Protein AF-0000000084604692 (afdb_homodimer)

Organism: Ustilaginoidea virens (NCBI:txid1159556)

Secondary structure (DSSP, 8-state):
------PPBGGGGPBPPPPPPPB-S---EEEEE-TTS-TTS-EEEEEE--BTTBEEHHHHHHHHHHHTTS-TT-EEESSTT-PPPS--TTBEE-SSEEEEE-TT-TT--B--SGGG----SS--GGGSTTTS--BPPS-SSHHHHH-S-TTT---SSEEEEESS-GGGHHHHHHTTGGGGSS-GGG--STTSGGGEEEEEHHHHHHHHTTSEEEEEETTEEEEEE-S--SBSHHHHHTTTBBPPPPBS--HHHHHHHHHHHHHHH--GGGG---EEEEEE-TTS-EEEEEE-HHHHHHHHHHHHHHHHHTTS-----------------------------------------------------------------------/------PPBGGGGPBPPPPPPPB-S---EEEEE-TTS-TTS-EEEEEE--BTTBEEHHHHHHHHHHHTTS-TT-EEESSTT-PPPS--TTBEE-SSEEEEE-TT-TT--B--SGGG----SS--GGGSTTTS--BPPS-SSHHHHH-S-TTT---SSEEEEESS-GGGHHHHHHTTGGGGSS-GGG--STTSGGGEEEEEHHHHHHHHTTSEEEEEETTEEEEEE-S--SBSHHHHHTTTBBPPPPBS--HHHHHHHHHHHHHHH--GGGG---EEEEEE-TTS-EEEEEE-HHHHHHHHHHHHHHHHHTTS-----------------------------------------------------------------------

pLDDT: mean 78.56, std 29.65, range [15.48, 98.88]

Radius of gyration: 39.41 Å; Cα contacts (8 Å, |Δi|>4): 1236; chains: 2; bounding box: 132×92×155 Å

Structure (mmCIF, N/CA/C/O backbone):
data_AF-0000000084604692-model_v1
#
loop_
_entity.id
_entity.type
_entity.pdbx_description
1 polymer 'HNH nuclease domain-containing protein'
#
loop_
_atom_site.group_PDB
_atom_site.id
_atom_site.type_symbol
_atom_site.label_atom_id
_atom_site.label_alt_id
_atom_site.label_comp_id
_atom_site.label_asym_id
_atom_site.label_entity_id
_atom_site.label_seq_id
_atom_site.pdbx_PDB_ins_code
_atom_site.Cartn_x
_atom_site.Cartn_y
_atom_site.Cartn_z
_atom_site.occupancy
_atom_site.B_iso_or_equiv
_atom_site.auth_seq_id
_atom_site.auth_comp_id
_atom_site.auth_asym_id
_atom_site.auth_atom_id
_atom_site.pdbx_PDB_model_num
ATOM 1 N N . MET A 1 1 ? -19.656 48.688 -6.273 1 24.91 1 MET A N 1
ATOM 2 C CA . MET A 1 1 ? -20.359 47.438 -6.098 1 24.91 1 MET A CA 1
ATOM 3 C C . MET A 1 1 ? -19.422 46.344 -5.633 1 24.91 1 MET A C 1
ATOM 5 O O . MET A 1 1 ? -18.5 45.938 -6.363 1 24.91 1 MET A O 1
ATOM 9 N N . ALA A 1 2 ? -18.969 46.312 -4.43 1 34.91 2 ALA A N 1
ATOM 10 C CA . ALA A 1 2 ? -17.984 45.469 -3.779 1 34.91 2 ALA A CA 1
ATOM 11 C C . ALA A 1 2 ? -18.312 44 -3.975 1 34.91 2 ALA A C 1
ATOM 13 O O . ALA A 1 2 ? -19.422 43.562 -3.631 1 34.91 2 ALA A O 1
ATOM 14 N N . ASP A 1 3 ? -18.016 43.406 -5.117 1 38.53 3 ASP A N 1
ATOM 15 C CA . ASP A 1 3 ? -18.312 42 -5.453 1 38.53 3 ASP A CA 1
ATOM 16 C C . ASP A 1 3 ? -18.188 41.125 -4.227 1 38.53 3 ASP A C 1
ATOM 18 O O . ASP A 1 3 ? -17.125 41.062 -3.594 1 38.53 3 ASP A O 1
ATOM 22 N N . SER A 1 4 ? -19.156 41 -3.375 1 43.47 4 SER A N 1
ATOM 23 C CA . SER A 1 4 ? -19.422 40.188 -2.197 1 43.47 4 SER A CA 1
ATOM 24 C C . SER A 1 4 ? -18.828 38.781 -2.357 1 43.47 4 SER A C 1
ATOM 26 O O . SER A 1 4 ? -19.391 37.938 -3.078 1 43.47 4 SER A O 1
ATOM 28 N N . SER A 1 5 ? -17.562 38.562 -2.553 1 52.22 5 SER A N 1
ATOM 29 C CA . SER A 1 5 ? -16.797 37.344 -2.729 1 52.22 5 SER A CA 1
ATOM 30 C C . SER A 1 5 ? -17.297 36.25 -1.803 1 52.22 5 SER A C 1
ATOM 32 O O . SER A 1 5 ? -17.25 36.375 -0.579 1 52.22 5 SER A O 1
ATOM 34 N N . VAL A 1 6 ? -18.484 35.719 -2.1 1 63.62 6 VAL A N 1
ATOM 35 C CA . VAL A 1 6 ? -19.234 34.656 -1.448 1 63.62 6 VAL A CA 1
ATOM 36 C C . VAL A 1 6 ? -18.266 33.594 -0.926 1 63.62 6 VAL A C 1
ATOM 38 O O . VAL A 1 6 ? -17.484 33.031 -1.691 1 63.62 6 VAL A O 1
ATOM 41 N N . SER A 1 7 ? -18.156 33.531 0.413 1 82.12 7 SER A N 1
ATOM 42 C CA . SER A 1 7 ? -17.391 32.531 1.123 1 82.12 7 SER A CA 1
ATOM 43 C C . SER A 1 7 ? -17.891 31.125 0.777 1 82.12 7 SER A C 1
ATOM 45 O O . SER A 1 7 ? -19.094 30.906 0.617 1 82.12 7 SER A O 1
ATOM 47 N N . MET A 1 8 ? -17.094 30.312 0.201 1 90.5 8 MET A N 1
ATOM 48 C CA . MET A 1 8 ? -17.422 28.938 -0.115 1 90.5 8 MET A CA 1
ATOM 49 C C . MET A 1 8 ? -17.062 28.016 1.053 1 90.5 8 MET A C 1
ATOM 51 O O . MET A 1 8 ? -15.922 27.984 1.509 1 90.5 8 MET A O 1
ATOM 55 N N . PRO A 1 9 ? -18.078 27.344 1.556 1 95.38 9 PRO A N 1
ATOM 56 C CA . PRO A 1 9 ? -17.812 26.453 2.688 1 95.38 9 PRO A CA 1
ATOM 57 C C . PRO A 1 9 ? -17.062 25.188 2.283 1 95.38 9 PRO A C 1
ATOM 59 O O . PRO A 1 9 ? -17.219 24.703 1.161 1 95.38 9 PRO A O 1
ATOM 62 N N . ILE A 1 10 ? -16.297 24.609 3.168 1 97.38 10 ILE A N 1
ATOM 63 C CA . ILE A 1 10 ? -15.445 23.453 2.902 1 97.38 10 ILE A CA 1
ATOM 64 C C . ILE A 1 10 ? -16.312 22.219 2.68 1 97.38 10 ILE A C 1
ATOM 66 O O . ILE A 1 10 ? -15.859 21.25 2.064 1 97.38 10 ILE A O 1
ATOM 70 N N . GLN A 1 11 ? -17.547 22.234 3.252 1 96.19 11 GLN A N 1
ATOM 71 C CA . GLN A 1 11 ? -18.438 21.094 3.201 1 96.19 11 GLN A CA 1
ATOM 72 C C . GLN A 1 11 ? -18.625 20.609 1.766 1 96.19 11 GLN A C 1
ATOM 74 O O . GLN A 1 11 ? -18.844 19.406 1.529 1 96.19 11 GLN A O 1
ATOM 79 N N . GLN A 1 12 ? -18.438 21.5 0.86 1 94.94 12 GLN A N 1
ATOM 80 C CA . GLN A 1 12 ? -18.656 21.156 -0.542 1 94.94 12 GLN A CA 1
ATOM 81 C C . GLN A 1 12 ? -17.484 20.344 -1.092 1 94.94 12 GLN A C 1
ATOM 83 O O . GLN A 1 12 ? -17.625 19.688 -2.133 1 94.94 12 GLN A O 1
ATOM 88 N N . CYS A 1 13 ? -16.328 20.344 -0.414 1 97.62 13 CYS A N 1
ATOM 89 C CA . CYS A 1 13 ? -15.125 19.672 -0.892 1 97.62 13 CYS A CA 1
ATOM 90 C C . CYS A 1 13 ? -14.883 18.375 -0.125 1 97.62 13 CYS A C 1
ATOM 92 O O . CYS A 1 13 ? -13.945 17.625 -0.428 1 97.62 13 CYS A O 1
ATOM 94 N N . LEU A 1 14 ? -15.758 18.125 0.868 1 98.31 14 LEU A N 1
ATOM 95 C CA . LEU A 1 14 ? -15.531 16.969 1.738 1 98.31 14 LEU A CA 1
ATOM 96 C C . LEU A 1 14 ? -16.125 15.703 1.13 1 98.31 14 LEU A C 1
ATOM 98 O O . LEU A 1 14 ? -17.234 15.727 0.59 1 98.31 14 LEU A O 1
ATOM 102 N N . LYS A 1 15 ? -15.367 14.641 1.165 1 98.19 15 LYS A N 1
ATOM 103 C CA . LYS A 1 15 ? -15.789 13.344 0.639 1 98.19 15 LYS A CA 1
ATOM 104 C C . LYS A 1 15 ? -16.188 12.391 1.767 1 98.19 15 LYS A C 1
ATOM 106 O O . LYS A 1 15 ? -15.547 12.367 2.82 1 98.19 15 LYS A O 1
ATOM 111 N N . PRO A 1 16 ? -17.234 11.633 1.561 1 97.56 16 PRO A N 1
ATOM 112 C CA . PRO A 1 16 ? -17.656 10.688 2.598 1 97.56 16 PRO A CA 1
ATOM 113 C C . PRO A 1 16 ? -16.641 9.562 2.812 1 97.56 16 PRO A C 1
ATOM 115 O O . PRO A 1 16 ? -15.797 9.312 1.95 1 97.56 16 PRO A O 1
ATOM 118 N N . ARG A 1 17 ? -16.734 8.969 3.988 1 97.19 17 ARG A N 1
ATOM 119 C CA . ARG A 1 17 ? -15.859 7.836 4.281 1 97.19 17 ARG A CA 1
ATOM 120 C C . ARG A 1 17 ? -16.125 6.68 3.328 1 97.19 17 ARG A C 1
ATOM 122 O O . ARG A 1 17 ? -17.266 6.488 2.875 1 97.19 17 ARG A O 1
ATOM 129 N N . ARG A 1 18 ? -15.133 5.902 3.066 1 97 18 ARG A N 1
ATOM 130 C CA . ARG A 1 18 ? -15.258 4.742 2.191 1 97 18 ARG A CA 1
ATOM 131 C C . ARG A 1 18 ? -16.094 3.65 2.848 1 97 18 ARG A C 1
ATOM 133 O O . ARG A 1 18 ? -15.984 3.414 4.051 1 97 18 ARG A O 1
ATOM 140 N N . GLN A 1 19 ? -16.891 3.084 2.035 1 95 19 GLN A N 1
ATOM 141 C CA . GLN A 1 19 ? -17.672 1.958 2.527 1 95 19 GLN A CA 1
ATOM 142 C C . GLN A 1 19 ? -16.797 0.753 2.818 1 95 19 GLN A C 1
ATOM 144 O O . GLN A 1 19 ? -15.875 0.447 2.049 1 95 19 GLN A O 1
ATOM 149 N N . LEU A 1 20 ? -17.047 0.135 3.926 1 94.62 20 LEU A N 1
ATOM 150 C CA . LEU A 1 20 ? -16.281 -1.041 4.305 1 94.62 20 LEU A CA 1
ATOM 151 C C . LEU A 1 20 ? -16.672 -2.246 3.455 1 94.62 20 LEU A C 1
ATOM 153 O O . LEU A 1 20 ? -17.812 -2.355 3.014 1 94.62 20 LEU A O 1
ATOM 157 N N . PHE A 1 21 ? -15.734 -3.137 3.248 1 93.62 21 PHE A N 1
ATOM 158 C CA . PHE A 1 21 ? -16 -4.387 2.549 1 93.62 21 PHE A CA 1
ATOM 159 C C . PHE A 1 21 ? -16.734 -5.371 3.455 1 93.62 21 PHE A C 1
ATOM 161 O O . PHE A 1 21 ? -16.484 -5.41 4.664 1 93.62 21 PHE A O 1
ATOM 168 N N . ALA A 1 22 ? -17.594 -6.156 2.885 1 92.38 22 ALA A N 1
ATOM 169 C CA . ALA A 1 22 ? -18.359 -7.137 3.641 1 92.38 22 ALA A CA 1
ATOM 170 C C . ALA A 1 22 ? -17.484 -8.305 4.078 1 92.38 22 ALA A C 1
ATOM 172 O O . ALA A 1 22 ? -16.469 -8.586 3.455 1 92.38 22 ALA A O 1
ATOM 173 N N . ALA A 1 23 ? -17.844 -8.891 5.188 1 91.25 23 ALA A N 1
ATOM 174 C CA . ALA A 1 23 ? -17.203 -10.148 5.586 1 91.25 23 ALA A CA 1
ATOM 175 C C . ALA A 1 23 ? -17.5 -11.258 4.586 1 91.25 23 ALA A C 1
ATOM 177 O O . ALA A 1 23 ? -18.609 -11.344 4.059 1 91.25 23 ALA A O 1
ATOM 178 N N . THR A 1 24 ? -16.438 -12.031 4.34 1 88 24 THR A N 1
ATOM 179 C CA . THR A 1 24 ? -16.656 -13.188 3.473 1 88 24 THR A CA 1
ATOM 180 C C . THR A 1 24 ? -17.484 -14.25 4.184 1 88 24 THR A C 1
ATOM 182 O O . THR A 1 24 ? -17.078 -14.781 5.215 1 88 24 THR A O 1
ATOM 185 N N . ARG A 1 25 ? -18.688 -14.539 3.818 1 80.56 25 ARG A N 1
ATOM 186 C CA . ARG A 1 25 ? -19.594 -15.469 4.484 1 80.56 25 ARG A CA 1
ATOM 187 C C . ARG A 1 25 ? -19.125 -16.906 4.309 1 80.56 25 ARG A C 1
ATOM 189 O O . ARG A 1 25 ? -19.062 -17.672 5.277 1 80.56 25 ARG A O 1
ATOM 196 N N . GLN A 1 26 ? -18.891 -17.297 3.094 1 81 26 GLN A N 1
ATOM 197 C CA . GLN A 1 26 ? -18.438 -18.656 2.828 1 81 26 GLN A CA 1
ATOM 198 C C . GLN A 1 26 ? -17.219 -18.656 1.897 1 81 26 GLN A C 1
ATOM 200 O O . GLN A 1 26 ? -17.297 -18.141 0.78 1 81 26 GLN A O 1
ATOM 205 N N . GLN A 1 27 ? -16.203 -19.141 2.514 1 83.25 27 GLN A N 1
ATOM 206 C CA . GLN A 1 27 ? -15.023 -19.359 1.685 1 83.25 27 GLN A CA 1
ATOM 207 C C . GLN A 1 27 ? -15.117 -20.672 0.919 1 83.25 27 GLN A C 1
ATOM 209 O O . GLN A 1 27 ? -15.258 -21.734 1.521 1 83.25 27 GLN A O 1
ATOM 214 N N . LYS A 1 28 ? -15.195 -20.547 -0.392 1 92.25 28 LYS A N 1
ATOM 215 C CA . LYS A 1 28 ? -15.289 -21.734 -1.246 1 92.25 28 LYS A CA 1
ATOM 216 C C . LYS A 1 28 ? -13.977 -21.984 -1.98 1 92.25 28 LYS A C 1
ATOM 218 O O . LYS A 1 28 ? -13.344 -21.047 -2.469 1 92.25 28 LYS A O 1
ATOM 223 N N . ASN A 1 29 ? -13.578 -23.234 -1.971 1 96.38 29 ASN A N 1
ATOM 224 C CA . ASN A 1 29 ? -12.391 -23.688 -2.688 1 96.38 29 ASN A CA 1
ATOM 225 C C . ASN A 1 29 ? -12.719 -24.781 -3.693 1 96.38 29 ASN A C 1
ATOM 227 O O . ASN A 1 29 ? -13.734 -25.469 -3.561 1 96.38 29 ASN A O 1
ATOM 231 N N . VAL A 1 30 ? -11.961 -24.844 -4.688 1 97.94 30 VAL A N 1
ATOM 232 C CA . VAL A 1 30 ? -11.93 -26 -5.582 1 97.94 30 VAL A CA 1
ATOM 233 C C . VAL A 1 30 ? -10.703 -26.859 -5.281 1 97.94 30 VAL A C 1
ATOM 235 O O . VAL A 1 30 ? -9.602 -26.328 -5.102 1 97.94 30 VAL A O 1
ATOM 238 N N . PHE A 1 31 ? -10.93 -28.156 -5.199 1 98.06 31 PHE A N 1
ATOM 239 C CA . PHE A 1 31 ? -9.875 -29.078 -4.801 1 98.06 31 PHE A CA 1
ATOM 240 C C . PHE A 1 31 ? -9.414 -29.922 -5.98 1 98.06 31 PHE A C 1
ATOM 242 O O . PHE A 1 31 ? -10.242 -30.453 -6.73 1 98.06 31 PHE A O 1
ATOM 249 N N . PHE A 1 32 ? -8.156 -30.078 -6.145 1 98.31 32 PHE A N 1
ATOM 250 C CA . PHE A 1 32 ? -7.555 -30.844 -7.227 1 98.31 32 PHE A CA 1
ATOM 251 C C . PHE A 1 32 ? -6.738 -32 -6.676 1 98.31 32 PHE A C 1
ATOM 253 O O . PHE A 1 32 ? -5.871 -31.812 -5.82 1 98.31 32 PHE A O 1
ATOM 260 N N . TYR A 1 33 ? -6.965 -33.156 -7.227 1 98.25 33 TYR A N 1
ATOM 261 C CA . TYR A 1 33 ? -6.406 -34.344 -6.629 1 98.25 33 TYR A CA 1
ATOM 262 C C . TYR A 1 33 ? -5.496 -35.062 -7.613 1 98.25 33 TYR A C 1
ATOM 264 O O . TYR A 1 33 ? -5.695 -35 -8.828 1 98.25 33 TYR A O 1
ATOM 272 N N . HIS A 1 34 ? -4.461 -35.75 -7.125 1 98.12 34 HIS A N 1
ATOM 273 C CA . HIS A 1 34 ? -3.605 -36.688 -7.867 1 98.12 34 HIS A CA 1
ATOM 274 C C . HIS A 1 34 ? -4.262 -38.062 -7.996 1 98.12 34 HIS A C 1
ATOM 276 O O . HIS A 1 34 ? -4.641 -38.656 -6.996 1 98.12 34 HIS A O 1
ATOM 282 N N . PRO A 1 35 ? -4.395 -38.594 -9.156 1 97.69 35 PRO A N 1
ATOM 283 C CA . PRO A 1 35 ? -5.129 -39.844 -9.328 1 97.69 35 PRO A CA 1
ATOM 284 C C . PRO A 1 35 ? -4.328 -41.062 -8.859 1 97.69 35 PRO A C 1
ATOM 286 O O . PRO A 1 35 ? -4.902 -42.156 -8.641 1 97.69 35 PRO A O 1
ATOM 289 N N . GLY A 1 36 ? -3.082 -41 -8.664 1 96.81 36 GLY A N 1
ATOM 290 C CA . GLY A 1 36 ? -2.209 -42.125 -8.438 1 96.81 36 GLY A CA 1
ATOM 291 C C . GLY A 1 36 ? -2.053 -42.469 -6.973 1 96.81 36 GLY A C 1
ATOM 292 O O . GLY A 1 36 ? -1.365 -43.438 -6.629 1 96.81 36 GLY A O 1
ATOM 293 N N . TYR A 1 37 ? -2.656 -41.719 -6.137 1 96.25 37 TYR A N 1
ATOM 294 C CA . TYR A 1 37 ? -2.512 -41.969 -4.703 1 96.25 37 TYR A CA 1
ATOM 295 C C . TYR A 1 37 ? -3.873 -42.188 -4.047 1 96.25 37 TYR A C 1
ATOM 297 O O . TYR A 1 37 ? -4.906 -41.844 -4.633 1 96.25 37 TYR A O 1
ATOM 305 N N . GLN A 1 38 ? -3.836 -42.719 -2.887 1 94.06 38 GLN A N 1
ATOM 306 C CA . GLN A 1 38 ? -5.059 -43.031 -2.164 1 94.06 38 GLN A CA 1
ATOM 307 C C . GLN A 1 38 ? -5.809 -41.781 -1.737 1 94.06 38 GLN A C 1
ATOM 309 O O . GLN A 1 38 ? -5.188 -40.75 -1.415 1 94.06 38 GLN A O 1
ATOM 314 N N . ASP A 1 39 ? -7.125 -42 -1.725 1 93.38 39 ASP A N 1
ATOM 315 C CA . ASP A 1 39 ? -7.969 -40.906 -1.279 1 93.38 39 ASP A CA 1
ATOM 316 C C . ASP A 1 39 ? -7.602 -40.469 0.138 1 93.38 39 ASP A C 1
ATOM 318 O O . ASP A 1 39 ? -7.32 -41.281 0.996 1 93.38 39 ASP A O 1
ATOM 322 N N . GLY A 1 40 ? -7.668 -39.156 0.373 1 93.75 40 GLY A N 1
ATOM 323 C CA . GLY A 1 40 ? -7.273 -38.625 1.664 1 93.75 40 GLY A CA 1
ATOM 324 C C . GLY A 1 40 ? -5.809 -38.219 1.727 1 93.75 40 GLY A C 1
ATOM 325 O O . GLY A 1 40 ? -5.395 -37.5 2.631 1 93.75 40 GLY A O 1
ATOM 326 N N . HIS A 1 41 ? -5.027 -38.719 0.764 1 95.44 41 HIS A N 1
ATOM 327 C CA . HIS A 1 41 ? -3.607 -38.406 0.716 1 95.44 41 HIS A CA 1
ATOM 328 C C . HIS A 1 41 ? -3.197 -37.938 -0.677 1 95.44 41 HIS A C 1
ATOM 330 O O . HIS A 1 41 ? -2.039 -38.094 -1.072 1 95.44 41 HIS A O 1
ATOM 336 N N . ASN A 1 42 ? -4.145 -37.531 -1.449 1 96.94 42 ASN A N 1
ATOM 337 C CA . ASN A 1 42 ? -3.838 -37.281 -2.85 1 96.94 42 ASN A CA 1
ATOM 338 C C . ASN A 1 42 ? -4.238 -35.844 -3.248 1 96.94 42 ASN A C 1
ATOM 340 O O . ASN A 1 42 ? -4.406 -35.562 -4.434 1 96.94 42 ASN A O 1
ATOM 344 N N . LEU A 1 43 ? -4.422 -34.969 -2.24 1 97.38 43 LEU A N 1
ATOM 345 C CA . LEU A 1 43 ? -4.715 -33.562 -2.545 1 97.38 43 LEU A CA 1
ATOM 346 C C . LEU A 1 43 ? -3.48 -32.844 -3.1 1 97.38 43 LEU A C 1
ATOM 348 O O . LEU A 1 43 ? -2.459 -32.75 -2.416 1 97.38 43 LEU A O 1
ATOM 352 N N . LEU A 1 44 ? -3.566 -32.406 -4.301 1 96.56 44 LEU A N 1
ATOM 353 C CA . LEU A 1 44 ? -2.471 -31.688 -4.945 1 96.56 44 LEU A CA 1
ATOM 354 C C . LEU A 1 44 ? -2.467 -30.219 -4.543 1 96.56 44 LEU A C 1
ATOM 356 O O . LEU A 1 44 ? -1.441 -29.688 -4.102 1 96.56 44 LEU A O 1
ATOM 360 N N . LEU A 1 45 ? -3.658 -29.625 -4.758 1 96.69 45 LEU A N 1
ATOM 361 C CA . LEU A 1 45 ? -3.781 -28.172 -4.656 1 96.69 45 LEU A CA 1
ATOM 362 C C . LEU A 1 45 ? -5.227 -27.766 -4.398 1 96.69 45 LEU A C 1
ATOM 364 O O . LEU A 1 45 ? -6.156 -28.469 -4.789 1 96.69 45 LEU A O 1
ATOM 368 N N . ASN A 1 46 ? -5.457 -26.781 -3.631 1 97 46 ASN A N 1
ATOM 369 C CA . ASN A 1 46 ? -6.762 -26.125 -3.555 1 97 46 ASN A CA 1
ATOM 370 C C . ASN A 1 46 ? -6.676 -24.656 -3.91 1 97 46 ASN A C 1
ATOM 372 O O . ASN A 1 46 ? -5.699 -23.984 -3.562 1 97 46 ASN A O 1
ATOM 376 N N . LEU A 1 47 ? -7.59 -24.125 -4.613 1 97.81 47 LEU A N 1
ATOM 377 C CA . LEU A 1 47 ? -7.648 -22.75 -5.059 1 97.81 47 LEU A CA 1
ATOM 378 C C . LEU A 1 47 ? -9.023 -22.141 -4.781 1 97.81 47 LEU A C 1
ATOM 380 O O . LEU A 1 47 ? -10.039 -22.844 -4.863 1 97.81 47 LEU A O 1
ATOM 384 N N . PRO A 1 48 ? -9.062 -20.828 -4.461 1 97.56 48 PRO A N 1
ATOM 385 C CA . PRO A 1 48 ? -10.352 -20.172 -4.195 1 97.56 48 PRO A CA 1
ATOM 386 C C . PRO A 1 48 ? -11.281 -20.188 -5.402 1 97.56 48 PRO A C 1
ATOM 388 O O . PRO A 1 48 ? -10.828 -20 -6.535 1 97.56 48 PRO A O 1
ATOM 391 N N . ALA A 1 49 ? -12.523 -20.438 -5.133 1 97.56 49 ALA A N 1
ATOM 392 C CA . ALA A 1 49 ? -13.555 -20.391 -6.164 1 97.56 49 ALA A CA 1
ATOM 393 C C . ALA A 1 49 ? -14.156 -19 -6.285 1 97.56 49 ALA A C 1
ATOM 395 O O . ALA A 1 49 ? -15.297 -18.766 -5.883 1 97.56 49 ALA A O 1
ATOM 396 N N . LEU A 1 50 ? -13.469 -18.141 -6.961 1 96.94 50 LEU A N 1
ATOM 397 C CA . LEU A 1 50 ? -13.859 -16.734 -6.961 1 96.94 50 LEU A CA 1
ATOM 398 C C . LEU A 1 50 ? -14.508 -16.344 -8.289 1 96.94 50 LEU A C 1
ATOM 40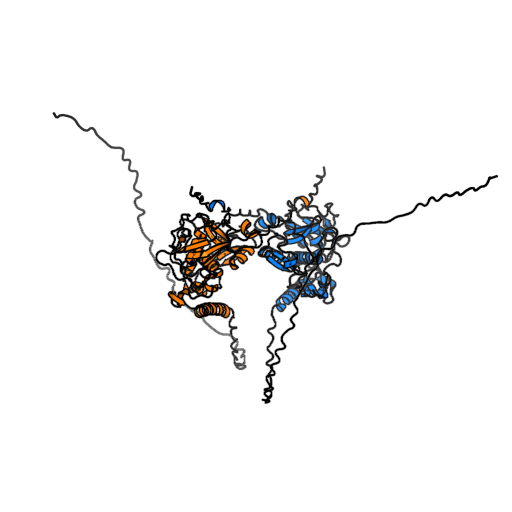0 O O . LEU A 1 50 ? -15.023 -15.234 -8.438 1 96.94 50 LEU A O 1
ATOM 404 N N . ASP A 1 51 ? -14.406 -17.281 -9.25 1 97.31 51 ASP A N 1
ATOM 405 C CA . ASP A 1 51 ? -15.023 -17.031 -10.555 1 97.31 51 ASP A CA 1
ATOM 406 C C . ASP A 1 51 ? -16.453 -17.547 -10.594 1 97.31 51 ASP A C 1
ATOM 408 O O . ASP A 1 51 ? -16.703 -18.688 -10.977 1 97.31 51 ASP A O 1
ATOM 412 N N . ALA A 1 52 ? -17.422 -16.688 -10.211 1 94.19 52 ALA A N 1
ATOM 413 C CA . ALA A 1 52 ? -18.828 -17.062 -10.203 1 94.19 52 ALA A CA 1
ATOM 414 C C . ALA A 1 52 ? -19.031 -18.391 -9.477 1 94.19 52 ALA A C 1
ATOM 416 O O . ALA A 1 52 ? -19.719 -19.281 -9.984 1 94.19 52 ALA A O 1
ATOM 417 N N . GLY A 1 53 ? -18.312 -18.562 -8.461 1 93.69 53 GLY A N 1
ATOM 418 C CA . GLY A 1 53 ? -18.469 -19.766 -7.641 1 93.69 53 GLY A CA 1
ATOM 419 C C . GLY A 1 53 ? -17.562 -20.906 -8.086 1 93.69 53 GLY A C 1
ATOM 420 O O . GLY A 1 53 ? -17.641 -22 -7.531 1 93.69 53 GLY A O 1
ATOM 421 N N . GLY A 1 54 ? -16.781 -20.672 -9.055 1 97.19 54 GLY A N 1
ATOM 422 C CA . GLY A 1 54 ? -15.828 -21.641 -9.57 1 97.19 54 GLY A CA 1
ATOM 423 C C . GLY A 1 54 ? -14.453 -21.047 -9.812 1 97.19 54 GLY A C 1
ATOM 424 O O . GLY A 1 54 ? -14.031 -20.141 -9.094 1 97.19 54 GLY A O 1
ATOM 425 N N . ILE A 1 55 ? -13.781 -21.688 -10.766 1 98.25 55 ILE A N 1
ATOM 426 C CA . ILE A 1 55 ? -12.43 -21.203 -11.047 1 98.25 55 ILE A CA 1
ATOM 427 C C . ILE A 1 55 ? -12.148 -21.328 -12.547 1 98.25 55 ILE A C 1
ATOM 429 O O . ILE A 1 55 ? -12.664 -22.234 -13.211 1 98.25 55 ILE A O 1
ATOM 433 N N . HIS A 1 56 ? -11.398 -20.453 -13.062 1 98.69 56 HIS A N 1
ATOM 434 C CA . HIS A 1 56 ? -10.961 -20.484 -14.453 1 98.69 56 HIS A CA 1
ATOM 435 C C . HIS A 1 56 ? -10.219 -21.781 -14.766 1 98.69 56 HIS A C 1
ATOM 437 O O . HIS A 1 56 ? -9.219 -22.094 -14.125 1 98.69 56 HIS A O 1
ATOM 443 N N . HIS A 1 57 ? -10.633 -22.469 -15.742 1 98.56 57 HIS A N 1
ATOM 444 C CA . HIS A 1 57 ? -10.141 -23.797 -16.094 1 98.56 57 HIS A CA 1
ATOM 445 C C . HIS A 1 57 ? -8.648 -23.781 -16.391 1 98.56 57 HIS A C 1
ATOM 447 O O . HIS A 1 57 ? -7.875 -24.516 -15.781 1 98.56 57 HIS A O 1
ATOM 453 N N . GLU A 1 58 ? -8.234 -22.969 -17.266 1 98.5 58 GLU A N 1
ATOM 454 C CA . GLU A 1 58 ? -6.859 -22.969 -17.75 1 98.5 58 GLU A CA 1
ATOM 455 C C . GLU A 1 58 ? -5.891 -22.594 -16.625 1 98.5 58 GLU A C 1
ATOM 457 O O . GLU A 1 58 ? -4.801 -23.156 -16.531 1 98.5 58 GLU A O 1
ATOM 462 N N . THR A 1 59 ? -6.27 -21.594 -15.773 1 98.75 59 THR A N 1
ATOM 463 C CA . THR A 1 59 ? -5.438 -21.219 -14.633 1 98.75 59 THR A CA 1
ATOM 464 C C . THR A 1 59 ? -5.215 -22.422 -13.703 1 98.75 59 THR A C 1
ATOM 466 O O . THR A 1 59 ? -4.082 -22.703 -13.312 1 98.75 59 THR A O 1
ATOM 469 N N . ALA A 1 60 ? -6.254 -23.125 -13.398 1 98.75 60 ALA A N 1
ATOM 470 C CA . ALA A 1 60 ? -6.164 -24.281 -12.516 1 98.75 60 ALA A CA 1
ATOM 471 C C . ALA A 1 60 ? -5.348 -25.391 -13.156 1 98.75 60 ALA A C 1
ATOM 473 O O . ALA A 1 60 ? -4.52 -26.031 -12.5 1 98.75 60 ALA A O 1
ATOM 474 N N . ARG A 1 61 ? -5.621 -25.625 -14.406 1 98.75 61 ARG A N 1
ATOM 475 C CA . ARG A 1 61 ? -4.918 -26.688 -15.109 1 98.75 61 ARG A CA 1
ATOM 476 C C . ARG A 1 61 ? -3.414 -26.438 -15.125 1 98.75 61 ARG A C 1
ATOM 478 O O . ARG A 1 61 ? -2.625 -27.344 -14.859 1 98.75 61 ARG A O 1
ATOM 485 N N . ILE A 1 62 ? -3.053 -25.234 -15.422 1 98.75 62 ILE A N 1
ATOM 486 C CA . ILE A 1 62 ? -1.638 -24.875 -15.484 1 98.75 62 ILE A CA 1
ATOM 487 C C . ILE A 1 62 ? -1.024 -24.969 -14.086 1 98.75 62 ILE A C 1
ATOM 489 O O . ILE A 1 62 ? 0.118 -25.406 -13.93 1 98.75 62 ILE A O 1
ATOM 493 N N . ALA A 1 63 ? -1.734 -24.5 -13.062 1 98.75 63 ALA A N 1
ATOM 494 C CA . ALA A 1 63 ? -1.251 -24.625 -11.688 1 98.75 63 ALA A CA 1
ATOM 495 C C . ALA A 1 63 ? -0.911 -26.078 -11.352 1 98.75 63 ALA A C 1
ATOM 497 O O . ALA A 1 63 ? 0.158 -26.359 -10.812 1 98.75 63 ALA A O 1
ATOM 498 N N . CYS A 1 64 ? -1.774 -26.984 -11.703 1 98.62 64 CYS A N 1
ATOM 499 C CA . CYS A 1 64 ? -1.531 -28.406 -11.445 1 98.62 64 CYS A CA 1
ATOM 500 C C . CYS A 1 64 ? -0.385 -28.922 -12.305 1 98.62 64 CYS A C 1
ATOM 502 O O . CYS A 1 64 ? 0.421 -29.734 -11.852 1 98.62 64 CYS A O 1
ATOM 504 N N . ALA A 1 65 ? -0.351 -28.484 -13.547 1 98.75 65 ALA A N 1
ATOM 505 C CA . ALA A 1 65 ? 0.73 -28.891 -14.438 1 98.75 65 ALA A CA 1
ATOM 506 C C . ALA A 1 65 ? 2.088 -28.484 -13.875 1 98.75 65 ALA A C 1
ATOM 508 O O . ALA A 1 65 ? 3.072 -29.203 -14.016 1 98.75 65 ALA A O 1
ATOM 509 N N . ILE A 1 66 ? 2.164 -27.297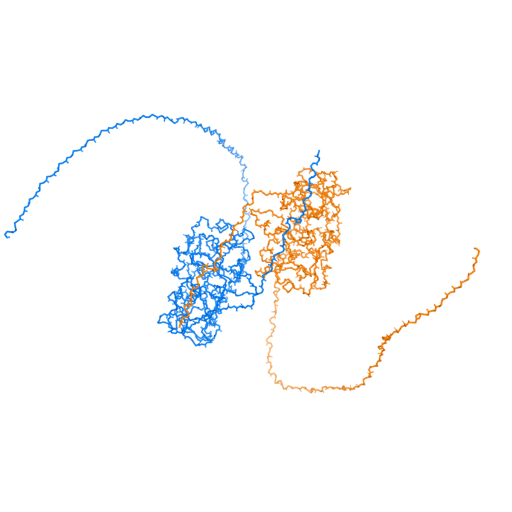 -13.297 1 98.5 66 ILE A N 1
ATOM 510 C CA . ILE A 1 66 ? 3.385 -26.797 -12.672 1 98.5 66 ILE A CA 1
ATOM 511 C C . ILE A 1 66 ? 3.854 -27.781 -11.602 1 98.5 66 ILE A C 1
ATOM 513 O O . ILE A 1 66 ? 5.031 -28.141 -11.555 1 98.5 66 ILE A O 1
ATOM 517 N N . LEU A 1 67 ? 2.949 -28.266 -10.797 1 98.12 67 LEU A N 1
ATOM 518 C CA . LEU A 1 67 ? 3.289 -29.234 -9.766 1 98.12 67 LEU A CA 1
ATOM 519 C C . LEU A 1 67 ? 3.748 -30.547 -10.383 1 98.12 67 LEU A C 1
ATOM 521 O O . LEU A 1 67 ? 4.578 -31.25 -9.805 1 98.12 67 LEU A O 1
ATOM 525 N N . ALA A 1 68 ? 3.219 -30.844 -11.539 1 98.12 68 ALA A N 1
ATOM 526 C CA . ALA A 1 68 ? 3.543 -32.062 -12.258 1 98.12 68 ALA A CA 1
ATOM 527 C C . ALA A 1 68 ? 4.695 -31.859 -13.234 1 98.12 68 ALA A C 1
ATOM 529 O O . ALA A 1 68 ? 4.699 -32.406 -14.336 1 98.12 68 ALA A O 1
ATOM 530 N N . ALA A 1 69 ? 5.633 -31 -12.914 1 97.25 69 ALA A N 1
ATOM 531 C CA . ALA A 1 69 ? 6.828 -30.75 -13.719 1 97.25 69 ALA A CA 1
ATOM 532 C C . ALA A 1 69 ? 6.457 -30.234 -15.102 1 97.25 69 ALA A C 1
ATOM 534 O O . ALA A 1 69 ? 7.004 -30.688 -16.109 1 97.25 69 ALA A O 1
ATOM 535 N N . CYS A 1 70 ? 5.492 -29.438 -15.164 1 97.81 70 CYS A N 1
ATOM 536 C CA . CYS A 1 70 ? 5.059 -28.719 -16.359 1 97.81 70 CYS A CA 1
ATOM 537 C C . CYS A 1 70 ? 4.52 -29.672 -17.406 1 97.81 70 CYS A C 1
ATOM 539 O O . CYS A 1 70 ? 4.797 -29.516 -18.609 1 97.81 70 CYS A O 1
ATOM 541 N N . ARG A 1 71 ? 3.842 -30.672 -17 1 97.62 71 ARG A N 1
ATOM 542 C CA . ARG A 1 71 ? 3.109 -31.547 -17.922 1 97.62 71 ARG A CA 1
ATOM 543 C C . ARG A 1 71 ? 1.847 -30.859 -18.438 1 97.62 71 ARG A C 1
ATOM 545 O O . ARG A 1 71 ? 0.739 -31.172 -18 1 97.62 71 ARG A O 1
ATOM 552 N N . PHE A 1 72 ? 2.004 -30.094 -19.484 1 97.81 72 PHE A N 1
ATOM 553 C CA . PHE A 1 72 ? 0.934 -29.25 -20.016 1 97.81 72 PHE A CA 1
ATOM 554 C C . PHE A 1 72 ? -0.086 -30.094 -20.781 1 97.81 72 PHE A C 1
ATOM 556 O O . PHE A 1 72 ? -1.148 -29.594 -21.156 1 97.81 72 PHE A O 1
ATOM 563 N N . ASP A 1 73 ? 0.206 -31.344 -20.938 1 96.88 73 ASP A N 1
ATOM 564 C CA . ASP A 1 73 ? -0.734 -32.25 -21.578 1 96.88 73 ASP A CA 1
ATOM 565 C C . ASP A 1 73 ? -1.738 -32.812 -20.578 1 96.88 73 ASP A C 1
ATOM 567 O O . ASP A 1 73 ? -2.672 -33.531 -20.938 1 96.88 73 ASP A O 1
ATOM 571 N N . GLY A 1 74 ? -1.56 -32.438 -19.344 1 98.06 74 GLY A N 1
ATOM 572 C CA . GLY A 1 74 ? -2.504 -32.875 -18.312 1 98.06 74 GLY A CA 1
ATOM 573 C C . GLY A 1 74 ? -3.891 -32.312 -18.5 1 98.06 74 GLY A C 1
ATOM 574 O O . GLY A 1 74 ? -4.047 -31.25 -19.125 1 98.06 74 GLY A O 1
ATOM 575 N N . TYR A 1 75 ? -4.91 -33 -17.953 1 98.38 75 TYR A N 1
ATOM 576 C CA . TYR A 1 75 ? -6.301 -32.594 -18.078 1 98.38 75 TYR A CA 1
ATOM 577 C C . TYR A 1 75 ? -7.086 -32.906 -16.812 1 98.38 75 TYR A C 1
ATOM 579 O O . TYR A 1 75 ? -6.629 -33.688 -15.977 1 98.38 75 TYR A O 1
ATOM 587 N N . PHE A 1 76 ? -8.195 -32.281 -16.672 1 98.5 76 PHE A N 1
ATOM 588 C CA . PHE A 1 76 ? -9.047 -32.531 -15.516 1 98.5 76 PHE A CA 1
ATOM 589 C C . PHE A 1 76 ? -10.094 -33.594 -15.836 1 98.5 76 PHE A C 1
ATOM 591 O O . PHE A 1 76 ? -10.633 -33.625 -16.938 1 98.5 76 PHE A O 1
ATOM 598 N N . SER A 1 77 ? -10.32 -34.406 -14.852 1 98.31 77 SER A N 1
ATOM 599 C CA . SER A 1 77 ? -11.359 -35.438 -14.898 1 98.31 77 SER A CA 1
ATOM 600 C C . SER A 1 77 ? -12.156 -35.469 -13.602 1 98.31 77 SER A C 1
ATOM 602 O O . SER A 1 77 ? -11.695 -34.969 -12.57 1 98.31 77 SER A O 1
ATOM 604 N N . MET A 1 78 ? -13.352 -36.031 -13.703 1 97.25 78 MET A N 1
ATOM 605 C CA . MET A 1 78 ? -14.195 -36.125 -12.516 1 97.25 78 MET A CA 1
ATOM 606 C C . MET A 1 78 ? -13.852 -37.375 -11.719 1 97.25 78 MET A C 1
ATOM 608 O O . MET A 1 78 ? -14.258 -37.531 -10.562 1 97.25 78 MET A O 1
ATOM 612 N N . SER A 1 79 ? -13.078 -38.25 -12.336 1 95.75 79 SER A N 1
ATOM 613 C CA . SER A 1 79 ? -12.664 -39.5 -11.672 1 95.75 79 SER A CA 1
ATOM 614 C C . SER A 1 79 ? -11.188 -39.781 -11.93 1 95.75 79 SER A C 1
ATOM 616 O O . SER A 1 79 ? -10.57 -39.188 -12.805 1 95.75 79 SER A O 1
ATOM 618 N N . LYS A 1 80 ? -10.578 -40.719 -11.234 1 94.5 80 LYS A N 1
ATOM 619 C CA . LYS A 1 80 ? -9.148 -41.031 -11.289 1 94.5 80 LYS A CA 1
ATOM 620 C C . LYS A 1 80 ? -8.75 -41.531 -12.68 1 94.5 80 LYS A C 1
ATOM 622 O O . LYS A 1 80 ? -7.648 -41.25 -13.148 1 94.5 80 LYS A O 1
ATOM 627 N N . ASN A 1 81 ? -9.664 -42.281 -13.242 1 88.69 81 ASN A N 1
ATOM 628 C CA . ASN A 1 81 ? -9.383 -42.844 -14.555 1 88.69 81 ASN A CA 1
ATOM 629 C C . ASN A 1 81 ? -10.406 -42.406 -15.594 1 88.69 81 ASN A C 1
ATOM 631 O O . ASN A 1 81 ? -10.742 -43.156 -16.516 1 88.69 81 ASN A O 1
ATOM 635 N N . GLY A 1 82 ? -10.859 -41.219 -15.344 1 90.75 82 GLY A N 1
ATOM 636 C CA . GLY A 1 82 ? -11.922 -40.75 -16.234 1 90.75 82 GLY A CA 1
ATOM 637 C C . GLY A 1 82 ? -11.398 -39.969 -17.422 1 90.75 82 GLY A C 1
ATOM 638 O O . GLY A 1 82 ? -10.195 -39.75 -17.547 1 90.75 82 GLY A O 1
ATOM 639 N N . SER A 1 83 ? -12.328 -39.625 -18.25 1 94.38 83 SER A N 1
ATOM 640 C CA . SER A 1 83 ? -12.016 -38.844 -19.453 1 94.38 83 SER A CA 1
ATOM 641 C C . SER A 1 83 ? -11.898 -37.344 -19.141 1 94.38 83 SER A C 1
ATOM 643 O O . SER A 1 83 ? -12.375 -36.906 -18.094 1 94.38 83 SER A O 1
ATOM 645 N N . LYS A 1 84 ? -11.25 -36.688 -20.062 1 96.88 84 LYS A N 1
ATOM 646 C CA . LYS A 1 84 ? -11.125 -35.219 -19.984 1 96.88 84 LYS A CA 1
ATOM 647 C C . LYS A 1 84 ? -12.492 -34.562 -19.938 1 96.88 84 LYS A C 1
ATOM 649 O O . LYS A 1 84 ? -13.398 -34.938 -20.672 1 96.88 84 LYS A O 1
ATOM 654 N N . ILE A 1 85 ? -12.633 -33.625 -19.031 1 96.75 85 ILE A N 1
ATOM 655 C CA . ILE A 1 85 ? -13.891 -32.875 -18.953 1 96.75 85 ILE A CA 1
ATOM 656 C C . ILE A 1 85 ? -14.07 -32.031 -20.219 1 96.75 85 ILE A C 1
ATOM 658 O O . ILE A 1 85 ? -13.094 -31.656 -20.859 1 96.75 85 ILE A O 1
ATOM 662 N N . PRO A 1 86 ? -15.281 -31.672 -20.547 1 94.75 86 PRO A N 1
ATOM 663 C CA . PRO A 1 86 ? -15.547 -31 -21.828 1 94.75 86 PRO A CA 1
ATOM 664 C C . PRO A 1 86 ? -15.258 -29.5 -21.766 1 94.75 86 PRO A C 1
ATOM 666 O O . PRO A 1 86 ? -15.227 -28.828 -22.797 1 94.75 86 PRO A O 1
ATOM 669 N N . ASP A 1 87 ? -15.086 -28.938 -20.656 1 94.44 87 ASP A N 1
ATOM 670 C CA . ASP A 1 87 ? -14.875 -27.5 -20.5 1 94.44 87 ASP A CA 1
ATOM 671 C C . ASP A 1 87 ? -13.672 -27.031 -21.297 1 94.44 87 ASP A C 1
ATOM 673 O O . ASP A 1 87 ? -12.633 -27.703 -21.328 1 94.44 87 ASP A O 1
ATOM 677 N N . ARG A 1 88 ? -13.844 -25.859 -21.891 1 95.81 88 ARG A N 1
ATOM 678 C CA . ARG A 1 88 ? -12.758 -25.234 -22.625 1 95.81 88 ARG A CA 1
ATOM 679 C C . ARG A 1 88 ? -11.828 -24.469 -21.688 1 95.81 88 ARG A C 1
ATOM 681 O O . ARG A 1 88 ? -12.172 -24.219 -20.531 1 95.81 88 ARG A O 1
ATOM 688 N N . PRO A 1 89 ? -10.664 -24.078 -22.219 1 96.31 89 PRO A N 1
ATOM 689 C CA . PRO A 1 89 ? -9.664 -23.422 -21.375 1 96.31 89 PRO A CA 1
ATOM 690 C C . PRO A 1 89 ? -10.203 -22.172 -20.688 1 96.31 89 PRO A C 1
ATOM 692 O O . PRO A 1 89 ? -9.891 -21.906 -19.531 1 96.31 89 PRO A O 1
ATOM 695 N N . ASP A 1 90 ? -11.047 -21.422 -21.344 1 97.12 90 ASP A N 1
ATOM 696 C CA . ASP A 1 90 ? -11.516 -20.172 -20.766 1 97.12 90 ASP A CA 1
ATOM 697 C C . ASP A 1 90 ? -12.914 -20.328 -20.156 1 97.12 90 ASP A C 1
ATOM 699 O O . ASP A 1 90 ? -13.641 -19.344 -20 1 97.12 90 ASP A O 1
ATOM 703 N N . ASP A 1 91 ? -13.227 -21.562 -19.812 1 97.88 91 ASP A N 1
ATOM 704 C CA . ASP A 1 91 ? -14.469 -21.812 -19.078 1 97.88 91 ASP A CA 1
ATOM 705 C C . ASP A 1 91 ? -14.211 -21.828 -17.578 1 97.88 91 ASP A C 1
ATOM 707 O O . ASP A 1 91 ? -13.062 -21.828 -17.125 1 97.88 91 ASP A O 1
ATOM 711 N N . ILE A 1 92 ? -15.328 -21.75 -16.828 1 98.06 92 ILE A N 1
ATOM 712 C CA . ILE A 1 92 ? -15.273 -21.781 -15.367 1 98.06 92 ILE A CA 1
ATOM 713 C C . ILE A 1 92 ? -15.617 -23.172 -14.859 1 98.06 92 ILE A C 1
ATOM 715 O O . ILE A 1 92 ? -16.672 -23.719 -15.203 1 98.06 92 ILE A O 1
ATOM 719 N N . LEU A 1 93 ? -14.703 -23.766 -14.125 1 97.62 93 LEU A N 1
ATOM 720 C CA . LEU A 1 93 ? -14.961 -25.031 -13.461 1 97.62 93 LEU A CA 1
ATOM 721 C C . LEU A 1 93 ? -15.859 -24.828 -12.242 1 97.62 93 LEU A C 1
ATOM 723 O O . LEU A 1 93 ? -15.5 -24.109 -11.312 1 97.62 93 LEU A O 1
ATOM 727 N N . ARG A 1 94 ? -16.891 -25.594 -12.109 1 95.5 94 ARG A N 1
ATOM 728 C CA . ARG A 1 94 ? -17.875 -25.266 -11.086 1 95.5 94 ARG A CA 1
ATOM 729 C C . ARG A 1 94 ? -17.984 -26.375 -10.047 1 95.5 94 ARG A C 1
ATOM 731 O O . ARG A 1 94 ? -18.609 -26.188 -9 1 95.5 94 ARG A O 1
ATOM 738 N N . ASP A 1 95 ? -17.406 -27.5 -10.344 1 96.12 95 ASP A N 1
ATOM 739 C CA . ASP A 1 95 ? -17.391 -28.547 -9.312 1 96.12 95 ASP A CA 1
ATOM 740 C C . ASP A 1 95 ? -16.344 -28.234 -8.242 1 96.12 95 ASP A C 1
ATOM 742 O O . ASP A 1 95 ? -15.477 -27.391 -8.438 1 96.12 95 ASP A O 1
ATOM 746 N N . THR A 1 96 ? -16.438 -28.953 -7.156 1 96.62 96 THR A N 1
ATOM 747 C CA . THR A 1 96 ? -15.547 -28.688 -6.031 1 96.62 96 THR A CA 1
ATOM 748 C C . THR A 1 96 ? -14.312 -29.578 -6.094 1 96.62 96 THR A C 1
ATOM 750 O O . THR A 1 96 ? -13.305 -29.312 -5.43 1 96.62 96 THR A O 1
ATOM 753 N N . LYS A 1 97 ? -14.469 -30.672 -6.855 1 97.56 97 LYS A N 1
ATOM 754 C CA . LYS A 1 97 ? -13.391 -31.656 -6.883 1 97.56 97 LYS A CA 1
ATOM 755 C C . LYS A 1 97 ? -13.047 -32.062 -8.312 1 97.56 97 LYS A C 1
ATOM 757 O O . LYS A 1 97 ? -13.938 -32.375 -9.102 1 97.56 97 LYS A O 1
ATOM 762 N N . TYR A 1 98 ? -11.828 -32.094 -8.633 1 98.38 98 TYR A N 1
ATOM 763 C CA . TYR A 1 98 ? -11.32 -32.594 -9.914 1 98.38 98 TYR A CA 1
ATOM 764 C C . TYR A 1 98 ? -10.055 -33.406 -9.711 1 98.38 98 TYR A C 1
ATOM 766 O O . TYR A 1 98 ? -9.32 -33.219 -8.742 1 98.38 98 TYR A O 1
ATOM 774 N N . TYR A 1 99 ? -9.844 -34.344 -10.609 1 98.62 99 TYR A N 1
ATOM 775 C CA . TYR A 1 99 ? -8.57 -35.062 -10.695 1 98.62 99 TYR A CA 1
ATOM 776 C C . TYR A 1 99 ? -7.719 -34.5 -11.836 1 98.62 99 TYR A C 1
ATOM 778 O O . TYR A 1 99 ? -8.227 -34.312 -12.945 1 98.62 99 TYR A O 1
ATOM 786 N N . PHE A 1 100 ? -6.512 -34.219 -11.555 1 98.44 100 PHE A N 1
ATOM 787 C CA . PHE A 1 100 ? -5.57 -33.875 -12.617 1 98.44 100 PHE A CA 1
ATOM 788 C C . PHE A 1 100 ? -4.91 -35.125 -13.18 1 98.44 100 PHE A C 1
ATOM 790 O O . PHE A 1 100 ? -4.102 -35.75 -12.5 1 98.44 100 PHE A O 1
ATOM 797 N N . CYS A 1 101 ? -5.188 -35.344 -14.43 1 98.62 101 CYS A N 1
ATOM 798 C CA . CYS A 1 101 ? -4.781 -36.625 -15.023 1 98.62 101 CYS A CA 1
ATOM 799 C C . CYS A 1 101 ? -3.797 -36.406 -16.172 1 98.62 101 CYS A C 1
ATOM 801 O O . CYS A 1 101 ? -3.838 -35.375 -16.828 1 98.62 101 CYS A O 1
ATOM 803 N N . ILE A 1 102 ? -2.863 -37.281 -16.312 1 97.75 102 ILE A N 1
ATOM 804 C CA . ILE A 1 102 ? -1.955 -37.375 -17.453 1 97.75 102 ILE A CA 1
ATOM 805 C C . ILE A 1 102 ? -2.125 -38.719 -18.156 1 97.75 102 ILE A C 1
ATOM 807 O O . ILE A 1 102 ? -2.043 -39.781 -17.516 1 97.75 102 ILE A O 1
ATOM 811 N N . GLU A 1 103 ? -2.346 -38.656 -19.422 1 95.56 103 GLU A N 1
ATOM 812 C CA . GLU A 1 103 ? -2.611 -39.875 -20.188 1 95.56 103 GLU A CA 1
ATOM 813 C C . GLU A 1 103 ? -1.477 -40.875 -20.031 1 95.56 103 GLU A C 1
ATOM 815 O O . GLU A 1 103 ? -0.304 -40.531 -20.172 1 95.56 103 GLU A O 1
ATOM 820 N N . ASP A 1 104 ? -1.768 -42.125 -19.656 1 92.81 104 ASP A N 1
ATOM 821 C CA . ASP A 1 104 ? -0.872 -43.281 -19.562 1 92.81 104 ASP A CA 1
ATOM 822 C C . ASP A 1 104 ? 0.151 -43.094 -18.438 1 92.81 104 ASP A C 1
ATOM 824 O O . ASP A 1 104 ? 1.216 -43.688 -18.453 1 92.81 104 ASP A O 1
ATOM 828 N N . ASP A 1 105 ? -0.029 -42.156 -17.609 1 95 105 ASP A N 1
ATOM 829 C CA . ASP A 1 105 ? 0.833 -41.906 -16.453 1 95 105 ASP A CA 1
ATOM 830 C C . ASP A 1 105 ? 0.008 -41.594 -15.203 1 95 105 ASP A C 1
ATOM 832 O O . ASP A 1 105 ? -0.052 -40.438 -14.781 1 95 105 ASP A O 1
ATOM 836 N N . ILE A 1 106 ? -0.534 -42.562 -14.625 1 94.5 106 ILE A N 1
ATOM 837 C CA . ILE A 1 106 ? -1.471 -42.406 -13.523 1 94.5 106 ILE A CA 1
ATOM 838 C C . ILE A 1 106 ? -0.729 -41.875 -12.289 1 94.5 106 ILE A C 1
ATOM 840 O O . ILE A 1 106 ? -1.264 -41.062 -11.531 1 94.5 106 ILE A O 1
ATOM 844 N N . LYS A 1 107 ? 0.476 -42.375 -12.07 1 96.69 107 LYS A N 1
ATOM 845 C CA . LYS A 1 107 ? 1.254 -41.969 -10.906 1 96.69 107 LYS A CA 1
ATOM 846 C C . LYS A 1 107 ? 2.445 -41.094 -11.312 1 96.69 107 LYS A C 1
ATOM 848 O O . LYS A 1 107 ? 3.588 -41.406 -10.961 1 96.69 107 LYS A O 1
ATOM 853 N N . TYR A 1 108 ? 2.102 -40.062 -12.039 1 97.69 108 TYR A N 1
ATOM 854 C CA . TYR A 1 108 ? 3.133 -39.156 -12.484 1 97.69 108 TYR A CA 1
ATOM 855 C C . TYR A 1 108 ? 3.84 -38.5 -11.297 1 97.69 108 TYR A C 1
ATOM 857 O O . TYR A 1 108 ? 3.256 -38.375 -10.219 1 97.69 108 TYR A O 1
ATOM 865 N N . PRO A 1 109 ? 5.137 -38.125 -11.453 1 98 109 PRO A N 1
ATOM 866 C CA . PRO A 1 109 ? 5.887 -37.5 -10.359 1 98 109 PRO A CA 1
ATOM 867 C C . PRO A 1 109 ? 5.527 -36.031 -10.156 1 98 109 PRO A C 1
ATOM 869 O O . PRO A 1 109 ? 4.996 -35.375 -11.062 1 98 109 PRO A O 1
ATOM 872 N N . ILE A 1 110 ? 5.793 -35.562 -8.945 1 97.38 110 ILE A N 1
ATOM 873 C CA . ILE A 1 110 ? 5.5 -34.156 -8.609 1 97.38 110 ILE A CA 1
ATOM 874 C C . ILE A 1 110 ? 6.793 -33.438 -8.227 1 97.38 110 ILE A C 1
ATOM 876 O O . ILE A 1 110 ? 7.723 -34.062 -7.703 1 97.38 110 ILE A O 1
ATOM 880 N N . VAL A 1 111 ? 6.895 -32.156 -8.586 1 97.25 111 VAL A N 1
ATOM 881 C CA . VAL A 1 111 ? 8 -31.312 -8.148 1 97.25 111 VAL A CA 1
ATOM 882 C C . VAL A 1 111 ? 7.777 -30.891 -6.699 1 97.25 111 VAL A C 1
ATOM 884 O O . VAL A 1 111 ? 6.734 -30.312 -6.371 1 97.25 111 VAL A O 1
ATOM 887 N N . PRO A 1 112 ? 8.695 -31.062 -5.824 1 95.56 112 PRO A N 1
ATOM 888 C CA . PRO A 1 112 ? 8.43 -30.906 -4.395 1 95.56 112 PRO A CA 1
ATOM 889 C C . PRO A 1 112 ? 8.461 -29.438 -3.959 1 95.56 112 PRO A C 1
ATOM 891 O O . PRO A 1 112 ? 7.844 -29.078 -2.951 1 95.56 112 PRO A O 1
ATOM 894 N N . SER A 1 113 ? 9.305 -28.641 -4.617 1 94.88 113 SER A N 1
ATOM 895 C CA . SER A 1 113 ? 9.5 -27.25 -4.211 1 94.88 113 SER A CA 1
ATOM 896 C C . SER A 1 113 ? 9.977 -26.391 -5.379 1 94.88 113 SER A C 1
ATOM 898 O O . SER A 1 113 ? 10.359 -26.922 -6.426 1 94.88 113 SER A O 1
ATOM 900 N N . PHE A 1 114 ? 9.906 -25.109 -5.141 1 96 114 PHE A N 1
ATOM 901 C CA . PHE A 1 114 ? 10.344 -24.188 -6.184 1 96 114 PHE A CA 1
ATOM 902 C C . PHE A 1 114 ? 11.82 -24.391 -6.504 1 96 114 PHE A C 1
ATOM 904 O O . PHE A 1 114 ? 12.234 -24.266 -7.656 1 96 114 PHE A O 1
ATOM 911 N N . ASP A 1 115 ? 12.586 -24.719 -5.539 1 92.81 115 ASP A N 1
ATOM 912 C CA . ASP A 1 115 ? 14.016 -24.938 -5.734 1 92.81 115 ASP A CA 1
ATOM 913 C C . ASP A 1 115 ? 14.266 -26.078 -6.73 1 92.81 115 ASP A C 1
ATOM 915 O O . ASP A 1 115 ? 15.289 -26.094 -7.418 1 92.81 115 ASP A O 1
ATOM 919 N N . ASN A 1 116 ? 13.359 -26.938 -6.801 1 94.19 116 ASN A N 1
ATOM 920 C CA . ASN A 1 116 ? 13.492 -28.078 -7.699 1 94.19 116 ASN A CA 1
ATOM 921 C C . ASN A 1 116 ? 12.727 -27.859 -9 1 94.19 116 ASN A C 1
ATOM 923 O O . ASN A 1 116 ? 12.703 -28.734 -9.867 1 94.19 116 ASN A O 1
ATOM 927 N N . PHE A 1 117 ? 12.141 -26.75 -9.086 1 96.12 117 PHE A N 1
ATOM 928 C CA . PHE A 1 117 ? 11.352 -26.422 -10.266 1 96.12 117 PHE A CA 1
ATOM 929 C C . PHE A 1 117 ? 12.242 -25.922 -11.391 1 96.12 117 PHE A C 1
ATOM 931 O O . PHE A 1 117 ? 13.086 -25.047 -11.18 1 96.12 117 PHE A O 1
ATOM 938 N N . ARG A 1 118 ? 12.047 -26.422 -12.578 1 95.62 118 ARG A N 1
ATOM 939 C CA . ARG A 1 118 ? 12.766 -25.969 -13.766 1 95.62 118 ARG A CA 1
ATOM 940 C C . ARG A 1 118 ? 11.867 -25.109 -14.656 1 95.62 118 ARG A C 1
ATOM 942 O O . ARG A 1 118 ? 10.742 -25.5 -14.977 1 95.62 118 ARG A O 1
ATOM 949 N N . CYS A 1 119 ? 12.375 -23.953 -15 1 95.81 119 CYS A N 1
ATOM 950 C CA . CYS A 1 119 ? 11.641 -23.141 -15.969 1 95.81 119 CYS A CA 1
ATOM 951 C C . CYS A 1 119 ? 11.469 -23.891 -17.281 1 95.81 119 CYS A C 1
ATOM 953 O O . CYS A 1 119 ? 12.438 -24.391 -17.859 1 95.81 119 CYS A O 1
ATOM 955 N N . PRO A 1 120 ? 10.25 -24 -17.75 1 95.88 120 PRO A N 1
ATOM 956 C CA . PRO A 1 120 ? 10.039 -24.75 -19 1 95.88 120 PRO A CA 1
ATOM 957 C C . PRO A 1 120 ? 10.586 -24.031 -20.219 1 95.88 120 PRO A C 1
ATOM 959 O O . PRO A 1 120 ? 10.57 -22.797 -20.281 1 95.88 120 PRO A O 1
ATOM 962 N N . ASP A 1 121 ? 10.914 -24.75 -21.172 1 90.25 121 ASP A N 1
ATOM 963 C CA . ASP A 1 121 ? 11.406 -24.203 -22.422 1 90.25 121 ASP A CA 1
ATOM 964 C C . ASP A 1 121 ? 10.273 -23.547 -23.219 1 90.25 121 ASP A C 1
ATOM 966 O O . ASP A 1 121 ? 10.461 -22.469 -23.797 1 90.25 121 ASP A O 1
ATOM 970 N N . GLU A 1 122 ? 9.203 -24.297 -23.172 1 94.06 122 GLU A N 1
ATOM 971 C CA . GLU A 1 122 ? 8.023 -23.781 -23.859 1 94.06 122 GLU A CA 1
ATOM 972 C C . GLU A 1 122 ? 6.871 -23.562 -22.891 1 94.06 122 GLU A C 1
ATOM 974 O O . GLU A 1 122 ? 6.566 -24.422 -22.062 1 94.06 122 GLU A O 1
ATOM 979 N N . LEU A 1 123 ? 6.312 -22.406 -23.047 1 97.06 123 LEU A N 1
ATOM 980 C CA . LEU A 1 123 ? 5.176 -22.078 -22.203 1 97.06 123 LEU A CA 1
ATOM 981 C C . LEU A 1 123 ? 3.879 -22.625 -22.781 1 97.06 123 LEU A C 1
ATOM 983 O O . LEU A 1 123 ? 3.82 -22.953 -23.969 1 97.06 123 LEU A O 1
ATOM 987 N N . PRO A 1 124 ? 2.902 -22.875 -21.906 1 96.62 124 PRO A N 1
ATOM 988 C CA . PRO A 1 124 ? 1.621 -23.328 -22.453 1 96.62 124 PRO A CA 1
ATOM 989 C C . PRO A 1 124 ? 1.005 -22.328 -23.422 1 96.62 124 PRO A C 1
ATOM 991 O O . PRO A 1 124 ? 1.327 -21.141 -23.375 1 96.62 124 PRO A O 1
ATOM 994 N N . GLN A 1 125 ? 0.099 -22.781 -24.234 1 94.38 125 GLN A N 1
ATOM 995 C CA . GLN A 1 125 ? -0.46 -22 -25.328 1 94.38 125 GLN A CA 1
ATOM 996 C C . GLN A 1 125 ? -1.059 -20.688 -24.828 1 94.38 125 GLN A C 1
ATOM 998 O O . GLN A 1 125 ? -0.878 -19.641 -25.453 1 94.38 125 GLN A O 1
ATOM 1003 N N . SER A 1 126 ? -1.767 -20.703 -23.766 1 95.44 126 SER A N 1
ATOM 1004 C CA . SER A 1 126 ? -2.461 -19.531 -23.234 1 95.44 126 SER A CA 1
ATOM 1005 C C . SER A 1 126 ? -1.474 -18.453 -22.797 1 95.44 126 SER A C 1
ATOM 1007 O O . SER A 1 126 ? -1.864 -17.312 -22.562 1 95.44 126 SER A O 1
ATOM 1009 N N . TRP A 1 127 ? -0.135 -18.75 -22.656 1 96.88 127 TRP A N 1
ATOM 1010 C CA . TRP A 1 127 ? 0.891 -17.828 -22.188 1 96.88 127 TRP A CA 1
ATOM 1011 C C . TRP A 1 127 ? 1.716 -17.297 -23.359 1 96.88 127 TRP A C 1
ATOM 1013 O O . TRP A 1 127 ? 2.578 -16.438 -23.172 1 96.88 127 TRP A O 1
ATOM 1023 N N . LEU A 1 128 ? 1.393 -17.766 -24.516 1 93.19 128 LEU A N 1
ATOM 1024 C CA . LEU A 1 128 ? 2.219 -17.422 -25.672 1 93.19 128 LEU A CA 1
ATOM 1025 C C . LEU A 1 128 ? 1.87 -16.031 -26.172 1 93.19 128 LEU A C 1
ATOM 1027 O O . LEU A 1 128 ? 0.766 -15.531 -25.938 1 93.19 128 LEU A O 1
ATOM 1031 N N . ASP A 1 129 ? 2.764 -15.438 -26.891 1 84.75 129 ASP A N 1
ATOM 1032 C CA . ASP A 1 129 ? 2.744 -14.031 -27.297 1 84.75 129 ASP A CA 1
ATOM 1033 C C . ASP A 1 129 ? 1.6 -13.758 -28.266 1 84.75 129 ASP A C 1
ATOM 1035 O O . ASP A 1 129 ? 1.031 -12.664 -28.266 1 84.75 129 ASP A O 1
ATOM 1039 N N . ASP A 1 130 ? 1.348 -14.617 -28.953 1 83 130 ASP A N 1
ATOM 1040 C CA . ASP A 1 130 ? 0.292 -14.406 -29.938 1 83 130 ASP A CA 1
ATOM 1041 C C . ASP A 1 130 ? -1.07 -14.266 -29.266 1 83 130 ASP A C 1
ATOM 1043 O O . ASP A 1 130 ? -1.949 -13.562 -29.766 1 83 130 ASP A O 1
ATOM 1047 N N . LEU A 1 131 ? -1.195 -14.836 -28.188 1 80.38 131 LEU A N 1
ATOM 1048 C CA . LEU A 1 131 ? -2.473 -14.812 -27.484 1 80.38 131 LEU A CA 1
ATOM 1049 C C . LEU A 1 131 ? -2.467 -13.75 -26.391 1 80.38 131 LEU A C 1
ATOM 1051 O O . LEU A 1 131 ? -3.463 -13.055 -26.188 1 80.38 131 LEU A O 1
ATOM 1055 N N . ALA A 1 132 ? -1.337 -13.641 -25.719 1 85.5 132 ALA A N 1
ATOM 1056 C CA . ALA A 1 132 ? -1.21 -12.664 -24.641 1 85.5 132 ALA A CA 1
ATOM 1057 C C . ALA A 1 132 ? 0.045 -11.812 -24.812 1 85.5 132 ALA A C 1
ATOM 1059 O O . ALA A 1 132 ? 1.083 -12.094 -24.219 1 85.5 132 ALA A O 1
ATOM 1060 N N . PRO A 1 133 ? -0.089 -10.727 -25.469 1 89.44 133 PRO A N 1
ATOM 1061 C CA . PRO A 1 133 ? 1.112 -9.984 -25.844 1 89.44 133 PRO A CA 1
ATOM 1062 C C . PRO A 1 133 ? 1.674 -9.141 -24.703 1 89.44 133 PRO A C 1
ATOM 1064 O O . PRO A 1 133 ? 0.915 -8.648 -23.875 1 89.44 133 PRO A O 1
ATOM 1067 N N . ILE A 1 134 ? 2.953 -9.094 -24.641 1 92.38 134 ILE A N 1
ATOM 1068 C CA . ILE A 1 134 ? 3.723 -8.117 -23.875 1 92.38 134 ILE A CA 1
ATOM 1069 C C . ILE A 1 134 ? 4.512 -7.223 -24.828 1 92.38 134 ILE A C 1
ATOM 1071 O O . ILE A 1 134 ? 5.316 -7.715 -25.625 1 92.38 134 ILE A O 1
ATOM 1075 N N . GLU A 1 135 ? 4.285 -5.977 -24.75 1 88.5 135 GLU A N 1
ATOM 1076 C CA . GLU A 1 135 ? 4.891 -5.031 -25.672 1 88.5 135 GLU A CA 1
ATOM 1077 C C . GLU A 1 135 ? 6.391 -4.891 -25.422 1 88.5 135 GLU A C 1
ATOM 1079 O O . GLU A 1 135 ? 6.863 -5.152 -24.312 1 88.5 135 GLU A O 1
ATOM 1084 N N . LEU A 1 136 ? 7.004 -4.504 -26.469 1 83.81 136 LEU A N 1
ATOM 1085 C CA . LEU A 1 136 ? 8.422 -4.199 -26.312 1 83.81 136 LEU A CA 1
ATOM 1086 C C . LEU A 1 136 ? 8.617 -2.943 -25.484 1 83.81 136 LEU A C 1
ATOM 1088 O O . LEU A 1 136 ? 7.809 -2.018 -25.547 1 83.81 136 LEU A O 1
ATOM 1092 N N . GLY A 1 137 ? 9.68 -3.043 -24.672 1 80.5 137 GLY A N 1
ATOM 1093 C CA . GLY A 1 137 ? 9.953 -1.876 -23.844 1 80.5 137 GLY A CA 1
ATOM 1094 C C . GLY A 1 137 ? 11.07 -1.008 -24.406 1 80.5 137 GLY A C 1
ATOM 1095 O O . GLY A 1 137 ? 12.039 -1.52 -24.969 1 80.5 137 GLY A O 1
ATOM 1096 N N . ILE A 1 138 ? 10.891 0.271 -24.266 1 79 138 ILE A N 1
ATOM 1097 C CA . ILE A 1 138 ? 11.906 1.242 -24.672 1 79 138 ILE A CA 1
ATOM 1098 C C . ILE A 1 138 ? 12.906 1.444 -23.547 1 79 138 ILE A C 1
ATOM 1100 O O . ILE A 1 138 ? 14.117 1.49 -23.781 1 79 138 ILE A O 1
ATOM 1104 N N . TYR A 1 139 ? 12.359 1.458 -22.375 1 84.81 139 TYR A N 1
ATOM 1105 C CA . TYR A 1 139 ? 13.188 1.666 -21.203 1 84.81 139 TYR A CA 1
ATOM 1106 C C . TYR A 1 139 ? 13.383 0.363 -20.438 1 84.81 139 TYR A C 1
ATOM 1108 O O . TYR A 1 139 ? 12.477 -0.47 -20.375 1 84.81 139 TYR A O 1
ATOM 1116 N N . ARG A 1 140 ? 14.531 0.306 -19.875 1 83.44 140 ARG A N 1
ATOM 1117 C CA . ARG A 1 140 ? 14.844 -0.893 -19.109 1 83.44 140 ARG A CA 1
ATOM 1118 C C . ARG A 1 140 ? 14.375 -0.752 -17.656 1 83.44 140 ARG A C 1
ATOM 1120 O O . ARG A 1 140 ? 13.883 -1.712 -17.062 1 83.44 140 ARG A O 1
ATOM 1127 N N . ASP A 1 141 ? 14.492 0.411 -17.156 1 88.12 141 ASP A N 1
ATOM 1128 C CA . ASP A 1 141 ? 14.109 0.691 -15.781 1 88.12 141 ASP A CA 1
ATOM 1129 C C . ASP A 1 141 ? 12.586 0.787 -15.648 1 88.12 141 ASP A C 1
ATOM 1131 O O . ASP A 1 141 ? 11.938 1.529 -16.391 1 88.12 141 ASP A O 1
ATOM 1135 N N . ALA A 1 142 ? 12.055 0.051 -14.672 1 92.5 142 ALA A N 1
ATOM 1136 C CA . ALA A 1 142 ? 10.602 -0.035 -14.5 1 92.5 142 ALA A CA 1
ATOM 1137 C C . ALA A 1 142 ? 10.008 1.339 -14.219 1 92.5 142 ALA A C 1
ATOM 1139 O O . ALA A 1 142 ? 8.867 1.615 -14.602 1 92.5 142 ALA A O 1
ATOM 1140 N N . ARG A 1 143 ? 10.688 2.186 -13.516 1 91.75 143 ARG A N 1
ATOM 1141 C CA . ARG A 1 143 ? 10.148 3.502 -13.18 1 91.75 143 ARG A CA 1
ATOM 1142 C C . ARG A 1 143 ? 9.867 4.316 -14.438 1 91.75 143 ARG A C 1
ATOM 1144 O O . ARG A 1 143 ? 8.82 4.953 -14.555 1 91.75 143 ARG A O 1
ATOM 1151 N N . GLU A 1 144 ? 10.805 4.246 -15.352 1 92.31 144 GLU A N 1
ATOM 1152 C CA . GLU A 1 144 ? 10.641 4.977 -16.609 1 92.31 144 GLU A CA 1
ATOM 1153 C C . GLU A 1 144 ? 9.727 4.223 -17.562 1 92.31 144 GLU A C 1
ATOM 1155 O O . GLU A 1 144 ? 8.938 4.836 -18.297 1 92.31 144 GLU A O 1
ATOM 1160 N N . ARG A 1 145 ? 9.797 2.992 -17.516 1 93.06 145 ARG A N 1
ATOM 1161 C CA . ARG A 1 145 ? 9.086 2.119 -18.438 1 93.06 145 ARG A CA 1
ATOM 1162 C C . ARG A 1 145 ? 7.602 2.066 -18.109 1 93.06 145 ARG A C 1
ATOM 1164 O O . ARG A 1 145 ? 6.762 2.172 -19.016 1 93.06 145 ARG A O 1
ATOM 1171 N N . ASP A 1 146 ? 7.277 1.886 -16.828 1 94.25 146 ASP A N 1
ATOM 1172 C CA . ASP A 1 146 ? 5.902 1.6 -16.406 1 94.25 146 ASP A CA 1
ATOM 1173 C C . ASP A 1 146 ? 5.168 2.879 -16.016 1 94.25 146 ASP A C 1
ATOM 1175 O O . ASP A 1 146 ? 3.953 2.98 -16.188 1 94.25 146 ASP A O 1
ATOM 1179 N N . ILE A 1 147 ? 5.848 3.857 -15.438 1 91.44 147 ILE A N 1
ATOM 1180 C CA . ILE A 1 147 ? 5.344 5.16 -15.016 1 91.44 147 ILE A CA 1
ATOM 1181 C C . ILE A 1 147 ? 4.504 5.004 -13.75 1 91.44 147 ILE A C 1
ATOM 1183 O O . ILE A 1 147 ? 4.621 5.797 -12.82 1 91.44 147 ILE A O 1
ATOM 1187 N N . GLY A 1 148 ? 3.73 4 -13.688 1 95.12 148 GLY A N 1
ATOM 1188 C CA . GLY A 1 148 ? 2.881 3.756 -12.539 1 95.12 148 GLY A CA 1
ATOM 1189 C C . GLY A 1 148 ? 2.639 2.281 -12.273 1 95.12 148 GLY A C 1
ATOM 1190 O O . GLY A 1 148 ? 3.156 1.425 -13 1 95.12 148 GLY A O 1
ATOM 1191 N N . CYS A 1 149 ? 1.885 2.07 -11.234 1 97.75 149 CYS A N 1
ATOM 1192 C CA . CYS A 1 149 ? 1.57 0.701 -10.844 1 97.75 149 CYS A CA 1
ATOM 1193 C C . CYS A 1 149 ? 0.887 -0.049 -11.984 1 97.75 149 CYS A C 1
ATOM 1195 O O . CYS A 1 149 ? -0.102 0.429 -12.539 1 97.75 149 CYS A O 1
ATOM 1197 N N . ARG A 1 150 ? 1.29 -1.222 -12.25 1 98.06 150 ARG A N 1
ATOM 1198 C CA . ARG A 1 150 ? 0.785 -1.978 -13.391 1 98.06 150 ARG A CA 1
ATOM 1199 C C . ARG A 1 150 ? -0.562 -2.617 -13.078 1 98.06 150 ARG A C 1
ATOM 1201 O O . ARG A 1 150 ? -1.262 -3.086 -13.977 1 98.06 150 ARG A O 1
ATOM 1208 N N . ILE A 1 151 ? -0.952 -2.566 -11.805 1 98.38 151 ILE A N 1
ATOM 1209 C CA . ILE A 1 151 ? -2.215 -3.184 -11.406 1 98.38 151 ILE A CA 1
ATOM 1210 C C . ILE A 1 151 ? -3.268 -2.102 -11.172 1 98.38 151 ILE A C 1
ATOM 1212 O O . ILE A 1 151 ? -4.328 -2.113 -11.805 1 98.38 151 ILE A O 1
ATOM 1216 N N . THR A 1 152 ? -2.934 -1.109 -10.336 1 97.06 152 THR A N 1
ATOM 1217 C CA . THR A 1 152 ? -3.941 -0.15 -9.898 1 97.06 152 THR A CA 1
ATOM 1218 C C . THR A 1 152 ? -3.873 1.125 -10.734 1 97.06 152 THR A C 1
ATOM 1220 O O . THR A 1 152 ? -4.785 1.952 -10.695 1 97.06 152 THR A O 1
ATOM 1223 N N . GLY A 1 153 ? -2.775 1.288 -11.477 1 95.94 153 GLY A N 1
ATOM 1224 C CA . GLY A 1 153 ? -2.592 2.521 -12.219 1 95.94 153 GLY A CA 1
ATOM 1225 C C . GLY A 1 153 ? -2.117 3.676 -11.359 1 95.94 153 GLY A C 1
ATOM 1226 O O . GLY A 1 153 ? -1.878 4.777 -11.859 1 95.94 153 GLY A O 1
ATOM 1227 N N . SER A 1 154 ? -1.93 3.443 -10.109 1 96.19 154 SER A N 1
ATOM 1228 C CA . SER A 1 154 ? -1.506 4.484 -9.18 1 96.19 154 SER A CA 1
ATOM 1229 C C . SER A 1 154 ? -0.095 4.969 -9.5 1 96.19 154 SER A C 1
ATOM 1231 O O . SER A 1 154 ? 0.769 4.176 -9.875 1 96.19 154 SER A O 1
ATOM 1233 N N . PHE A 1 155 ? 0.131 6.211 -9.273 1 93.62 155 PHE A N 1
ATOM 1234 C CA . PHE A 1 155 ? 1.448 6.805 -9.477 1 93.62 155 PHE A CA 1
ATOM 1235 C C . PHE A 1 155 ? 2.262 6.777 -8.195 1 93.62 155 PHE A C 1
ATOM 1237 O O . PHE A 1 155 ? 3.48 6.598 -8.227 1 93.62 155 PHE A O 1
ATOM 1244 N N . LEU A 1 156 ? 1.576 6.957 -7.055 1 89.88 156 LEU A N 1
ATOM 1245 C CA . LEU A 1 156 ? 2.256 6.969 -5.762 1 89.88 156 LEU A CA 1
ATOM 1246 C C . LEU A 1 156 ? 1.383 6.336 -4.684 1 89.88 156 LEU A C 1
ATOM 1248 O O . LEU A 1 156 ? 0.156 6.449 -4.727 1 89.88 156 LEU A O 1
ATOM 1252 N N . PRO A 1 157 ? 1.966 5.625 -3.697 1 93.69 157 PRO A N 1
ATOM 1253 C CA . PRO A 1 157 ? 3.379 5.238 -3.639 1 93.69 157 PRO A CA 1
ATOM 1254 C C . PRO A 1 157 ? 3.668 3.943 -4.391 1 93.69 157 PRO A C 1
ATOM 1256 O O . PRO A 1 157 ? 2.98 2.939 -4.188 1 93.69 157 PRO A O 1
ATOM 1259 N N . THR A 1 158 ? 4.668 4.012 -5.254 1 95.38 158 THR A N 1
ATOM 1260 C CA . THR A 1 158 ? 5.023 2.82 -6.02 1 95.38 158 THR A CA 1
ATOM 1261 C C . THR A 1 158 ? 6.445 2.371 -5.691 1 95.38 158 THR A C 1
ATOM 1263 O O . THR A 1 158 ? 7.254 3.164 -5.203 1 95.38 158 THR A O 1
ATOM 1266 N N . GLU A 1 159 ? 6.648 1.115 -5.898 1 95.75 159 GLU A N 1
ATOM 1267 C CA . GLU A 1 159 ? 7.941 0.474 -5.691 1 95.75 159 GLU A CA 1
ATOM 1268 C C . GLU A 1 159 ? 8.289 -0.457 -6.852 1 95.75 159 GLU A C 1
ATOM 1270 O O . GLU A 1 159 ? 7.398 -0.986 -7.516 1 95.75 159 GLU A O 1
ATOM 1275 N N . MET A 1 160 ? 9.609 -0.532 -7.051 1 96.31 160 MET A N 1
ATOM 1276 C CA . MET A 1 160 ? 10.07 -1.566 -7.973 1 96.31 160 MET A CA 1
ATOM 1277 C C . MET A 1 160 ? 9.906 -2.953 -7.355 1 96.31 160 MET A C 1
ATOM 1279 O O . MET A 1 160 ? 10.508 -3.254 -6.32 1 96.31 160 MET A O 1
ATOM 1283 N N . ALA A 1 161 ? 9.055 -3.732 -7.941 1 97.81 161 ALA A N 1
ATOM 1284 C CA . ALA A 1 161 ? 8.812 -5.098 -7.48 1 97.81 161 ALA A CA 1
ATOM 1285 C C . ALA A 1 161 ? 9.516 -6.113 -8.375 1 97.81 161 ALA A C 1
ATOM 1287 O O . ALA A 1 161 ? 9.25 -6.188 -9.578 1 97.81 161 ALA A O 1
ATOM 1288 N N . HIS A 1 162 ? 10.414 -6.859 -7.812 1 97.62 162 HIS A N 1
ATOM 1289 C CA . HIS A 1 162 ? 11.039 -7.938 -8.57 1 97.62 162 HIS A CA 1
ATOM 1290 C C . HIS A 1 162 ? 10.039 -9.047 -8.875 1 97.62 162 HIS A C 1
ATOM 1292 O O . HIS A 1 162 ? 9.383 -9.562 -7.969 1 97.62 162 HIS A O 1
ATOM 1298 N N . ILE A 1 163 ? 9.945 -9.398 -10.094 1 98.06 163 ILE A N 1
ATOM 1299 C CA . ILE A 1 163 ? 9.039 -10.477 -10.469 1 98.06 163 ILE A CA 1
ATOM 1300 C C . ILE A 1 163 ? 9.523 -11.789 -9.852 1 98.06 163 ILE A C 1
ATOM 1302 O O . ILE A 1 163 ? 8.781 -12.438 -9.102 1 98.06 163 ILE A O 1
ATOM 1306 N N . ILE A 1 164 ? 10.711 -12.109 -10.219 1 97.88 164 ILE A N 1
ATOM 1307 C CA . ILE A 1 164 ? 11.383 -13.148 -9.461 1 97.88 164 ILE A CA 1
ATOM 1308 C C . ILE A 1 164 ? 12.125 -12.531 -8.281 1 97.88 164 ILE A C 1
ATOM 1310 O O . ILE A 1 164 ? 13.07 -11.758 -8.469 1 97.88 164 ILE A O 1
ATOM 1314 N N . PRO A 1 165 ? 11.695 -12.852 -7.078 1 97.44 165 PRO A N 1
ATOM 1315 C CA . PRO A 1 165 ? 12.289 -12.203 -5.902 1 97.44 165 PRO A CA 1
ATOM 1316 C C . PRO A 1 165 ? 13.797 -12.422 -5.805 1 97.44 165 PRO A C 1
ATOM 1318 O O . PRO A 1 165 ? 14.297 -13.477 -6.207 1 97.44 165 PRO A O 1
ATOM 1321 N N . GLN A 1 166 ? 14.43 -11.5 -5.195 1 94.12 166 GLN A N 1
ATOM 1322 C CA . GLN A 1 166 ? 15.875 -11.562 -4.992 1 94.12 166 GLN A CA 1
ATOM 1323 C C . GLN A 1 166 ? 16.266 -12.797 -4.172 1 94.12 166 GLN A C 1
ATOM 1325 O O . GLN A 1 166 ? 17.344 -13.367 -4.371 1 94.12 166 GLN A O 1
ATOM 1330 N N . ALA A 1 167 ? 15.406 -13.195 -3.324 1 93.75 167 ALA A N 1
ATOM 1331 C CA . ALA A 1 167 ? 15.633 -14.367 -2.486 1 93.75 167 ALA A CA 1
ATOM 1332 C C . ALA A 1 167 ? 15.805 -15.625 -3.338 1 93.75 167 ALA A C 1
ATOM 1334 O O . ALA A 1 167 ? 16.328 -16.641 -2.863 1 93.75 167 ALA A O 1
ATOM 1335 N N . GLN A 1 168 ? 15.383 -15.578 -4.621 1 95.56 168 GLN A N 1
ATOM 1336 C CA . GLN A 1 168 ? 15.477 -16.719 -5.523 1 95.56 168 GLN A CA 1
ATOM 1337 C C . GLN A 1 168 ? 16.672 -16.578 -6.465 1 95.56 168 GLN A C 1
ATOM 1339 O O . GLN A 1 168 ? 16.625 -17.031 -7.609 1 95.56 168 GLN A O 1
ATOM 1344 N N . SER A 1 169 ? 17.703 -15.922 -6.016 1 93.38 169 SER A N 1
ATOM 1345 C CA . SER A 1 169 ? 18.875 -15.656 -6.844 1 93.38 169 SER A CA 1
ATOM 1346 C C . SER A 1 169 ? 19.547 -16.953 -7.266 1 93.38 169 SER A C 1
ATOM 1348 O O . SER A 1 169 ? 20.016 -17.078 -8.398 1 93.38 169 SER A O 1
ATOM 1350 N N . GLU A 1 170 ? 19.734 -17.891 -6.355 1 90.75 170 GLU A N 1
ATOM 1351 C CA . GLU A 1 170 ? 20.344 -19.172 -6.699 1 90.75 170 GLU A CA 1
ATOM 1352 C C . GLU A 1 170 ? 19.516 -19.906 -7.758 1 90.75 170 GLU A C 1
ATOM 1354 O O . GLU A 1 170 ? 20.078 -20.453 -8.711 1 90.75 170 GLU A O 1
ATOM 1359 N N . TRP A 1 171 ? 18.25 -19.984 -7.566 1 93.69 171 TRP A N 1
ATOM 1360 C CA . TRP A 1 171 ? 17.359 -20.594 -8.547 1 93.69 171 TRP A CA 1
ATOM 1361 C C . TRP A 1 171 ? 17.484 -19.891 -9.898 1 93.69 171 TRP A C 1
ATOM 1363 O O . TRP A 1 171 ? 17.516 -20.547 -10.945 1 93.69 171 TRP A O 1
ATOM 1373 N N . TRP A 1 172 ? 17.547 -18.578 -9.867 1 94.44 172 TRP A N 1
ATOM 1374 C CA . TRP A 1 172 ? 17.719 -17.75 -11.062 1 94.44 172 TRP A CA 1
ATOM 1375 C C . TRP A 1 172 ? 18.922 -18.203 -11.875 1 94.44 172 TRP A C 1
ATOM 1377 O O . TRP A 1 172 ? 18.828 -18.359 -13.094 1 94.44 172 TRP A O 1
ATOM 1387 N N . GLN A 1 173 ? 19.969 -18.469 -11.203 1 91.44 173 GLN A N 1
ATOM 1388 C CA . GLN A 1 173 ? 21.203 -18.875 -11.859 1 91.44 173 GLN A CA 1
ATOM 1389 C C . GLN A 1 173 ? 21.094 -20.297 -12.398 1 91.44 173 GLN A C 1
ATOM 1391 O O . GLN A 1 173 ? 21.484 -20.578 -13.531 1 91.44 173 GLN A O 1
ATOM 1396 N N . LYS A 1 174 ? 20.5 -21.141 -11.617 1 89.5 174 LYS A N 1
ATOM 1397 C CA . LYS A 1 174 ? 20.359 -22.547 -11.992 1 89.5 174 LYS A CA 1
ATOM 1398 C C . LYS A 1 174 ? 19.516 -22.688 -13.258 1 89.5 174 LYS A C 1
ATOM 1400 O O . LYS A 1 174 ? 19.75 -23.609 -14.055 1 89.5 174 LYS A O 1
ATOM 1405 N N . ASN A 1 175 ? 18.562 -21.812 -13.398 1 92.88 175 ASN A N 1
ATOM 1406 C CA . ASN A 1 175 ? 17.641 -21.906 -14.523 1 92.88 175 ASN A CA 1
ATOM 1407 C C . ASN A 1 175 ? 18.016 -20.953 -15.641 1 92.88 175 ASN A C 1
ATOM 1409 O O . ASN A 1 175 ? 17.266 -20.766 -16.594 1 92.88 175 ASN A O 1
ATOM 1413 N N . LEU A 1 176 ? 19.156 -20.219 -15.516 1 91.69 176 LEU A N 1
ATOM 1414 C CA . LEU A 1 176 ? 19.672 -19.312 -16.531 1 91.69 176 LEU A CA 1
ATOM 1415 C C . LEU A 1 176 ? 18.609 -18.297 -16.938 1 91.69 176 LEU A C 1
ATOM 1417 O O . LEU A 1 176 ? 18.359 -18.109 -18.141 1 91.69 176 LEU A O 1
ATOM 1421 N N . MET A 1 177 ? 18.031 -17.703 -15.969 1 94.81 177 MET A N 1
ATOM 1422 C CA . MET A 1 177 ? 16.891 -16.828 -16.219 1 94.81 177 MET A CA 1
ATOM 1423 C C . MET A 1 177 ? 17.312 -15.594 -17 1 94.81 177 MET A C 1
ATOM 1425 O O . MET A 1 177 ? 16.5 -14.969 -17.672 1 94.81 177 MET A O 1
ATOM 1429 N N . TYR A 1 178 ? 18.578 -15.281 -16.969 1 92.44 178 TYR A N 1
ATOM 1430 C CA . TYR A 1 178 ? 19.094 -14.117 -17.672 1 92.44 178 TYR A CA 1
ATOM 1431 C C . TYR A 1 178 ? 19.031 -14.305 -19.188 1 92.44 178 TYR A C 1
ATOM 1433 O O . TYR A 1 178 ? 19.203 -13.352 -19.953 1 92.44 178 TYR A O 1
ATOM 1441 N N . THR A 1 179 ? 18.719 -15.492 -19.609 1 93.06 179 THR A N 1
ATOM 1442 C CA . THR A 1 179 ? 18.641 -15.75 -21.047 1 93.06 179 THR A CA 1
ATOM 1443 C C . THR A 1 179 ? 17.266 -15.367 -21.594 1 93.06 179 THR A C 1
ATOM 1445 O O . THR A 1 179 ? 17.062 -15.344 -22.812 1 93.06 179 THR A O 1
ATOM 1448 N N . TYR A 1 180 ? 16.375 -15.016 -20.734 1 91.75 180 TYR A N 1
ATOM 1449 C CA . TYR A 1 180 ? 15.023 -14.68 -21.172 1 91.75 180 TYR A CA 1
ATOM 1450 C C . TYR A 1 180 ? 14.836 -13.172 -21.25 1 91.75 180 TYR A C 1
ATOM 1452 O O . TYR A 1 180 ? 13.703 -12.688 -21.297 1 91.75 180 TYR A O 1
ATOM 1460 N N . VAL A 1 181 ? 15.852 -12.484 -21.234 1 86.81 181 VAL A N 1
ATOM 1461 C CA . VAL A 1 181 ? 15.789 -11.031 -21.375 1 86.81 181 VAL A CA 1
ATOM 1462 C C . VAL A 1 181 ? 16.422 -10.625 -22.703 1 86.81 181 VAL A C 1
ATOM 1464 O O . VAL A 1 181 ? 17.125 -11.414 -23.344 1 86.81 181 VAL A O 1
ATOM 1467 N N . ALA A 1 182 ? 16.125 -9.414 -23.094 1 80.44 182 ALA A N 1
ATOM 1468 C CA . ALA A 1 182 ? 16.625 -8.93 -24.375 1 80.44 182 ALA A CA 1
ATOM 1469 C C . ALA A 1 182 ? 18.141 -8.82 -24.375 1 80.44 182 ALA A C 1
ATOM 1471 O O . ALA A 1 182 ? 18.812 -9.148 -25.359 1 80.44 182 ALA A O 1
ATOM 1472 N N . ASN A 1 183 ? 18.672 -8.406 -23.203 1 83.5 183 ASN A N 1
ATOM 1473 C CA . ASN A 1 183 ? 20.125 -8.25 -23.094 1 83.5 183 ASN A CA 1
ATOM 1474 C C . ASN A 1 183 ? 20.672 -9.031 -21.906 1 83.5 183 ASN A C 1
ATOM 1476 O O . ASN A 1 183 ? 20.891 -8.477 -20.828 1 83.5 183 ASN A O 1
ATOM 1480 N N . PRO A 1 184 ? 21.047 -10.211 -22.172 1 85.81 184 PRO A N 1
ATOM 1481 C CA . PRO A 1 184 ? 21.484 -11.094 -21.078 1 85.81 184 PRO A CA 1
ATOM 1482 C C . PRO A 1 184 ? 22.734 -10.594 -20.375 1 85.81 184 PRO A C 1
ATOM 1484 O O . PRO A 1 184 ? 22.891 -10.781 -19.172 1 85.81 184 PRO A O 1
ATOM 1487 N N . ASP A 1 185 ? 23.547 -9.93 -21.047 1 84.25 185 ASP A N 1
ATOM 1488 C CA . ASP A 1 185 ? 24.844 -9.508 -20.5 1 84.25 185 ASP A CA 1
ATOM 1489 C C . ASP A 1 185 ? 24.656 -8.445 -19.422 1 84.25 185 ASP A C 1
ATOM 1491 O O . ASP A 1 185 ? 25.547 -8.227 -18.594 1 84.25 185 ASP A O 1
ATOM 1495 N N . GLU A 1 186 ? 23.516 -7.926 -19.406 1 78.94 186 GLU A N 1
ATOM 1496 C CA . GLU A 1 186 ? 23.25 -6.863 -18.453 1 78.94 186 GLU A CA 1
ATOM 1497 C C . GLU A 1 186 ? 22.312 -7.348 -17.344 1 78.94 186 GLU A C 1
ATOM 1499 O O . GLU A 1 186 ? 21.938 -6.578 -16.453 1 78.94 186 GLU A O 1
ATOM 1504 N N . SER A 1 187 ? 22 -8.625 -17.328 1 82.31 187 SER A N 1
ATOM 1505 C CA . SER A 1 187 ? 20.938 -9.102 -16.453 1 82.31 187 SER A CA 1
ATOM 1506 C C . SER A 1 187 ? 21.297 -10.43 -15.812 1 82.31 187 SER A C 1
ATOM 1508 O O . SER A 1 187 ? 20.5 -11.359 -15.773 1 82.31 187 SER A O 1
ATOM 1510 N N . PHE A 1 188 ? 22.422 -10.469 -15.227 1 82.94 188 PHE A N 1
ATOM 1511 C CA . PHE A 1 188 ? 22.953 -11.742 -14.766 1 82.94 188 PHE A CA 1
ATOM 1512 C C . PHE A 1 188 ? 22.328 -12.148 -13.438 1 82.94 188 PHE A C 1
ATOM 1514 O O . PHE A 1 188 ? 22.281 -13.336 -13.109 1 82.94 188 PHE A O 1
ATOM 1521 N N . ASP A 1 189 ? 21.844 -11.133 -12.812 1 88.94 189 ASP A N 1
ATOM 1522 C CA . ASP A 1 189 ? 21.266 -11.492 -11.516 1 88.94 189 ASP A CA 1
ATOM 1523 C C . ASP A 1 189 ? 19.812 -11.062 -11.414 1 88.94 189 ASP A C 1
ATOM 1525 O O . ASP A 1 189 ? 19.312 -10.336 -12.281 1 88.94 189 ASP A O 1
ATOM 1529 N N . ALA A 1 190 ? 19.156 -11.625 -10.406 1 91.44 190 ALA A N 1
ATOM 1530 C CA . ALA A 1 190 ? 17.719 -11.422 -10.242 1 91.44 190 ALA A CA 1
ATOM 1531 C C . ALA A 1 190 ? 17.406 -9.961 -9.914 1 91.44 190 ALA A C 1
ATOM 1533 O O . ALA A 1 190 ? 16.25 -9.547 -9.961 1 91.44 190 ALA A O 1
ATOM 1534 N N . LYS A 1 191 ? 18.375 -9.141 -9.633 1 91 191 LYS A N 1
ATOM 1535 C CA . LYS A 1 191 ? 18.188 -7.738 -9.289 1 91 191 LYS A CA 1
ATOM 1536 C C . LYS A 1 191 ? 18.109 -6.867 -10.547 1 91 191 LYS A C 1
ATOM 1538 O O . LYS A 1 191 ? 17.906 -5.656 -10.461 1 91 191 LYS A O 1
ATOM 1543 N N . CYS A 1 192 ? 18.25 -7.496 -11.648 1 91.5 192 CYS A N 1
ATOM 1544 C CA . CYS A 1 192 ? 18.297 -6.742 -12.898 1 91.5 192 CYS A CA 1
ATOM 1545 C C . CYS A 1 192 ? 16.984 -6.004 -13.125 1 91.5 192 CYS A C 1
ATOM 1547 O O . CYS A 1 192 ? 15.914 -6.492 -12.75 1 91.5 192 CYS A O 1
ATOM 1549 N N . PRO A 1 193 ? 17.047 -4.863 -13.773 1 92 193 PRO A N 1
ATOM 1550 C CA . PRO A 1 193 ? 15.859 -4.047 -14.008 1 92 193 PRO A CA 1
ATOM 1551 C C . PRO A 1 193 ? 14.82 -4.75 -14.875 1 92 193 PRO A C 1
ATOM 1553 O O . PRO A 1 193 ? 13.625 -4.48 -14.758 1 92 193 PRO A O 1
ATOM 1556 N N . ASP A 1 194 ? 15.227 -5.684 -15.695 1 92.44 194 ASP A N 1
ATOM 1557 C CA . ASP A 1 194 ? 14.32 -6.414 -16.578 1 92.44 194 ASP A CA 1
ATOM 1558 C C . ASP A 1 194 ? 13.383 -7.312 -15.781 1 92.44 194 ASP A C 1
ATOM 1560 O O . ASP A 1 194 ? 12.352 -7.758 -16.297 1 92.44 194 ASP A O 1
ATOM 1564 N N . ASN A 1 195 ? 13.758 -7.555 -14.562 1 95.75 195 ASN A N 1
ATOM 1565 C CA . ASN A 1 195 ? 13.008 -8.438 -13.68 1 95.75 195 ASN A CA 1
ATOM 1566 C C . ASN A 1 195 ? 12.125 -7.648 -12.711 1 95.75 195 ASN A C 1
ATOM 1568 O O . ASN A 1 195 ? 11.914 -8.07 -11.57 1 95.75 195 ASN A O 1
ATOM 1572 N N . THR A 1 196 ? 11.727 -6.449 -13.117 1 96.44 196 THR A N 1
ATOM 1573 C CA . THR A 1 196 ? 10.961 -5.613 -12.203 1 96.44 196 THR A CA 1
ATOM 1574 C C . THR A 1 196 ? 9.75 -5.012 -12.906 1 96.44 196 THR A C 1
ATOM 1576 O O . THR A 1 196 ? 9.773 -4.789 -14.117 1 96.44 196 THR A O 1
ATOM 1579 N N . ILE A 1 197 ? 8.75 -4.805 -12.195 1 97.5 197 ILE A N 1
ATOM 1580 C CA . ILE A 1 197 ? 7.617 -3.971 -12.586 1 97.5 197 ILE A CA 1
ATOM 1581 C C . ILE A 1 197 ? 7.27 -3.002 -11.461 1 97.5 197 ILE A C 1
ATOM 1583 O O . ILE A 1 197 ? 7.695 -3.191 -10.32 1 97.5 197 ILE A O 1
ATOM 1587 N N . LEU A 1 198 ? 6.535 -1.962 -11.828 1 97.56 198 LEU A N 1
ATOM 1588 C CA . LEU A 1 198 ? 6.121 -1.012 -10.805 1 97.56 198 LEU A CA 1
ATOM 1589 C C . LEU A 1 198 ? 4.797 -1.428 -10.18 1 97.56 198 LEU A C 1
ATOM 1591 O O . LEU A 1 198 ? 3.824 -1.692 -10.891 1 97.56 198 LEU A O 1
ATOM 1595 N N . LEU A 1 199 ? 4.84 -1.536 -8.859 1 98.12 199 LEU A N 1
ATOM 1596 C CA . LEU A 1 199 ? 3.627 -1.832 -8.102 1 98.12 199 LEU A CA 1
ATOM 1597 C C . LEU A 1 199 ? 3.447 -0.842 -6.961 1 98.12 199 LEU A C 1
ATOM 1599 O O . LEU A 1 199 ? 4.43 -0.359 -6.391 1 98.12 199 LEU A O 1
ATOM 1603 N N . ARG A 1 200 ? 2.168 -0.489 -6.758 1 97.5 200 ARG A N 1
ATOM 1604 C CA . ARG A 1 200 ? 1.913 0.239 -5.52 1 97.5 200 ARG A CA 1
ATOM 1605 C C . ARG A 1 200 ? 2.355 -0.573 -4.309 1 97.5 200 ARG A C 1
ATOM 1607 O O . ARG A 1 200 ? 2.324 -1.805 -4.332 1 97.5 200 ARG A O 1
ATOM 1614 N N . CYS A 1 201 ? 2.67 0.062 -3.289 1 96 201 CYS A N 1
ATOM 1615 C CA . CYS A 1 201 ? 3.303 -0.58 -2.143 1 96 201 CYS A CA 1
ATOM 1616 C C . CYS A 1 201 ? 2.424 -1.695 -1.587 1 96 201 CYS A C 1
ATOM 1618 O O . CYS A 1 201 ? 2.922 -2.762 -1.223 1 96 201 CYS A O 1
ATOM 1620 N N . ASP A 1 202 ? 1.202 -1.49 -1.433 1 96.81 202 ASP A N 1
ATOM 1621 C CA . ASP A 1 202 ? 0.32 -2.514 -0.881 1 96.81 202 ASP A CA 1
ATOM 1622 C C . ASP A 1 202 ? 0.196 -3.703 -1.832 1 96.81 202 ASP A C 1
ATOM 1624 O O . ASP A 1 202 ? 0.167 -4.855 -1.394 1 96.81 202 ASP A O 1
ATOM 1628 N N . MET A 1 203 ? 0.165 -3.463 -3.125 1 97.81 203 MET A N 1
ATOM 1629 C CA . MET A 1 203 ? 0.121 -4.535 -4.113 1 97.81 203 MET A CA 1
ATOM 1630 C C . MET A 1 203 ? 1.403 -5.363 -4.078 1 97.81 203 MET A C 1
ATOM 1632 O O . MET A 1 203 ? 1.358 -6.59 -4.176 1 97.81 203 MET A O 1
ATOM 1636 N N . HIS A 1 204 ? 2.492 -4.598 -4.012 1 97.94 204 HIS A N 1
ATOM 1637 C CA . HIS A 1 204 ? 3.783 -5.27 -3.914 1 97.94 204 HIS A CA 1
ATOM 1638 C C . HIS A 1 204 ? 3.816 -6.234 -2.734 1 97.94 204 HIS A C 1
ATOM 1640 O O . HIS A 1 204 ? 4.219 -7.391 -2.883 1 97.94 204 HIS A O 1
ATOM 1646 N N . LYS A 1 205 ? 3.379 -5.758 -1.62 1 96.94 205 LYS A N 1
ATOM 1647 C CA . LYS A 1 205 ? 3.346 -6.582 -0.415 1 96.94 205 LYS A CA 1
ATOM 1648 C C . LYS A 1 205 ? 2.461 -7.809 -0.612 1 96.94 205 LYS A C 1
ATOM 1650 O O . LYS A 1 205 ? 2.85 -8.922 -0.259 1 96.94 205 LYS A O 1
ATOM 1655 N N . MET A 1 206 ? 1.319 -7.625 -1.148 1 97.12 206 MET A N 1
ATOM 1656 C CA . MET A 1 206 ? 0.393 -8.734 -1.354 1 97.12 206 MET A CA 1
ATOM 1657 C C . MET A 1 206 ? 0.962 -9.742 -2.348 1 97.12 206 MET A C 1
ATOM 1659 O O . MET A 1 206 ? 0.747 -10.945 -2.209 1 97.12 206 MET A O 1
ATOM 1663 N N . TRP A 1 207 ? 1.646 -9.234 -3.332 1 98.06 207 TRP A N 1
ATOM 1664 C CA . TRP A 1 207 ? 2.289 -10.117 -4.297 1 98.06 207 TRP A CA 1
ATOM 1665 C C . TRP A 1 207 ? 3.385 -10.945 -3.633 1 98.06 207 TRP A C 1
ATOM 1667 O O . TRP A 1 207 ? 3.484 -12.156 -3.859 1 98.06 207 TRP A O 1
ATOM 1677 N N . ASP A 1 208 ? 4.16 -10.32 -2.807 1 97 208 ASP A N 1
ATOM 1678 C CA . ASP A 1 208 ? 5.219 -11 -2.064 1 97 208 ASP A CA 1
ATOM 1679 C C . ASP A 1 208 ? 4.637 -12.062 -1.129 1 97 208 ASP A C 1
ATOM 1681 O O . ASP A 1 208 ? 5.273 -13.086 -0.874 1 97 208 ASP A O 1
ATOM 1685 N N . ASP A 1 209 ? 3.441 -11.805 -0.677 1 96 209 ASP A N 1
ATOM 1686 C CA . ASP A 1 209 ? 2.758 -12.742 0.21 1 96 209 ASP A CA 1
ATOM 1687 C C . ASP A 1 209 ? 2.039 -13.828 -0.587 1 96 209 ASP A C 1
ATOM 1689 O O . ASP A 1 209 ? 1.309 -14.648 -0.019 1 96 209 ASP A O 1
ATOM 1693 N N . ASN A 1 210 ? 2.178 -13.828 -1.864 1 97.12 210 ASN A N 1
ATOM 1694 C CA . ASN A 1 210 ? 1.58 -14.797 -2.783 1 97.12 210 ASN A CA 1
ATOM 1695 C C . ASN A 1 210 ? 0.057 -14.773 -2.705 1 97.12 210 ASN A C 1
ATOM 1697 O O . ASN A 1 210 ? -0.59 -15.812 -2.807 1 97.12 210 ASN A O 1
ATOM 1701 N N . ARG A 1 211 ? -0.487 -13.617 -2.436 1 97.12 211 ARG A N 1
ATOM 1702 C CA . ARG A 1 211 ? -1.938 -13.508 -2.318 1 97.12 211 ARG A CA 1
ATOM 1703 C C . ARG A 1 211 ? -2.604 -13.57 -3.688 1 97.12 211 ARG A C 1
ATOM 1705 O O . ARG A 1 211 ? -3.77 -13.953 -3.799 1 97.12 211 ARG A O 1
ATOM 1712 N N . PHE A 1 212 ? -1.89 -13.18 -4.676 1 98.25 212 PHE A N 1
ATOM 1713 C CA . PHE A 1 212 ? -2.393 -13.25 -6.043 1 98.25 212 PHE A CA 1
ATOM 1714 C C . PHE A 1 212 ? -1.259 -13.531 -7.023 1 98.25 212 PHE A C 1
ATOM 1716 O O . PHE A 1 212 ? -0.084 -13.492 -6.648 1 98.25 212 PHE A O 1
ATOM 1723 N N . ALA A 1 213 ? -1.599 -13.883 -8.219 1 98.69 213 ALA A N 1
ATOM 1724 C CA . ALA A 1 213 ? -0.688 -14.07 -9.344 1 98.69 213 ALA A CA 1
ATOM 1725 C C . ALA A 1 213 ? -1.087 -13.188 -10.523 1 98.69 213 ALA A C 1
ATOM 1727 O O . ALA A 1 213 ? -2.211 -12.688 -10.578 1 98.69 213 ALA A O 1
ATOM 1728 N N . ILE A 1 214 ? -0.129 -12.961 -11.367 1 98.69 214 ILE A N 1
ATOM 1729 C CA . ILE A 1 214 ? -0.355 -12.289 -12.641 1 98.69 214 ILE A CA 1
ATOM 1730 C C . ILE A 1 214 ? -0.245 -13.289 -13.781 1 98.69 214 ILE A C 1
ATOM 1732 O O . ILE A 1 214 ? 0.804 -13.914 -13.977 1 98.69 214 ILE A O 1
ATOM 1736 N N . LEU A 1 215 ? -1.336 -13.461 -14.531 1 98.44 215 LEU A N 1
ATOM 1737 C CA . LEU A 1 215 ? -1.343 -14.484 -15.578 1 98.44 215 LEU A CA 1
ATOM 1738 C C . LEU A 1 215 ? -2.35 -14.141 -16.672 1 98.44 215 LEU A C 1
ATOM 1740 O O . LEU A 1 215 ? -3.229 -13.297 -16.469 1 98.44 215 LEU A O 1
ATOM 1744 N N . PRO A 1 216 ? -2.193 -14.758 -17.828 1 97.75 216 PRO A N 1
ATOM 1745 C CA . PRO A 1 216 ? -3.115 -14.461 -18.922 1 97.75 216 PRO A CA 1
ATOM 1746 C C . PRO A 1 216 ? -4.43 -15.227 -18.812 1 97.75 216 PRO A C 1
ATOM 1748 O O . PRO A 1 216 ? -4.441 -16.391 -18.391 1 97.75 216 PRO A O 1
ATOM 1751 N N . LYS A 1 217 ? -5.5 -14.555 -19.078 1 97.19 217 LYS A N 1
ATOM 1752 C CA . LYS A 1 217 ? -6.848 -15.086 -19.266 1 97.19 217 LYS A CA 1
ATOM 1753 C C . LYS A 1 217 ? -7.504 -14.492 -20.5 1 97.19 217 LYS A C 1
ATOM 1755 O O . LYS A 1 217 ? -7.52 -13.273 -20.688 1 97.19 217 LYS A O 1
ATOM 1760 N N . ALA A 1 218 ? -7.973 -15.367 -21.328 1 95.69 218 ALA A N 1
ATOM 1761 C CA . ALA A 1 218 ? -8.727 -14.93 -22.5 1 95.69 218 ALA A CA 1
ATOM 1762 C C . ALA A 1 218 ? -7.953 -13.875 -23.297 1 95.69 218 ALA A C 1
ATOM 1764 O O . ALA A 1 218 ? -8.523 -12.859 -23.703 1 95.69 218 ALA A O 1
ATOM 1765 N N . GLY A 1 219 ? -6.719 -13.984 -23.312 1 94.38 219 GLY A N 1
ATOM 1766 C CA . GLY A 1 219 ? -5.914 -13.219 -24.25 1 94.38 219 GLY A CA 1
ATOM 1767 C C . GLY A 1 219 ? -5.332 -11.953 -23.641 1 94.38 219 GLY A C 1
ATOM 1768 O O . GLY A 1 219 ? -4.699 -11.156 -24.344 1 94.38 219 GLY A O 1
ATOM 1769 N N . GLU A 1 220 ? -5.586 -11.664 -22.391 1 96.38 220 GLU A N 1
ATOM 1770 C CA . GLU A 1 220 ? -5.031 -10.492 -21.703 1 96.38 220 GLU A CA 1
ATOM 1771 C C . GLU A 1 220 ? -4.48 -10.867 -20.328 1 96.38 220 GLU A C 1
ATOM 1773 O O . GLU A 1 220 ? -4.727 -11.969 -19.828 1 96.38 220 GLU A O 1
ATOM 1778 N N . TRP A 1 221 ? -3.691 -9.961 -19.797 1 98.31 221 TRP A N 1
ATOM 1779 C CA . TRP A 1 221 ? -3.062 -10.227 -18.516 1 98.31 221 TRP A CA 1
ATOM 1780 C C . TRP A 1 221 ? -3.947 -9.742 -17.359 1 98.31 221 TRP A C 1
ATOM 1782 O O . TRP A 1 221 ? -4.457 -8.617 -17.406 1 98.31 221 TRP A O 1
ATOM 1792 N N . TYR A 1 222 ? -4.125 -10.602 -16.312 1 98.69 222 TYR A N 1
ATOM 1793 C CA . TYR A 1 222 ? -5 -10.32 -15.188 1 98.69 222 TYR A CA 1
ATOM 1794 C C . TYR A 1 222 ? -4.34 -10.727 -13.875 1 98.69 222 TYR A C 1
ATOM 1796 O O . TYR A 1 222 ? -3.42 -11.547 -13.859 1 98.69 222 TYR A O 1
ATOM 1804 N N . THR A 1 223 ? -4.812 -10.07 -12.805 1 98.81 223 THR A N 1
ATOM 1805 C CA . THR A 1 223 ? -4.535 -10.609 -11.477 1 98.81 223 THR A CA 1
ATOM 1806 C C . THR A 1 223 ? -5.48 -11.766 -11.148 1 98.81 223 THR A C 1
ATOM 1808 O O . THR A 1 223 ? -6.648 -11.75 -11.547 1 98.81 223 THR A O 1
ATOM 1811 N N . HIS A 1 224 ? -4.977 -12.75 -10.484 1 98.88 224 HIS A N 1
ATOM 1812 C CA . HIS A 1 224 ? -5.762 -13.875 -9.992 1 98.88 224 HIS A CA 1
ATOM 1813 C C . HIS A 1 224 ? -5.488 -14.148 -8.523 1 98.88 224 HIS A C 1
ATOM 1815 O O . HIS A 1 224 ? -4.379 -14.547 -8.148 1 98.88 224 HIS A O 1
ATOM 1821 N N . VAL A 1 225 ? -6.465 -13.961 -7.703 1 98.38 225 VAL A N 1
ATOM 1822 C CA . VAL A 1 225 ? -6.312 -14.133 -6.266 1 98.38 225 VAL A CA 1
ATOM 1823 C C . VAL A 1 225 ? -6.156 -15.617 -5.938 1 98.38 225 VAL A C 1
ATOM 1825 O O . VAL A 1 225 ? -6.906 -16.453 -6.441 1 98.38 225 VAL A O 1
ATOM 1828 N N . LEU A 1 226 ? -5.199 -15.953 -5.023 1 98.06 226 LEU A N 1
ATOM 1829 C CA . LEU A 1 226 ? -4.828 -17.344 -4.754 1 98.06 226 LEU A CA 1
ATOM 1830 C C . LEU A 1 226 ? -5.207 -17.734 -3.33 1 98.06 226 LEU A C 1
ATOM 1832 O O . LEU A 1 226 ? -5.172 -18.922 -2.98 1 98.06 226 LEU A O 1
ATOM 1836 N N . LEU A 1 227 ? -5.535 -16.781 -2.527 1 95.88 227 LEU A N 1
ATOM 1837 C CA . LEU A 1 227 ? -5.875 -17.047 -1.133 1 95.88 227 LEU A CA 1
ATOM 1838 C C . LEU A 1 227 ? -7.211 -16.406 -0.77 1 95.88 227 LEU A C 1
ATOM 1840 O O . LEU A 1 227 ? -7.488 -15.273 -1.172 1 95.88 227 LEU A O 1
ATOM 1844 N N . ASN A 1 228 ? -7.977 -17.172 -0.036 1 94 228 ASN A N 1
ATOM 1845 C CA . ASN A 1 228 ? -9.203 -16.594 0.503 1 94 228 ASN A CA 1
ATOM 1846 C C . ASN A 1 228 ? -8.906 -15.539 1.569 1 94 228 ASN A C 1
ATOM 1848 O O . ASN A 1 228 ? -7.844 -15.57 2.195 1 94 228 ASN A O 1
ATOM 1852 N N . SER A 1 229 ? -9.812 -14.602 1.591 1 91.81 229 SER A N 1
ATOM 1853 C CA . SER A 1 229 ? -9.711 -13.547 2.598 1 91.81 229 SER A CA 1
ATOM 1854 C C . SER A 1 229 ? -10.984 -13.461 3.434 1 91.81 229 SER A C 1
ATOM 1856 O O . SER A 1 229 ? -12.039 -13.969 3.033 1 91.81 229 SER A O 1
ATOM 1858 N N . THR A 1 230 ? -10.836 -12.797 4.586 1 91 230 THR A N 1
ATOM 1859 C CA . THR A 1 230 ? -11.945 -12.68 5.52 1 91 230 THR A CA 1
ATOM 1860 C C . THR A 1 230 ? -12.953 -11.641 5.035 1 91 230 THR A C 1
ATOM 1862 O O . THR A 1 230 ? -14.109 -11.633 5.473 1 91 230 THR A O 1
ATOM 1865 N N . THR A 1 231 ? -12.516 -10.797 4.211 1 93.06 231 THR A N 1
ATOM 1866 C CA . THR A 1 231 ? -13.406 -9.812 3.609 1 93.06 231 THR A CA 1
ATOM 1867 C C . THR A 1 231 ? -13.469 -9.992 2.096 1 93.06 231 THR A C 1
ATOM 1869 O O . THR A 1 231 ? -12.633 -10.68 1.511 1 93.06 231 THR A O 1
ATOM 1872 N N . THR A 1 232 ? -14.422 -9.367 1.443 1 94.38 232 THR A N 1
ATOM 1873 C CA . THR A 1 232 ? -14.625 -9.5 0.005 1 94.38 232 THR A CA 1
ATOM 1874 C C . THR A 1 232 ? -13.711 -8.562 -0.765 1 94.38 232 THR A C 1
ATOM 1876 O O . THR A 1 232 ? -13.797 -8.461 -1.99 1 94.38 232 THR A O 1
ATOM 1879 N N . GLU A 1 233 ? -12.836 -7.918 -0.098 1 95.12 233 GLU A N 1
ATOM 1880 C CA . GLU A 1 233 ? -12.016 -6.863 -0.685 1 95.12 233 GLU A CA 1
ATOM 1881 C C . GLU A 1 233 ? -11.188 -7.391 -1.854 1 95.12 233 GLU A C 1
ATOM 1883 O O . GLU A 1 233 ? -11.25 -6.852 -2.961 1 95.12 233 GLU A O 1
ATOM 1888 N N . LEU A 1 234 ? -10.453 -8.453 -1.697 1 95.44 234 LEU A N 1
ATOM 1889 C CA . LEU A 1 234 ? -9.57 -8.977 -2.734 1 95.44 234 LEU A CA 1
ATOM 1890 C C . LEU A 1 234 ? -10.375 -9.445 -3.945 1 95.44 234 LEU A C 1
ATOM 1892 O O . LEU A 1 234 ? -9.977 -9.195 -5.086 1 95.44 234 LEU A O 1
ATOM 1896 N N . GLU A 1 235 ? -11.445 -10.094 -3.619 1 95.44 235 GLU A N 1
ATOM 1897 C CA . GLU A 1 235 ? -12.312 -10.57 -4.688 1 95.44 235 GLU A CA 1
ATOM 1898 C C . GLU A 1 235 ? -12.906 -9.414 -5.484 1 95.44 235 GLU A C 1
ATOM 1900 O O . GLU A 1 235 ? -12.867 -9.414 -6.715 1 95.44 235 GLU A O 1
ATOM 1905 N N . GLN A 1 236 ? -13.328 -8.43 -4.801 1 95.38 236 GLN A N 1
ATOM 1906 C CA . GLN A 1 236 ? -14.039 -7.32 -5.438 1 95.38 236 GLN A CA 1
ATOM 1907 C C . GLN A 1 236 ? -13.062 -6.363 -6.117 1 95.38 236 GLN A C 1
ATOM 1909 O O . GLN A 1 236 ? -13.336 -5.879 -7.219 1 95.38 236 GLN A O 1
ATOM 1914 N N . GLU A 1 237 ? -11.922 -6.145 -5.516 1 96.06 237 GLU A N 1
ATOM 1915 C CA . GLU A 1 237 ? -11.055 -5.062 -5.977 1 96.06 237 GLU A CA 1
ATOM 1916 C C . GLU A 1 237 ? -9.969 -5.586 -6.91 1 96.06 237 GLU A C 1
ATOM 1918 O O . GLU A 1 237 ? -9.523 -4.871 -7.816 1 96.06 237 GLU A O 1
ATOM 1923 N N . TYR A 1 238 ? -9.547 -6.883 -6.703 1 97.5 238 TYR A N 1
ATOM 1924 C CA . TYR A 1 238 ? -8.281 -7.191 -7.352 1 97.5 238 TYR A CA 1
ATOM 1925 C C . TYR A 1 238 ? -8.367 -8.508 -8.117 1 97.5 238 TYR A C 1
ATOM 1927 O O . TYR A 1 238 ? -7.527 -8.789 -8.977 1 97.5 238 TYR A O 1
ATOM 1935 N N . HIS A 1 239 ? -9.336 -9.359 -7.828 1 98.44 239 HIS A N 1
ATOM 1936 C CA . HIS A 1 239 ? -9.477 -10.602 -8.586 1 98.44 239 HIS A CA 1
ATOM 1937 C C . HIS A 1 239 ? -9.961 -10.328 -10.008 1 98.44 239 HIS A C 1
ATOM 1939 O O . HIS A 1 239 ? -10.969 -9.633 -10.203 1 98.44 239 HIS A O 1
ATOM 1945 N N . ASN A 1 240 ? -9.227 -10.867 -10.969 1 98.75 240 ASN A N 1
ATOM 1946 C CA . ASN A 1 240 ? -9.57 -10.742 -12.383 1 98.75 240 ASN A CA 1
ATOM 1947 C C . ASN A 1 240 ? -9.547 -9.289 -12.844 1 98.75 240 ASN A C 1
ATOM 1949 O O . ASN A 1 240 ? -10.375 -8.875 -13.648 1 98.75 240 ASN A O 1
ATOM 1953 N N . LEU A 1 241 ? -8.656 -8.531 -12.281 1 98.75 241 LEU A N 1
ATOM 1954 C CA . LEU A 1 241 ? -8.43 -7.16 -12.711 1 98.75 241 LEU A CA 1
ATOM 1955 C C . LEU A 1 241 ? -7.387 -7.102 -13.82 1 98.75 241 LEU A C 1
ATOM 1957 O O . LEU A 1 241 ? -6.266 -7.578 -13.648 1 98.75 241 LEU A O 1
ATOM 1961 N N . GLN A 1 242 ? -7.812 -6.547 -14.945 1 98.62 242 GLN A N 1
ATOM 1962 C CA . GLN A 1 242 ? -6.895 -6.43 -16.078 1 98.62 242 GLN A CA 1
ATOM 1963 C C . GLN A 1 242 ? -5.719 -5.516 -15.734 1 98.62 242 GLN A C 1
ATOM 1965 O O . GLN A 1 242 ? -5.902 -4.457 -15.133 1 98.62 242 GLN A O 1
ATOM 1970 N N . LEU A 1 243 ? -4.543 -5.891 -16.141 1 98.44 243 LEU A N 1
ATOM 1971 C CA . LEU A 1 243 ? -3.348 -5.094 -15.883 1 98.44 243 LEU A CA 1
ATOM 1972 C C . LEU A 1 243 ? -3.238 -3.943 -16.875 1 98.44 243 LEU A C 1
ATOM 1974 O O . LEU A 1 243 ? -3.787 -4.016 -17.984 1 98.44 243 LEU A O 1
ATOM 1978 N N . GLN A 1 244 ? -2.521 -2.879 -16.391 1 97.31 244 GLN A N 1
ATOM 1979 C CA . GLN A 1 244 ? -1.967 -1.953 -17.375 1 97.31 244 GLN A CA 1
ATOM 1980 C C . GLN A 1 244 ? -1.032 -2.674 -18.344 1 97.31 244 GLN A C 1
ATOM 1982 O O . GLN A 1 244 ? -0.49 -3.732 -18.016 1 97.31 244 GLN A O 1
ATOM 1987 N N . PRO A 1 245 ? -0.855 -2.143 -19.5 1 95.44 245 PRO A N 1
ATOM 1988 C CA . PRO A 1 245 ? -0.015 -2.842 -20.484 1 95.44 245 PRO A CA 1
ATOM 1989 C C . PRO A 1 245 ? 1.38 -3.152 -19.938 1 95.44 245 PRO A C 1
ATOM 1991 O O . PRO A 1 245 ? 2.016 -2.289 -19.328 1 95.44 245 PRO A O 1
ATOM 1994 N N . LEU A 1 246 ? 1.756 -4.352 -20.141 1 96 246 LEU A N 1
ATOM 1995 C CA . LEU A 1 246 ? 3.107 -4.777 -19.797 1 96 246 LEU A CA 1
ATOM 1996 C C . LEU A 1 246 ? 4.07 -4.52 -20.938 1 96 246 LEU A C 1
ATOM 1998 O O . LEU A 1 246 ? 3.721 -4.723 -22.109 1 96 246 LEU A O 1
ATOM 2002 N N . ARG A 1 247 ? 5.285 -4.043 -20.531 1 93.5 247 ARG A N 1
ATOM 2003 C CA . ARG A 1 247 ? 6.297 -3.742 -21.547 1 93.5 247 ARG A CA 1
ATOM 2004 C C . ARG A 1 247 ? 7.676 -4.211 -21.094 1 93.5 247 ARG A C 1
ATOM 2006 O O . ARG A 1 247 ? 8.039 -4.062 -19.922 1 93.5 247 ARG A O 1
ATOM 2013 N N . GLY A 1 248 ? 8.375 -4.82 -21.984 1 91.19 248 GLY A N 1
ATOM 2014 C CA . GLY A 1 248 ? 9.797 -5.07 -21.797 1 91.19 248 GLY A CA 1
ATOM 2015 C C . GLY A 1 248 ? 10.078 -6.117 -20.734 1 91.19 248 GLY A C 1
ATOM 2016 O O . GLY A 1 248 ? 11.18 -6.168 -20.188 1 91.19 248 GLY A O 1
ATOM 2017 N N . VAL A 1 249 ? 9.117 -6.84 -20.359 1 94.25 249 VAL A N 1
ATOM 2018 C CA . VAL A 1 249 ? 9.32 -7.875 -19.359 1 94.25 249 VAL A CA 1
ATOM 2019 C C . VAL A 1 249 ? 9.039 -9.25 -19.953 1 94.25 249 VAL A C 1
ATOM 2021 O O . VAL A 1 249 ? 8.188 -9.383 -20.844 1 94.25 249 VAL A O 1
ATOM 2024 N N . SER A 1 250 ? 9.734 -10.203 -19.484 1 94.44 250 SER A N 1
ATOM 2025 C CA . SER A 1 250 ? 9.609 -11.547 -20.047 1 94.44 250 SER A CA 1
ATOM 2026 C C . SER A 1 250 ? 8.391 -12.266 -19.469 1 94.44 250 SER A C 1
ATOM 2028 O O . SER A 1 250 ? 8.188 -12.281 -18.25 1 94.44 250 SER A O 1
ATOM 2030 N N . ARG A 1 251 ? 7.668 -12.906 -20.297 1 96.19 251 ARG A N 1
ATOM 2031 C CA . ARG A 1 251 ? 6.531 -13.719 -19.891 1 96.19 251 ARG A CA 1
ATOM 2032 C C . ARG A 1 251 ? 6.988 -14.922 -19.062 1 96.19 251 ARG A C 1
ATOM 2034 O O . ARG A 1 251 ? 6.266 -15.391 -18.188 1 96.19 251 ARG A O 1
ATOM 2041 N N . HIS A 1 252 ? 8.227 -15.367 -19.266 1 97.12 252 HIS A N 1
ATOM 2042 C CA . HIS A 1 252 ? 8.766 -16.484 -18.5 1 97.12 252 HIS A CA 1
ATOM 2043 C C . HIS A 1 252 ? 8.922 -16.125 -17.031 1 97.12 252 HIS A C 1
ATOM 2045 O O . HIS A 1 252 ? 8.75 -16.969 -16.156 1 97.12 252 HIS A O 1
ATOM 2051 N N . PHE A 1 253 ? 9.203 -14.852 -16.797 1 97.31 253 PHE A N 1
ATOM 2052 C CA . PHE A 1 253 ? 9.32 -14.406 -15.414 1 97.31 253 PHE A CA 1
ATOM 2053 C C . PHE A 1 253 ? 7.98 -14.492 -14.703 1 97.31 253 PHE A C 1
ATOM 2055 O O . PHE A 1 253 ? 7.902 -14.984 -13.57 1 97.31 253 PHE A O 1
ATOM 2062 N N . PHE A 1 254 ? 6.957 -14.07 -15.359 1 98.19 254 PHE A N 1
ATOM 2063 C CA . PHE A 1 254 ? 5.625 -14.133 -14.766 1 98.19 254 PHE A CA 1
ATOM 2064 C C . PHE A 1 254 ? 5.199 -15.578 -14.547 1 98.19 254 PHE A C 1
ATOM 2066 O O . PHE A 1 254 ? 4.582 -15.898 -13.523 1 98.19 254 PHE A O 1
ATOM 2073 N N . PHE A 1 255 ? 5.527 -16.422 -15.453 1 98.56 255 PHE A N 1
ATOM 2074 C CA . PHE A 1 255 ? 5.18 -17.828 -15.32 1 98.56 255 PHE A CA 1
ATOM 2075 C C . PHE A 1 255 ? 5.867 -18.438 -14.102 1 98.56 255 PHE A C 1
ATOM 2077 O O . PHE A 1 255 ? 5.227 -19.125 -13.297 1 98.56 255 PHE A O 1
ATOM 2084 N N . CYS A 1 256 ? 7.125 -18.156 -13.992 1 98.56 256 CYS A N 1
ATOM 2085 C CA . CYS A 1 256 ? 7.887 -18.703 -12.875 1 98.56 256 CYS A CA 1
ATOM 2086 C C . CYS A 1 256 ? 7.426 -18.094 -11.555 1 98.56 256 CYS A C 1
ATOM 2088 O O . CYS A 1 256 ? 7.441 -18.766 -10.523 1 98.56 256 CYS A O 1
ATOM 2090 N N . ARG A 1 257 ? 7.051 -16.859 -11.602 1 98.62 257 ARG A N 1
ATOM 2091 C CA . ARG A 1 257 ? 6.484 -16.234 -10.414 1 98.62 257 ARG A CA 1
ATOM 2092 C C . ARG A 1 257 ? 5.176 -16.906 -10.008 1 98.62 257 ARG A C 1
ATOM 2094 O O . ARG A 1 257 ? 4.902 -17.078 -8.82 1 98.62 257 ARG A O 1
ATOM 2101 N N . PHE A 1 258 ? 4.375 -17.203 -10.992 1 98.81 258 PHE A N 1
ATOM 2102 C CA . PHE A 1 258 ? 3.164 -17.984 -10.75 1 98.81 258 PHE A CA 1
ATOM 2103 C C . PHE A 1 258 ? 3.5 -19.328 -10.133 1 98.81 258 PHE A C 1
ATOM 2105 O O . PHE A 1 258 ? 2.885 -19.75 -9.148 1 98.81 258 PHE A O 1
ATOM 2112 N N . ALA A 1 259 ? 4.504 -19.953 -10.641 1 98.75 259 ALA A N 1
ATOM 2113 C CA . ALA A 1 259 ? 4.961 -21.234 -10.109 1 98.75 259 ALA A CA 1
ATOM 2114 C C . ALA A 1 259 ? 5.395 -21.094 -8.648 1 98.75 259 ALA A C 1
ATOM 2116 O O . ALA A 1 259 ? 5.051 -21.938 -7.812 1 98.75 259 ALA A O 1
ATOM 2117 N N . LEU A 1 260 ? 6.141 -20.078 -8.438 1 98.44 260 LEU A N 1
ATOM 2118 C CA . LEU A 1 260 ? 6.59 -19.828 -7.078 1 98.44 260 LEU A CA 1
ATOM 2119 C C . LEU A 1 260 ? 5.41 -19.781 -6.113 1 98.44 260 LEU A C 1
ATOM 2121 O O . LEU A 1 260 ? 5.457 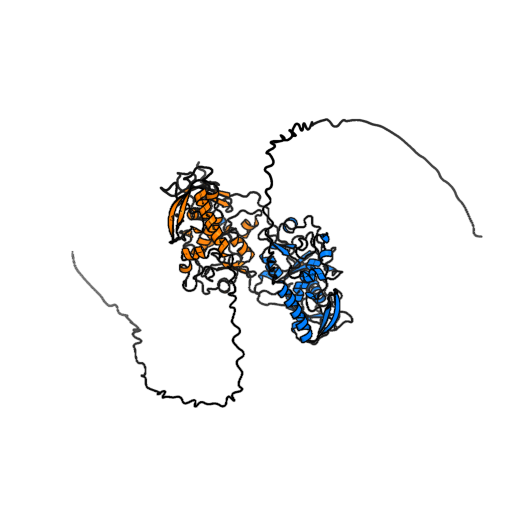-20.391 -5.043 1 98.44 260 LEU A O 1
ATOM 2125 N N . ALA A 1 261 ? 4.367 -19.109 -6.48 1 98.38 261 ALA A N 1
ATOM 2126 C CA . ALA A 1 261 ? 3.174 -18.984 -5.641 1 98.38 261 ALA A CA 1
ATOM 2127 C C . ALA A 1 261 ? 2.488 -20.344 -5.477 1 98.38 261 ALA A C 1
ATOM 2129 O O . ALA A 1 261 ? 2.025 -20.688 -4.387 1 98.38 261 ALA A O 1
ATOM 2130 N N . ILE A 1 262 ? 2.418 -21.109 -6.496 1 98.44 262 ILE A N 1
ATOM 2131 C CA . ILE A 1 262 ? 1.752 -22.406 -6.473 1 98.44 262 ILE A CA 1
ATOM 2132 C C . ILE A 1 262 ? 2.5 -23.344 -5.543 1 98.44 262 ILE A C 1
ATOM 2134 O O . ILE A 1 262 ? 1.883 -24.078 -4.762 1 98.44 262 ILE A O 1
ATOM 2138 N N . PHE A 1 263 ? 3.809 -23.359 -5.582 1 97.19 263 PHE A N 1
ATOM 2139 C CA . PHE A 1 263 ? 4.598 -24.234 -4.723 1 97.19 263 PHE A CA 1
ATOM 2140 C C . PHE A 1 263 ? 4.445 -23.844 -3.26 1 97.19 263 PHE A C 1
ATOM 2142 O O . PHE A 1 263 ? 4.473 -24.688 -2.371 1 97.19 263 PHE A O 1
ATOM 2149 N N . ALA A 1 264 ? 4.266 -22.578 -3.082 1 94.56 264 ALA A N 1
ATOM 2150 C CA . ALA A 1 264 ? 4.055 -22.094 -1.718 1 94.56 264 ALA A CA 1
ATOM 2151 C C . ALA A 1 264 ? 2.713 -22.562 -1.17 1 94.56 264 ALA A C 1
ATOM 2153 O O . ALA A 1 264 ? 2.561 -22.75 0.04 1 94.56 264 ALA A O 1
ATOM 2154 N N . LYS A 1 265 ? 1.803 -22.875 -2.014 1 93.12 265 LYS A N 1
ATOM 2155 C CA . LYS A 1 265 ? 0.437 -23.203 -1.616 1 93.12 265 LYS A CA 1
ATOM 2156 C C . LYS A 1 265 ? 0.227 -24.719 -1.577 1 93.12 265 LYS A C 1
ATOM 2158 O O . LYS A 1 265 ? -0.73 -25.203 -0.969 1 93.12 265 LYS A O 1
ATOM 2163 N N . SER A 1 266 ? 1.018 -25.375 -2.215 1 89.12 266 SER A N 1
ATOM 2164 C CA . SER A 1 266 ? 0.766 -26.812 -2.379 1 89.12 266 SER A CA 1
ATOM 2165 C C . SER A 1 266 ? 0.751 -27.531 -1.033 1 89.12 266 SER A C 1
ATOM 2167 O O . SER A 1 266 ? 1.578 -27.25 -0.164 1 89.12 266 SER A O 1
A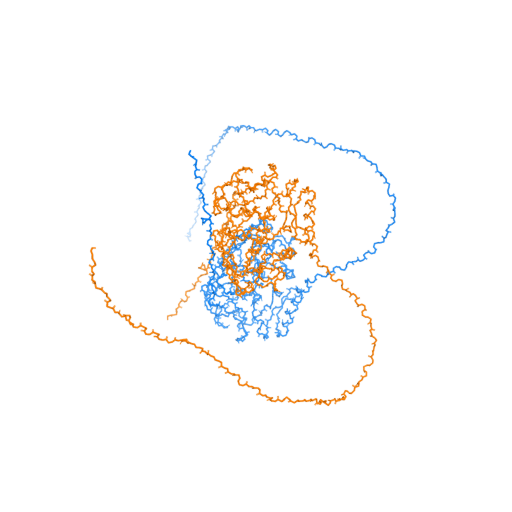TOM 2169 N N . ALA A 1 267 ? -0.214 -28.453 -0.954 1 87.44 267 ALA A N 1
ATOM 2170 C CA . ALA A 1 267 ? -0.395 -29.25 0.26 1 87.44 267 ALA A CA 1
ATOM 2171 C C . ALA A 1 267 ? 0.022 -30.688 0.037 1 87.44 267 ALA A C 1
ATOM 2173 O O . ALA A 1 267 ? -0.138 -31.531 0.923 1 87.44 267 ALA A O 1
ATOM 2174 N N . PHE A 1 268 ? 0.605 -31 -0.977 1 92.94 268 PHE A N 1
ATOM 2175 C CA . PHE A 1 268 ? 0.757 -32.406 -1.395 1 92.94 268 PHE A CA 1
ATOM 2176 C C . PHE A 1 268 ? 1.738 -33.125 -0.488 1 92.94 268 PHE A C 1
ATOM 2178 O O . PHE A 1 268 ? 1.46 -34.25 -0.034 1 92.94 268 PHE A O 1
ATOM 2185 N N . LEU A 1 269 ? 2.809 -32.5 -0.163 1 93 269 LEU A N 1
ATOM 2186 C CA . LEU A 1 269 ? 3.838 -33.156 0.631 1 93 269 LEU A CA 1
ATOM 2187 C C . LEU A 1 269 ? 3.514 -33.062 2.119 1 93 269 LEU A C 1
ATOM 2189 O O . LEU A 1 269 ? 4.102 -33.781 2.928 1 93 269 LEU A O 1
ATOM 2193 N N . ARG A 1 270 ? 2.561 -32.312 2.443 1 91.44 270 ARG A N 1
ATOM 2194 C CA . ARG A 1 270 ? 2.156 -32.156 3.838 1 91.44 270 ARG A CA 1
ATOM 2195 C C . ARG A 1 270 ? 1.334 -33.344 4.301 1 91.44 270 ARG A C 1
ATOM 2197 O O . ARG A 1 270 ? 1.125 -33.531 5.5 1 91.44 270 ARG A O 1
ATOM 2204 N N . GLN A 1 271 ? 0.973 -34.156 3.398 1 92.44 271 GLN A N 1
ATOM 2205 C CA . GLN A 1 271 ? 0.117 -35.312 3.707 1 92.44 271 GLN A CA 1
ATOM 2206 C C . GLN A 1 271 ? 0.944 -36.531 4.129 1 92.44 271 GLN A C 1
ATOM 2208 O O . GLN A 1 271 ? 0.393 -37.562 4.43 1 92.44 271 GLN A O 1
ATOM 2213 N N . ARG A 1 272 ? 2.146 -36.5 4.199 1 88.88 272 ARG A N 1
ATOM 2214 C CA . ARG A 1 272 ? 3.115 -37.375 4.836 1 88.88 272 ARG A CA 1
ATOM 2215 C C . ARG A 1 272 ? 2.994 -38.812 4.305 1 88.88 272 ARG A C 1
ATOM 2217 O O . ARG A 1 272 ? 2.877 -39.75 5.078 1 88.88 272 ARG A O 1
ATOM 2224 N N . MET A 1 273 ? 3.109 -39.031 3.037 1 93.44 273 MET A N 1
ATOM 2225 C CA . MET A 1 273 ? 3.143 -40.344 2.361 1 93.44 273 MET A CA 1
ATOM 2226 C C . MET A 1 273 ? 4.336 -40.438 1.415 1 93.44 273 MET A C 1
ATOM 2228 O O . MET A 1 273 ? 4.879 -39.406 1.001 1 93.44 273 MET A O 1
ATOM 2232 N N . ARG A 1 274 ? 4.672 -41.625 1.219 1 95.56 274 ARG A N 1
ATOM 2233 C CA . ARG A 1 274 ? 5.688 -41.844 0.193 1 95.56 274 ARG A CA 1
ATOM 2234 C C . ARG A 1 274 ? 5.25 -41.25 -1.14 1 95.56 274 ARG A C 1
ATOM 2236 O O . ARG A 1 274 ? 4.09 -41.375 -1.532 1 95.56 274 ARG A O 1
ATOM 2243 N N . ARG A 1 275 ? 6.242 -40.562 -1.816 1 97.12 275 ARG A N 1
ATOM 2244 C CA . ARG A 1 275 ? 5.883 -39.844 -3.035 1 97.12 275 ARG A CA 1
ATOM 2245 C C . ARG A 1 275 ? 6.922 -40.062 -4.129 1 97.12 275 ARG A C 1
ATOM 2247 O O . ARG A 1 275 ? 8.102 -40.281 -3.838 1 97.12 275 ARG A O 1
ATOM 2254 N N . LYS A 1 276 ? 6.434 -40.094 -5.34 1 97.69 276 LYS A N 1
ATOM 2255 C CA . LYS A 1 276 ? 7.293 -40 -6.516 1 97.69 276 LYS A CA 1
ATOM 2256 C C . LYS A 1 276 ? 7.598 -38.562 -6.859 1 97.69 276 LYS A C 1
ATOM 2258 O O . LYS A 1 276 ? 6.691 -37.781 -7.203 1 97.69 276 LYS A O 1
ATOM 2263 N N . LEU A 1 277 ? 8.914 -38.156 -6.742 1 97.25 277 LEU A N 1
ATOM 2264 C CA . LEU A 1 277 ? 9.25 -36.75 -6.832 1 97.25 277 LEU A CA 1
ATOM 2265 C C . LEU A 1 277 ? 10.273 -36.5 -7.938 1 97.25 277 LEU A C 1
ATOM 2267 O O . LEU A 1 277 ? 11.086 -37.375 -8.242 1 97.25 277 LEU A O 1
ATOM 2271 N N . VAL A 1 278 ? 10.141 -35.406 -8.594 1 96.62 278 VAL A N 1
ATOM 2272 C CA . VAL A 1 278 ? 11.133 -34.906 -9.555 1 96.62 278 VAL A CA 1
ATOM 2273 C C . VAL A 1 278 ? 12.133 -34 -8.836 1 96.62 278 VAL A C 1
ATOM 2275 O O . VAL A 1 278 ? 11.758 -32.969 -8.32 1 96.62 278 VAL A O 1
ATOM 2278 N N . ILE A 1 279 ? 13.359 -34.312 -8.812 1 92.69 279 ILE A N 1
ATOM 2279 C CA . ILE A 1 279 ? 14.383 -33.531 -8.117 1 92.69 279 ILE A CA 1
ATOM 2280 C C . ILE A 1 279 ? 15.414 -33.031 -9.117 1 92.69 279 ILE A C 1
ATOM 2282 O O . ILE A 1 279 ? 15.734 -33.719 -10.094 1 92.69 279 ILE A O 1
ATOM 2286 N N . LEU A 1 280 ? 15.797 -31.781 -8.875 1 86.62 280 LEU A N 1
ATOM 2287 C CA . LEU A 1 280 ? 16.859 -31.203 -9.688 1 86.62 280 LEU A CA 1
ATOM 2288 C C . LEU A 1 280 ? 18.219 -31.422 -9.047 1 86.62 280 LEU A C 1
ATOM 2290 O O . LEU A 1 280 ? 18.422 -31.078 -7.875 1 86.62 280 LEU A O 1
ATOM 2294 N N . ASP A 1 281 ? 19.078 -31.922 -9.805 1 77.38 281 ASP A N 1
ATOM 2295 C CA . ASP A 1 281 ? 20.422 -32.125 -9.266 1 77.38 281 ASP A CA 1
ATOM 2296 C C . ASP A 1 281 ? 21.281 -30.891 -9.461 1 77.38 281 ASP A C 1
ATOM 2298 O O . ASP A 1 281 ? 20.828 -29.891 -10 1 77.38 281 ASP A O 1
ATOM 2302 N N . ARG A 1 282 ? 22.484 -30.938 -8.969 1 73.75 282 ARG A N 1
ATOM 2303 C CA . ARG A 1 282 ? 23.391 -29.797 -8.992 1 73.75 282 ARG A CA 1
ATOM 2304 C C . ARG A 1 282 ? 23.75 -29.422 -10.422 1 73.75 282 ARG A C 1
ATOM 2306 O O . ARG A 1 282 ? 24.078 -28.266 -10.703 1 73.75 282 ARG A O 1
ATOM 2313 N N . SER A 1 283 ? 23.656 -30.359 -11.305 1 72.75 283 SER A N 1
ATOM 2314 C CA . SER A 1 283 ? 24 -30.109 -12.695 1 72.75 283 SER A CA 1
ATOM 2315 C C . SER A 1 283 ? 22.828 -29.484 -13.445 1 72.75 283 SER A C 1
ATOM 2317 O O . SER A 1 283 ? 22.953 -29.078 -14.602 1 72.75 283 SER A O 1
ATOM 2319 N N . GLY A 1 284 ? 21.719 -29.453 -12.797 1 73.81 284 GLY A N 1
ATOM 2320 C CA . GLY A 1 284 ? 20.531 -28.906 -13.445 1 73.81 284 GLY A CA 1
ATOM 2321 C C . GLY A 1 284 ? 19.688 -29.969 -14.133 1 73.81 284 GLY A C 1
ATOM 2322 O O . GLY A 1 284 ? 18.703 -29.641 -14.797 1 73.81 284 GLY A O 1
ATOM 2323 N N . SER A 1 285 ? 20.094 -31.156 -13.938 1 82.5 285 SER A N 1
ATOM 2324 C CA . SER A 1 285 ? 19.312 -32.25 -14.547 1 82.5 285 SER A CA 1
ATOM 2325 C C . SER A 1 285 ? 18.234 -32.75 -13.602 1 82.5 285 SER A C 1
ATOM 2327 O O . SER A 1 285 ? 18.438 -32.812 -12.391 1 82.5 285 SER A O 1
ATOM 2329 N N . SER A 1 286 ? 17.094 -33.125 -14.211 1 88.69 286 SER A N 1
ATOM 2330 C CA . SER A 1 286 ? 15.977 -33.594 -13.422 1 88.69 286 SER A CA 1
ATOM 2331 C C . SER A 1 286 ? 15.992 -35.125 -13.32 1 88.69 286 SER A C 1
ATOM 2333 O O . SER A 1 286 ? 16.312 -35.812 -14.297 1 88.69 286 SER A O 1
ATOM 2335 N N . LYS A 1 287 ? 15.766 -35.656 -12.094 1 92.5 287 LYS A N 1
ATOM 2336 C CA . LYS A 1 287 ? 15.641 -37.062 -11.859 1 92.5 287 LYS A CA 1
ATOM 2337 C C . LYS A 1 287 ? 14.391 -37.406 -11.047 1 92.5 287 LYS A C 1
ATOM 2339 O O . LYS A 1 287 ? 13.984 -36.625 -10.188 1 92.5 287 LYS A O 1
ATOM 2344 N N . VAL A 1 288 ? 13.836 -38.531 -11.375 1 96.19 288 VAL A N 1
ATOM 2345 C CA . VAL A 1 288 ? 12.648 -38.969 -10.656 1 96.19 288 VAL A CA 1
ATOM 2346 C C . VAL A 1 288 ? 13.047 -39.969 -9.586 1 96.19 288 VAL A C 1
ATOM 2348 O O . VAL A 1 288 ? 13.805 -40.906 -9.859 1 96.19 288 VAL A O 1
ATOM 2351 N N . ARG A 1 289 ? 12.539 -39.781 -8.438 1 94.69 289 ARG A N 1
ATOM 2352 C CA . ARG A 1 289 ? 12.828 -40.688 -7.332 1 94.69 289 ARG A CA 1
ATOM 2353 C C . ARG A 1 289 ? 11.609 -40.875 -6.434 1 94.69 289 ARG A C 1
ATOM 2355 O O . ARG A 1 289 ? 10.867 -39.906 -6.191 1 94.69 289 ARG A O 1
ATOM 2362 N N . GLU A 1 290 ? 11.477 -42.031 -6.012 1 96.12 290 GLU A N 1
ATOM 2363 C CA . GLU A 1 290 ? 10.516 -42.281 -4.941 1 96.12 290 GLU A CA 1
ATOM 2364 C C . GLU A 1 290 ? 11.133 -42 -3.572 1 96.12 290 GLU A C 1
ATOM 2366 O O . GLU A 1 290 ? 12.219 -42.5 -3.266 1 96.12 290 GLU A O 1
ATOM 2371 N N . MET A 1 291 ? 10.422 -41.219 -2.852 1 95.62 291 MET A N 1
ATOM 2372 C CA . MET A 1 291 ? 11 -40.812 -1.578 1 95.62 291 MET A CA 1
ATOM 2373 C C . MET A 1 291 ? 10.016 -41.031 -0.435 1 95.62 291 MET A C 1
ATOM 2375 O O . MET A 1 291 ? 8.812 -40.812 -0.599 1 95.62 291 MET A O 1
ATOM 2379 N N . SER A 1 292 ? 10.625 -41.406 0.706 1 96.12 292 SER A N 1
ATOM 2380 C CA . SER A 1 292 ? 9.844 -41.469 1.937 1 96.12 292 SER A CA 1
ATOM 2381 C C . SER A 1 292 ? 9.633 -40.094 2.543 1 96.12 292 SER A C 1
ATOM 2383 O O . SER A 1 292 ? 10.227 -39.094 2.088 1 96.12 292 SER A O 1
ATOM 2385 N N . VAL A 1 293 ? 8.781 -40.094 3.557 1 94.75 293 VAL A N 1
ATOM 2386 C CA . VAL A 1 293 ? 8.461 -38.844 4.242 1 94.75 293 VAL A CA 1
ATOM 2387 C C . VAL A 1 293 ? 9.734 -38.219 4.805 1 94.75 293 VAL A C 1
ATOM 2389 O O . VAL A 1 293 ? 9.969 -37 4.648 1 94.75 293 VAL A O 1
ATOM 2392 N N . ASP A 1 294 ? 10.547 -38.969 5.387 1 94.31 294 ASP A N 1
ATOM 2393 C CA . ASP A 1 294 ? 11.773 -38.469 6.004 1 94.31 294 ASP A CA 1
ATOM 2394 C C . ASP A 1 294 ? 12.75 -37.969 4.945 1 94.31 294 ASP A C 1
ATOM 2396 O O . ASP A 1 294 ? 13.422 -36.938 5.156 1 94.31 294 ASP A O 1
ATOM 2400 N N . GLU A 1 295 ? 12.719 -38.656 3.863 1 93.5 295 GLU A N 1
ATOM 2401 C CA . GLU A 1 295 ? 13.641 -38.281 2.793 1 93.5 295 GLU A CA 1
ATOM 2402 C C . GLU A 1 295 ? 13.32 -36.906 2.225 1 93.5 295 GLU A C 1
ATOM 2404 O O . GLU A 1 295 ? 14.211 -36.094 2.062 1 93.5 295 GLU A O 1
ATOM 2409 N N . TYR A 1 296 ? 12.047 -36.656 1.936 1 92.25 296 TYR A N 1
ATOM 2410 C CA . TYR A 1 296 ? 11.781 -35.375 1.296 1 92.25 296 TYR A CA 1
ATOM 2411 C C . TYR A 1 296 ? 11.664 -34.281 2.332 1 92.25 296 TYR A C 1
ATOM 2413 O O . TYR A 1 296 ? 11.797 -33.094 2.002 1 92.25 296 TYR A O 1
ATOM 2421 N N . LYS A 1 297 ? 11.461 -34.594 3.578 1 90.75 297 LYS A N 1
ATOM 2422 C CA . LYS A 1 297 ? 11.586 -33.594 4.625 1 90.75 297 LYS A CA 1
ATOM 2423 C C . LYS A 1 297 ? 13.016 -33.062 4.715 1 90.75 297 LYS A C 1
ATOM 2425 O O . LYS A 1 297 ? 13.234 -31.859 4.879 1 90.75 297 LYS A O 1
ATOM 2430 N N . GLU A 1 298 ? 13.898 -33.938 4.633 1 89.81 298 GLU A N 1
ATOM 2431 C CA . GLU A 1 298 ? 15.312 -33.562 4.645 1 89.81 298 GLU A CA 1
ATOM 2432 C C . GLU A 1 298 ? 15.664 -32.719 3.434 1 89.81 298 GLU A C 1
ATOM 2434 O O . GLU A 1 298 ? 16.422 -31.75 3.547 1 89.81 298 GLU A O 1
ATOM 2439 N N . LEU A 1 299 ? 15.109 -33.094 2.371 1 86.38 299 LEU A N 1
ATOM 2440 C CA . LEU A 1 299 ? 15.32 -32.344 1.136 1 86.38 299 LEU A CA 1
ATOM 2441 C C . LEU A 1 299 ? 14.812 -30.922 1.271 1 86.38 299 LEU A C 1
ATOM 2443 O O . LEU A 1 299 ? 15.484 -29.984 0.854 1 86.38 299 LEU A O 1
ATOM 2447 N N . LEU A 1 300 ? 13.68 -30.781 1.903 1 85.56 300 LEU A N 1
ATOM 2448 C CA . LEU A 1 300 ? 13.047 -29.469 2.033 1 85.56 300 LEU A CA 1
ATOM 2449 C C . LEU A 1 300 ? 13.734 -28.625 3.1 1 85.56 300 LEU A C 1
ATOM 2451 O O . LEU A 1 300 ? 13.836 -27.406 2.967 1 85.56 300 LEU A O 1
ATOM 2455 N N . ASN A 1 301 ? 14.195 -29.188 4.137 1 80.06 301 ASN A N 1
ATOM 2456 C CA . ASN A 1 301 ? 14.914 -28.5 5.195 1 80.06 301 ASN A CA 1
ATOM 2457 C C . ASN A 1 301 ? 16.266 -27.969 4.703 1 80.06 301 ASN A C 1
ATOM 2459 O O . ASN A 1 301 ? 16.688 -26.891 5.098 1 80.06 301 ASN A O 1
ATOM 2463 N N . LEU A 1 302 ? 16.891 -28.703 3.928 1 67.75 302 LEU A N 1
ATOM 2464 C CA . LEU A 1 302 ? 18.172 -28.297 3.373 1 67.75 302 LEU A CA 1
ATOM 2465 C C . LEU A 1 302 ? 18.031 -27.031 2.529 1 67.75 302 LEU A C 1
ATOM 2467 O O . LEU A 1 302 ? 18.875 -26.141 2.592 1 67.75 302 LEU A O 1
ATOM 2471 N N . VAL A 1 303 ? 17 -26.969 1.919 1 65.94 303 VAL A N 1
ATOM 2472 C CA . VAL A 1 303 ? 16.734 -25.812 1.058 1 65.94 303 VAL A CA 1
ATOM 2473 C C . VAL A 1 303 ? 16.438 -24.578 1.913 1 65.94 303 VAL A C 1
ATOM 2475 O O . VAL A 1 303 ? 16.938 -23.484 1.632 1 65.94 303 VAL A O 1
ATOM 2478 N N . ALA A 1 304 ? 15.734 -24.812 2.906 1 62.84 304 ALA A N 1
ATOM 2479 C CA . ALA A 1 304 ? 15.375 -23.719 3.803 1 62.84 304 ALA A CA 1
ATOM 2480 C C . ALA A 1 304 ? 16.609 -23.156 4.504 1 62.84 304 ALA A C 1
ATOM 2482 O O . ALA A 1 304 ? 16.734 -21.938 4.684 1 62.84 304 ALA A O 1
ATOM 2483 N N . ARG A 1 305 ? 17.516 -23.984 4.906 1 53.31 305 ARG A N 1
ATOM 2484 C CA . ARG A 1 305 ? 18.734 -23.594 5.598 1 53.31 305 ARG A CA 1
ATOM 2485 C C . ARG A 1 305 ? 19.672 -22.828 4.66 1 53.31 305 ARG A C 1
ATOM 2487 O O . ARG A 1 305 ? 20.375 -21.906 5.09 1 53.31 305 ARG A O 1
ATOM 2494 N N . GLY A 1 306 ? 19.766 -23.266 3.492 1 49.41 306 GLY A N 1
ATOM 2495 C CA . GLY A 1 306 ? 20.578 -22.562 2.518 1 49.41 306 GLY A CA 1
ATOM 2496 C C . GLY A 1 306 ? 20.094 -21.156 2.238 1 49.41 306 GLY A C 1
ATOM 2497 O O . GLY A 1 306 ? 20.906 -20.25 2.023 1 49.41 306 GLY A O 1
ATOM 2498 N N . THR A 1 307 ? 18.844 -21.016 2.227 1 51.81 307 THR A N 1
ATOM 2499 C CA . THR A 1 307 ? 18.266 -19.703 2.006 1 51.81 307 THR A CA 1
ATOM 2500 C C . THR A 1 307 ? 18.406 -18.828 3.252 1 51.81 307 THR A C 1
ATOM 2502 O O . THR A 1 307 ? 18.516 -17.609 3.154 1 51.81 307 THR A O 1
ATOM 2505 N N . SER A 1 308 ? 18.438 -19.5 4.488 1 46.09 308 SER A N 1
ATOM 2506 C CA . SER A 1 308 ? 18.594 -18.766 5.742 1 46.09 308 SER A CA 1
ATOM 2507 C C . SER A 1 308 ? 20.047 -18.344 5.949 1 46.09 308 SER A C 1
ATOM 2509 O O . SER A 1 308 ? 20.312 -17.266 6.508 1 46.09 308 SER A O 1
ATOM 2511 N N . ARG A 1 309 ? 21.031 -19.25 5.605 1 44.28 309 ARG A N 1
ATOM 2512 C CA . ARG A 1 309 ? 22.438 -18.953 5.867 1 44.28 309 ARG A CA 1
ATOM 2513 C C . ARG A 1 309 ? 22.938 -17.828 4.977 1 44.28 309 ARG A C 1
ATOM 2515 O O . ARG A 1 309 ? 24 -17.25 5.227 1 44.28 309 ARG A O 1
ATOM 2522 N N . SER A 1 310 ? 22.422 -17.781 3.857 1 40.59 310 SER A N 1
ATOM 2523 C CA . SER A 1 310 ? 22.953 -16.75 2.982 1 40.59 310 SER A CA 1
ATOM 2524 C C . SER A 1 310 ? 22.625 -15.352 3.514 1 40.59 310 SER A C 1
ATOM 2526 O O . SER A 1 310 ? 23.094 -14.352 2.969 1 40.59 310 SER A O 1
ATOM 2528 N N . THR A 1 311 ? 21.734 -15.297 4.441 1 38.12 311 THR A N 1
ATOM 2529 C CA . THR A 1 311 ? 21.469 -13.93 4.887 1 38.12 311 THR A CA 1
ATOM 2530 C C . THR A 1 311 ? 22.516 -13.492 5.918 1 38.12 311 THR A C 1
ATOM 2532 O O . THR A 1 311 ? 22.438 -12.383 6.453 1 38.12 311 THR A O 1
ATOM 2535 N N . SER A 1 312 ? 23.25 -14.461 6.449 1 33.09 312 SER A N 1
ATOM 2536 C CA . SER A 1 312 ? 24.188 -13.867 7.402 1 33.09 312 SER A CA 1
ATOM 2537 C C . SER A 1 312 ? 25.375 -13.25 6.691 1 33.09 312 SER A C 1
ATOM 2539 O O . SER A 1 312 ? 26.094 -13.93 5.961 1 33.09 312 SER A O 1
ATOM 2541 N N . PRO A 1 313 ? 25.297 -12.031 6.406 1 34.62 313 PRO A N 1
ATOM 2542 C CA . PRO A 1 313 ? 26.5 -11.43 5.832 1 34.62 313 PRO A CA 1
ATOM 2543 C C . PRO A 1 313 ? 27.766 -11.781 6.609 1 34.62 313 PRO A C 1
ATOM 2545 O O . PRO A 1 313 ? 27.766 -11.773 7.844 1 34.62 313 PRO A O 1
ATOM 2548 N N . THR A 1 314 ? 28.531 -12.758 6.137 1 31.28 314 THR A N 1
ATOM 2549 C CA . THR A 1 314 ? 29.875 -12.953 6.672 1 31.28 314 THR A CA 1
ATOM 2550 C C . THR A 1 314 ? 30.562 -11.609 6.918 1 31.28 314 THR A C 1
ATOM 2552 O O . THR A 1 314 ? 30.719 -10.812 5.996 1 31.28 314 THR A O 1
ATOM 2555 N N . LYS A 1 315 ? 30.469 -11.078 8.062 1 29.89 315 LYS A N 1
ATOM 2556 C CA . LYS A 1 315 ? 31.234 -9.922 8.516 1 29.89 315 LYS A CA 1
ATOM 2557 C C . LYS A 1 315 ? 32.688 -9.992 8.031 1 29.89 315 LYS A C 1
ATOM 2559 O O . LYS A 1 315 ? 33.344 -11.016 8.211 1 29.89 315 LYS A O 1
ATOM 2564 N N . ARG A 1 316 ? 33.062 -9.32 6.926 1 30.88 316 ARG A N 1
ATOM 2565 C CA . ARG A 1 316 ? 34.438 -9.133 6.438 1 30.88 316 ARG A CA 1
ATOM 2566 C C . ARG A 1 316 ? 35.406 -8.961 7.598 1 30.88 316 ARG A C 1
ATOM 2568 O O . ARG A 1 316 ? 35.219 -8.086 8.445 1 30.88 316 ARG A O 1
ATOM 2575 N N . GLN A 1 317 ? 36.031 -9.961 8.008 1 29 317 GLN A N 1
ATOM 2576 C CA . GLN A 1 317 ? 37.156 -9.883 8.938 1 29 317 GLN A CA 1
ATOM 2577 C C . GLN A 1 317 ? 38.188 -8.852 8.469 1 29 317 GLN A C 1
ATOM 2579 O O . GLN A 1 317 ? 38.625 -8.898 7.328 1 29 317 GLN A O 1
ATOM 2584 N N . ARG A 1 318 ? 38.094 -7.586 8.859 1 30.17 318 ARG A N 1
ATOM 2585 C CA . ARG A 1 318 ? 39.062 -6.531 8.648 1 30.17 318 ARG A CA 1
ATOM 2586 C C . ARG A 1 318 ? 40.5 -7.074 8.773 1 30.17 318 ARG A C 1
ATOM 2588 O O . ARG A 1 318 ? 40.844 -7.629 9.812 1 30.17 318 ARG A O 1
ATOM 2595 N N . ARG A 1 319 ? 41.062 -7.488 7.641 1 28.39 319 ARG A N 1
ATOM 2596 C CA . ARG A 1 319 ? 42.469 -7.805 7.566 1 28.39 319 ARG A CA 1
ATOM 2597 C C . ARG A 1 319 ? 43.312 -6.707 8.211 1 28.39 319 ARG A C 1
ATOM 2599 O O . ARG A 1 319 ? 43.188 -5.531 7.859 1 28.39 319 ARG A O 1
ATOM 2606 N N . ASP A 1 320 ? 43.75 -6.805 9.383 1 28.16 320 ASP A N 1
ATOM 2607 C CA . ASP A 1 320 ? 44.688 -6.027 10.164 1 28.16 320 ASP A CA 1
ATOM 2608 C C . ASP A 1 320 ? 45.969 -5.742 9.359 1 28.16 320 ASP A C 1
ATOM 2610 O O . ASP A 1 320 ? 46.812 -6.629 9.172 1 28.16 320 ASP A O 1
ATOM 2614 N N . GLN A 1 321 ? 45.781 -5.133 8.031 1 24.98 321 GLN A N 1
ATOM 2615 C CA . GLN A 1 321 ? 46.969 -4.793 7.277 1 24.98 321 GLN A CA 1
ATOM 2616 C C . GLN A 1 321 ? 47.938 -3.963 8.125 1 24.98 321 GLN A C 1
ATOM 2618 O O . GLN A 1 321 ? 47.594 -2.863 8.562 1 24.98 321 GLN A O 1
ATOM 2623 N N . SER A 1 322 ? 48.812 -4.57 8.844 1 27.88 322 SER A N 1
ATOM 2624 C CA . SER A 1 322 ? 50 -4.062 9.5 1 27.88 322 SER A CA 1
ATOM 2625 C C . SER A 1 322 ? 50.844 -3.246 8.539 1 27.88 322 SER A C 1
ATOM 2627 O O . SER A 1 322 ? 51.562 -3.809 7.703 1 27.88 322 SER A O 1
ATOM 2629 N N . GLU A 1 323 ? 50.188 -2.191 7.812 1 26.11 323 GLU A N 1
ATOM 2630 C CA . GLU A 1 323 ? 50.938 -1.325 6.902 1 26.11 323 GLU A CA 1
ATOM 2631 C C . GLU A 1 323 ? 52.188 -0.76 7.574 1 26.11 323 GLU A C 1
ATOM 2633 O O . GLU A 1 323 ? 52.125 -0.183 8.664 1 26.11 323 GLU A O 1
ATOM 2638 N N . SER A 1 324 ? 53.281 -1.302 7.199 1 25.83 324 SER A N 1
ATOM 2639 C CA . SER A 1 324 ? 54.688 -0.933 7.453 1 25.83 324 SER A CA 1
ATOM 2640 C C . SER A 1 324 ? 54.938 0.526 7.098 1 25.83 324 SER A C 1
ATOM 2642 O O . SER A 1 324 ? 54.375 1.038 6.117 1 25.83 324 SER A O 1
ATOM 2644 N N . ASN A 1 325 ? 55.438 1.34 7.992 1 25.78 325 ASN A N 1
ATOM 2645 C CA . ASN A 1 325 ? 55.781 2.742 8.211 1 25.78 325 ASN A CA 1
ATOM 2646 C C . ASN A 1 325 ? 56.75 3.254 7.164 1 25.78 325 ASN A C 1
ATOM 2648 O O . ASN A 1 325 ? 57.938 2.92 7.199 1 25.78 325 ASN A O 1
ATOM 2652 N N . PRO A 1 326 ? 56.312 3.156 5.777 1 26.73 326 PRO A N 1
ATOM 2653 C CA . PRO A 1 326 ? 57.469 3.551 4.949 1 26.73 326 PRO A CA 1
ATOM 2654 C C . PRO A 1 326 ? 57.969 4.953 5.273 1 26.73 326 PRO A C 1
ATOM 2656 O O . PRO A 1 326 ? 57.219 5.781 5.793 1 26.73 326 PRO A O 1
ATOM 2659 N N . PRO A 1 327 ? 59.25 5.207 5.09 1 25.27 327 PRO A N 1
ATOM 2660 C CA . PRO A 1 327 ? 60.125 6.289 5.539 1 25.27 327 PRO A CA 1
ATOM 2661 C C . PRO A 1 327 ? 59.812 7.629 4.883 1 25.27 327 PRO A C 1
ATOM 2663 O O . PRO A 1 327 ? 59.125 7.664 3.852 1 25.27 327 PRO A O 1
ATOM 2666 N N . ASP A 1 328 ? 60.281 8.766 5.316 1 22.77 328 ASP A N 1
ATOM 2667 C CA . ASP A 1 328 ? 60.219 10.211 5.477 1 22.77 328 ASP A CA 1
ATOM 2668 C C . ASP A 1 328 ? 60.625 10.93 4.188 1 22.77 328 ASP A C 1
ATOM 2670 O O . ASP A 1 328 ? 60.906 12.125 4.203 1 22.77 328 ASP A O 1
ATOM 2674 N N . ASP A 1 329 ? 60.469 10.336 2.916 1 22.62 329 ASP A N 1
ATOM 2675 C CA . ASP A 1 329 ? 61.312 11.07 1.984 1 22.62 329 ASP A CA 1
ATOM 2676 C C . ASP A 1 329 ? 60.781 12.484 1.759 1 22.62 329 ASP A C 1
ATOM 2678 O O . ASP A 1 329 ? 59.594 12.719 1.781 1 22.62 329 ASP A O 1
ATOM 2682 N N . THR A 1 330 ? 61.688 13.609 1.551 1 23.05 330 THR A N 1
ATOM 2683 C CA . THR A 1 330 ? 61.906 15.047 1.556 1 23.05 330 THR A CA 1
ATOM 2684 C C . THR A 1 330 ? 61.438 15.68 0.25 1 23.05 330 THR A C 1
ATOM 2686 O O . THR A 1 330 ? 62.188 15.766 -0.716 1 23.05 330 THR A O 1
ATOM 2689 N N . PHE A 1 331 ? 60.219 15.273 -0.362 1 20.86 331 PHE A N 1
ATOM 2690 C CA . PHE A 1 331 ? 60.031 15.719 -1.738 1 20.86 331 PHE A CA 1
ATOM 2691 C C . PHE A 1 331 ? 59.938 17.234 -1.808 1 20.86 331 PHE A C 1
ATOM 2693 O O . PHE A 1 331 ? 59.344 17.859 -0.923 1 20.86 331 PHE A O 1
ATOM 2700 N N . SER A 1 332 ? 60.656 17.875 -2.793 1 21.19 332 SER A N 1
ATOM 2701 C CA . SER A 1 332 ? 61.094 19.188 -3.258 1 21.19 332 SER A CA 1
ATOM 2702 C C . SER A 1 332 ? 59.938 19.984 -3.836 1 21.19 332 SER A C 1
ATOM 2704 O O . SER A 1 332 ? 58.938 19.406 -4.281 1 21.19 332 SER A O 1
ATOM 2706 N N . HIS A 1 333 ? 59.875 21.391 -3.76 1 20.98 333 HIS A N 1
ATOM 2707 C CA . HIS A 1 333 ? 59.062 22.609 -3.748 1 20.98 333 HIS A CA 1
ATOM 2708 C C . HIS A 1 333 ? 58.688 23.031 -5.164 1 20.98 333 HIS A C 1
ATOM 2710 O O . HIS A 1 333 ? 58.219 24.141 -5.379 1 20.98 333 HIS A O 1
ATOM 2716 N N . VAL A 1 334 ? 58.531 22.062 -6.156 1 20.62 334 VAL A N 1
ATOM 2717 C CA . VAL A 1 334 ? 58.625 22.703 -7.461 1 20.62 334 VAL A CA 1
ATOM 2718 C C . VAL A 1 334 ? 57.469 23.719 -7.602 1 20.62 334 VAL A C 1
ATOM 2720 O O . VAL A 1 334 ? 56.406 23.516 -7.055 1 20.62 334 VAL A O 1
ATOM 2723 N N . ASP A 1 335 ? 57.656 24.828 -8.469 1 20.73 335 ASP A N 1
ATOM 2724 C CA . ASP A 1 335 ? 57.375 26.219 -8.828 1 20.73 335 ASP A CA 1
ATOM 2725 C C . ASP A 1 335 ? 56.031 26.312 -9.562 1 20.73 335 ASP A C 1
ATOM 2727 O O . ASP A 1 335 ? 55.562 25.344 -10.164 1 20.73 335 ASP A O 1
ATOM 2731 N N . VAL A 1 336 ? 55.344 27.484 -9.469 1 21.03 336 VAL A N 1
ATOM 2732 C CA . VAL A 1 336 ? 54.031 28.141 -9.492 1 21.03 336 VAL A CA 1
ATOM 2733 C C . VAL A 1 336 ? 53.594 28.406 -10.93 1 21.03 336 VAL A C 1
ATOM 2735 O O . VAL A 1 336 ? 52.562 29 -11.172 1 21.03 336 VAL A O 1
ATOM 2738 N N . LEU A 1 337 ? 54.062 27.656 -12.047 1 19.84 337 LEU A N 1
ATOM 2739 C CA . LEU A 1 337 ? 53.906 28.453 -13.25 1 19.84 337 LEU A CA 1
ATOM 2740 C C . LEU A 1 337 ? 52.438 28.766 -13.516 1 19.84 337 LEU A C 1
ATOM 2742 O O . LEU A 1 337 ? 51.562 27.922 -13.266 1 19.84 337 LEU A O 1
ATOM 2746 N N . PRO A 1 338 ? 52.062 30.062 -13.906 1 21.8 338 PRO A N 1
ATOM 2747 C CA . PRO A 1 338 ? 50.906 30.953 -13.961 1 21.8 338 PRO A CA 1
ATOM 2748 C C . PRO A 1 338 ? 49.938 30.625 -15.094 1 21.8 338 PRO A C 1
ATOM 2750 O O . PRO A 1 338 ? 48.906 31.266 -15.242 1 21.8 338 PRO A O 1
ATOM 2753 N N . GLU A 1 339 ? 50.156 29.562 -15.867 1 19.42 339 GLU A N 1
ATOM 2754 C CA . GLU A 1 339 ? 49.844 29.766 -17.281 1 19.42 339 GLU A CA 1
ATOM 2755 C C . GLU A 1 339 ? 48.344 29.844 -17.5 1 19.42 339 GLU A C 1
ATOM 2757 O O . GLU A 1 339 ? 47.656 28.844 -17.422 1 19.42 339 GLU A O 1
ATOM 2762 N N . ASP A 1 340 ? 47.531 30.828 -17.016 1 20.31 340 ASP A N 1
ATOM 2763 C CA . ASP A 1 340 ? 46.094 30.719 -17.125 1 20.31 340 ASP A CA 1
ATOM 2764 C C . ASP A 1 340 ? 45.625 30.828 -18.578 1 20.31 340 ASP A C 1
ATOM 2766 O O . ASP A 1 340 ? 45.812 31.875 -19.203 1 20.31 340 ASP A O 1
ATOM 2770 N N . GLU A 1 341 ? 45.875 29.812 -19.422 1 20.08 341 GLU A N 1
ATOM 2771 C CA . GLU A 1 341 ? 45.531 29.875 -20.844 1 20.08 341 GLU A CA 1
ATOM 2772 C C . GLU A 1 341 ? 44.062 30.203 -21.047 1 20.08 341 GLU A C 1
ATOM 2774 O O . GLU A 1 341 ? 43.188 29.531 -20.5 1 20.08 341 GLU A O 1
ATOM 2779 N N . LEU A 1 342 ? 43.75 31.484 -21.297 1 20.33 342 LEU A N 1
ATOM 2780 C CA . LEU A 1 342 ? 42.531 32.219 -21.625 1 20.33 342 LEU A CA 1
ATOM 2781 C C . LEU A 1 342 ? 41.781 31.531 -22.766 1 20.33 342 LEU A C 1
ATOM 2783 O O . LEU A 1 342 ? 42.344 31.234 -23.797 1 20.33 342 LEU A O 1
ATOM 2787 N N . GLU A 1 343 ? 40.75 30.688 -22.453 1 18.91 343 GLU A N 1
ATOM 2788 C CA . GLU A 1 343 ? 39.812 29.938 -23.266 1 18.91 343 GLU A CA 1
ATOM 2789 C C . GLU A 1 343 ? 39.219 30.812 -24.359 1 18.91 343 GLU A C 1
ATOM 2791 O O . GLU A 1 343 ? 39.031 32.031 -24.172 1 18.91 343 GLU A O 1
ATOM 2796 N N . ASP A 1 344 ? 39.156 30.266 -25.516 1 19.8 344 ASP A N 1
ATOM 2797 C CA . ASP A 1 344 ? 38.875 30.422 -26.922 1 19.8 344 ASP A CA 1
ATOM 2798 C C . ASP A 1 344 ? 37.406 30.891 -27.125 1 19.8 344 ASP A C 1
ATOM 2800 O O . ASP A 1 344 ? 36.5 30.375 -26.469 1 19.8 344 ASP A O 1
ATOM 2804 N N . ASP A 1 345 ? 37.281 32.125 -27.609 1 19.72 345 ASP A N 1
ATOM 2805 C CA . ASP A 1 345 ? 36.188 33.031 -27.953 1 19.72 345 ASP A CA 1
ATOM 2806 C C . ASP A 1 345 ? 35.188 32.375 -28.938 1 19.72 345 ASP A C 1
ATOM 2808 O O . ASP A 1 345 ? 35.438 32.375 -30.141 1 19.72 345 ASP A O 1
ATOM 2812 N N . ALA A 1 346 ? 34.781 31.156 -28.641 1 19.73 346 ALA A N 1
ATOM 2813 C CA . ALA A 1 346 ? 34.125 30.422 -29.734 1 19.73 346 ALA A CA 1
ATOM 2814 C C . ALA A 1 346 ? 32.938 31.188 -30.297 1 19.73 346 ALA A C 1
ATOM 2816 O O . ALA A 1 346 ? 32.469 30.891 -31.406 1 19.73 346 ALA A O 1
ATOM 2817 N N . GLU A 1 347 ? 32.219 32.094 -29.641 1 19.56 347 GLU A N 1
ATOM 2818 C CA . GLU A 1 347 ? 30.828 31.688 -29.812 1 19.56 347 GLU A CA 1
ATOM 2819 C C . GLU A 1 347 ? 30.297 32.094 -31.172 1 19.56 347 GLU A C 1
ATOM 2821 O O . GLU A 1 347 ? 29.203 31.688 -31.562 1 19.56 347 GLU A O 1
ATOM 2826 N N . VAL A 1 348 ? 30.953 32.875 -31.938 1 18.61 348 VAL A N 1
ATOM 2827 C CA . VAL A 1 348 ? 30.047 33.906 -32.406 1 18.61 348 VAL A CA 1
ATOM 2828 C C . VAL A 1 348 ? 28.875 33.281 -33.156 1 18.61 348 VAL A C 1
ATOM 2830 O O . VAL A 1 348 ? 27.719 33.5 -32.812 1 18.61 348 VAL A O 1
ATOM 2833 N N . GLU A 1 349 ? 28.672 33.656 -34.594 1 18.53 349 GLU A N 1
ATOM 2834 C CA . GLU A 1 349 ? 27.641 34.406 -35.312 1 18.53 349 GLU A CA 1
ATOM 2835 C C . GLU A 1 349 ? 26.75 33.438 -36.094 1 18.53 349 GLU A C 1
ATOM 2837 O O . GLU A 1 349 ? 27.219 32.75 -37.031 1 18.53 349 GLU A O 1
ATOM 2842 N N . PHE A 1 350 ? 25.906 32.719 -35.594 1 19.25 350 PHE A N 1
ATOM 2843 C CA . PHE A 1 350 ? 25.125 31.688 -36.281 1 19.25 350 PHE A CA 1
ATOM 2844 C C . PHE A 1 350 ? 24.25 32.312 -37.375 1 19.25 350 PHE A C 1
ATOM 2846 O O . PHE A 1 350 ? 23.125 32.719 -37.094 1 19.25 350 PHE A O 1
ATOM 2853 N N . THR A 1 351 ? 24.781 33.125 -38.219 1 18.5 351 THR A N 1
ATOM 2854 C CA . THR A 1 351 ? 23.828 33.906 -39.031 1 18.5 351 THR A CA 1
ATOM 2855 C C . THR A 1 351 ? 22.938 33 -39.844 1 18.5 351 THR A C 1
ATOM 2857 O O . THR A 1 351 ? 23.422 32.312 -40.75 1 18.5 351 THR A O 1
ATOM 2860 N N . ARG A 1 352 ? 22.062 32.281 -39.281 1 19.12 352 ARG A N 1
ATOM 2861 C CA . ARG A 1 352 ? 21.281 31.266 -40 1 19.12 352 ARG A CA 1
ATOM 2862 C C . ARG A 1 352 ? 20.531 31.875 -41.156 1 19.12 352 ARG A C 1
ATOM 2864 O O . ARG A 1 352 ? 19.578 32.625 -40.969 1 19.12 352 ARG A O 1
ATOM 2871 N N . GLY A 1 353 ? 21.266 32.312 -42.219 1 19.03 353 GLY A N 1
ATOM 2872 C CA . GLY A 1 353 ? 20.594 33 -43.312 1 19.03 353 GLY A CA 1
ATOM 2873 C C . GLY A 1 353 ? 19.359 32.281 -43.844 1 19.03 353 GLY A C 1
ATOM 2874 O O . GLY A 1 353 ? 19.344 31.047 -43.875 1 19.03 353 GLY A O 1
ATOM 2875 N N . ARG A 1 354 ? 18.125 32.812 -43.688 1 17.89 354 ARG A N 1
ATOM 2876 C CA . ARG A 1 354 ? 16.75 32.344 -43.875 1 17.89 354 ARG A CA 1
ATOM 2877 C C . ARG A 1 354 ? 16.531 31.828 -45.312 1 17.89 354 ARG A C 1
ATOM 2879 O O . ARG A 1 354 ? 16.016 30.734 -45.5 1 17.89 354 ARG A O 1
ATOM 2886 N N . SER A 1 355 ? 16.219 32.625 -46.344 1 17.41 355 SER A N 1
ATOM 2887 C CA . SER A 1 355 ? 14.852 32.625 -46.844 1 17.41 355 SER A CA 1
ATOM 2888 C C . SER A 1 355 ? 14.68 31.672 -48 1 17.41 355 SER A C 1
ATOM 2890 O O . SER A 1 355 ? 13.641 31.016 -48.125 1 17.41 355 SER A O 1
ATOM 2892 N N . ARG A 1 356 ? 15.656 31.438 -49 1 17.5 356 ARG A N 1
ATOM 2893 C CA . ARG A 1 356 ? 15.344 31.797 -50.375 1 17.5 356 ARG A CA 1
ATOM 2894 C C . ARG A 1 356 ? 14.352 30.812 -51 1 17.5 356 ARG A C 1
ATOM 2896 O O . ARG A 1 356 ? 14.367 29.625 -50.656 1 17.5 356 ARG A O 1
ATOM 2903 N N . LYS A 1 357 ? 13.539 31.281 -52.094 1 18.77 357 LYS A N 1
ATOM 2904 C CA . LYS A 1 357 ? 12.344 31.078 -52.906 1 18.77 357 LYS A CA 1
ATOM 2905 C C . LYS A 1 357 ? 12.492 29.844 -53.812 1 18.77 357 LYS A C 1
ATOM 2907 O O . LYS A 1 357 ? 13.586 29.562 -54.312 1 18.77 357 LYS A O 1
ATOM 2912 N N . ARG A 1 358 ? 11.594 28.906 -53.688 1 18.45 358 ARG A N 1
ATOM 2913 C CA . ARG A 1 358 ? 11.383 27.641 -54.375 1 18.45 358 ARG A CA 1
ATOM 2914 C C . ARG A 1 358 ? 11.281 27.859 -55.906 1 18.45 358 ARG A C 1
ATOM 2916 O O . ARG A 1 358 ? 10.352 28.516 -56.375 1 18.45 358 ARG A O 1
ATOM 2923 N N . ALA A 1 359 ? 12.312 27.859 -56.688 1 16.61 359 ALA A N 1
ATOM 2924 C CA . ALA A 1 359 ? 12.164 28.156 -58.094 1 16.61 359 ALA A CA 1
ATOM 2925 C C . ALA A 1 359 ? 11.188 27.172 -58.75 1 16.61 359 ALA A C 1
ATOM 2927 O O . ALA A 1 359 ? 11.031 26.047 -58.312 1 16.61 359 ALA A O 1
ATOM 2928 N N . GLY A 1 360 ? 10.398 27.547 -59.938 1 17.02 360 GLY A N 1
ATOM 2929 C CA . GLY A 1 360 ? 9.281 27.344 -60.844 1 17.02 360 GLY A CA 1
ATOM 2930 C C . GLY A 1 360 ? 9.414 26.078 -61.688 1 17.02 360 GLY A C 1
ATOM 2931 O O . GLY A 1 360 ? 8.484 25.266 -61.75 1 17.02 360 GLY A O 1
ATOM 2932 N N . SER A 1 361 ? 10.156 25.969 -62.875 1 16.06 361 SER A N 1
ATOM 2933 C CA . SER A 1 361 ? 9.57 25.875 -64.188 1 16.06 361 SER A CA 1
ATOM 2934 C C . SER A 1 361 ? 9.297 24.438 -64.625 1 16.06 361 SER A C 1
ATOM 2936 O O . SER A 1 361 ? 8.18 24.094 -65 1 16.06 361 SER A O 1
ATOM 2938 N N . PRO A 1 362 ? 10.109 23.672 -65.562 1 16.47 362 PRO A N 1
ATOM 2939 C CA . PRO A 1 362 ? 9.797 23.594 -67 1 16.47 362 PRO A CA 1
ATOM 2940 C C . PRO A 1 362 ? 9.164 22.266 -67.375 1 16.47 362 PRO A C 1
ATOM 2942 O O . PRO A 1 362 ? 8.125 22.234 -68.062 1 16.47 362 PRO A O 1
ATOM 2945 N N . ILE A 1 363 ? 9.914 21.031 -67.812 1 16.53 363 ILE A N 1
ATOM 2946 C CA . ILE A 1 363 ? 10.086 20.703 -69.25 1 16.53 363 ILE A CA 1
ATOM 2947 C C . ILE A 1 363 ? 9.055 19.672 -69.625 1 16.53 363 ILE A C 1
ATOM 2949 O O . ILE A 1 363 ? 8.531 18.922 -68.812 1 16.53 363 ILE A O 1
ATOM 2953 N N . LEU A 1 364 ? 9.359 18.703 -70.812 1 16.27 364 LEU A N 1
ATOM 2954 C CA . LEU A 1 364 ? 8.938 18.453 -72.188 1 16.27 364 LEU A CA 1
ATOM 2955 C C . LEU A 1 364 ? 8.148 17.156 -72.25 1 16.27 364 LEU A C 1
ATOM 2957 O O . LEU A 1 364 ? 7.043 17.125 -72.812 1 16.27 364 LEU A O 1
ATOM 2961 N N . PRO A 1 365 ? 8.719 15.836 -72.812 1 16.8 365 PRO A N 1
ATOM 2962 C CA . PRO A 1 365 ? 8.492 15.461 -74.25 1 16.8 365 PRO A CA 1
ATOM 2963 C C . PRO A 1 365 ? 7.395 14.414 -74.375 1 16.8 365 PRO A C 1
ATOM 2965 O O . PRO A 1 365 ? 6.914 13.859 -73.375 1 16.8 365 PRO A O 1
ATOM 2968 N N . ASP A 1 366 ? 7.758 12.969 -75 1 16.91 366 ASP A N 1
ATOM 2969 C CA . ASP A 1 366 ? 7.52 12.375 -76.312 1 16.91 366 ASP A CA 1
ATOM 2970 C C . ASP A 1 366 ? 6.422 11.32 -76.25 1 16.91 366 ASP A C 1
ATOM 2972 O O . ASP A 1 366 ? 6.141 10.781 -75.188 1 16.91 366 ASP A O 1
ATOM 2976 N N . ASN A 1 367 ? 6.047 10.492 -77.5 1 17.67 367 ASN A N 1
ATOM 2977 C CA . ASN A 1 367 ? 5.086 9.992 -78.5 1 17.67 367 ASN A CA 1
ATOM 2978 C C . ASN A 1 367 ? 4.766 8.523 -78.25 1 17.67 367 ASN A C 1
ATOM 2980 O O . ASN A 1 367 ? 3.617 8.102 -78.438 1 17.67 367 ASN A O 1
ATOM 2984 N N . ILE A 1 368 ? 5.645 7.312 -78.188 1 17.83 368 ILE A N 1
ATOM 2985 C CA . ILE A 1 368 ? 5.629 6.449 -79.375 1 17.83 368 ILE A CA 1
ATOM 2986 C C . ILE A 1 368 ? 4.516 5.41 -79.25 1 17.83 368 ILE A C 1
ATOM 2988 O O . ILE A 1 368 ? 4.262 4.906 -78.125 1 17.83 368 ILE A O 1
ATOM 2992 N N . ASN A 1 369 ? 3.953 4.625 -80.438 1 17.52 369 ASN A N 1
ATOM 2993 C CA . ASN A 1 369 ? 2.945 4 -81.312 1 17.52 369 ASN A CA 1
ATOM 2994 C C . ASN A 1 369 ? 2.893 2.49 -81.125 1 17.52 369 ASN A C 1
ATOM 2996 O O . ASN A 1 369 ? 1.925 1.839 -81.5 1 17.52 369 ASN A O 1
ATOM 3000 N N . MET A 1 370 ? 3.828 1.496 -80.75 1 17.11 370 MET A N 1
ATOM 3001 C CA . MET A 1 370 ? 4.047 0.459 -81.75 1 17.11 370 MET A CA 1
ATOM 3002 C C . MET A 1 370 ? 2.895 -0.54 -81.75 1 17.11 370 MET A C 1
ATOM 3004 O O . MET A 1 370 ? 2.254 -0.765 -80.75 1 17.11 370 MET A O 1
ATOM 3008 N N . ASP A 1 371 ? 2.764 -1.667 -82.875 1 16.94 371 ASP A N 1
ATOM 3009 C CA . ASP A 1 371 ? 2.113 -2.355 -84 1 16.94 371 ASP A CA 1
ATOM 3010 C C . ASP A 1 371 ? 1.634 -3.744 -83.562 1 16.94 371 ASP A C 1
ATOM 3012 O O . ASP A 1 371 ? 0.481 -4.109 -83.812 1 16.94 371 ASP A O 1
ATOM 3016 N N . SER A 1 372 ? 2.467 -5.023 -83.625 1 17 372 SER A N 1
ATOM 3017 C CA . SER A 1 372 ? 2.455 -5.984 -84.688 1 17 372 SER A CA 1
ATOM 3018 C C . SER A 1 372 ? 1.479 -7.125 -84.438 1 17 372 SER A C 1
ATOM 3020 O O . SER A 1 372 ? 1.121 -7.383 -83.312 1 17 372 SER A O 1
ATOM 3022 N N . ARG A 1 373 ? 1.656 -8.641 -85.188 1 16.8 373 ARG A N 1
ATOM 3023 C CA . ARG A 1 373 ? 1.2 -9.539 -86.25 1 16.8 373 ARG A CA 1
ATOM 3024 C C . ARG A 1 373 ? 0.667 -10.844 -85.625 1 16.8 373 ARG A C 1
ATOM 3026 O O . ARG A 1 373 ? -0.39 -11.328 -86.062 1 16.8 373 ARG A O 1
ATOM 3033 N N . LEU A 1 374 ? 1.401 -11.953 -84.938 1 17.91 374 LEU A N 1
ATOM 3034 C CA . LEU A 1 374 ? 1.663 -13.133 -85.75 1 17.91 374 LEU A CA 1
ATOM 3035 C C . LEU A 1 374 ? 0.451 -14.055 -85.812 1 17.91 374 LEU A C 1
ATOM 3037 O O . LEU A 1 374 ? -0.376 -14.023 -84.875 1 17.91 374 LEU A O 1
ATOM 3041 N N . ASP A 1 375 ? 0.56 -15.336 -86.562 1 17.66 375 ASP A N 1
ATOM 3042 C CA . ASP A 1 375 ? 0.091 -16.156 -87.688 1 17.66 375 ASP A CA 1
ATOM 3043 C C . ASP A 1 375 ? -0.672 -17.391 -87.188 1 17.66 375 ASP A C 1
ATOM 3045 O O . ASP A 1 375 ? -0.612 -17.719 -86 1 17.66 375 ASP A O 1
ATOM 3049 N N . PRO A 1 376 ? -0.251 -18.891 -87.625 1 18.67 376 PRO A N 1
ATOM 3050 C CA . PRO A 1 376 ? -0.752 -19.797 -88.688 1 18.67 376 PRO A CA 1
ATOM 3051 C C . PRO A 1 376 ? -1.383 -21.062 -88.062 1 18.67 376 PRO A C 1
ATOM 3053 O O . PRO A 1 376 ? -2.471 -21.469 -88.5 1 18.67 376 PRO A O 1
ATOM 3056 N N . ILE A 1 377 ? -0.64 -22.172 -87.312 1 19.48 377 ILE A N 1
ATOM 3057 C CA . ILE A 1 377 ? -0.375 -23.453 -88 1 19.48 377 ILE A CA 1
ATOM 3058 C C . ILE A 1 377 ? -1.562 -24.391 -87.812 1 19.48 377 ILE A C 1
ATOM 3060 O O . ILE A 1 377 ? -2.273 -24.281 -86.812 1 19.48 377 ILE A O 1
ATOM 3064 N N . SER A 1 378 ? -1.395 -25.969 -88.062 1 18.95 378 SER A N 1
ATOM 3065 C CA . SER A 1 378 ? -1.765 -26.969 -89.062 1 18.95 378 SER A CA 1
ATOM 3066 C C . SER A 1 378 ? -2.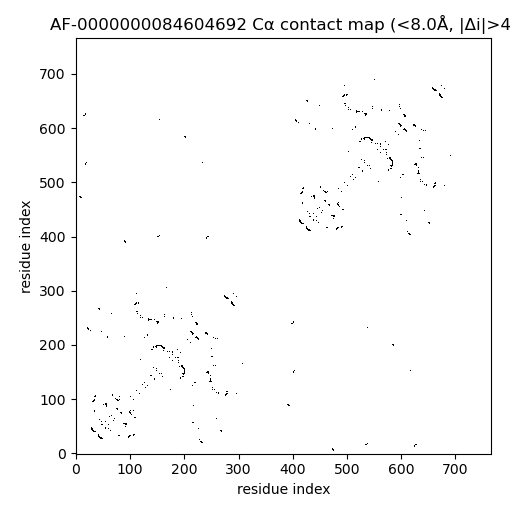672 -28.031 -88.438 1 18.95 378 SER A C 1
ATOM 3068 O O . SER A 1 378 ? -3.758 -28.297 -89 1 18.95 378 SER A O 1
ATOM 3070 N N . PRO A 1 379 ? -2.162 -29.516 -88.188 1 21.61 379 PRO A N 1
ATOM 3071 C CA . PRO A 1 379 ? -2.461 -30.641 -89.062 1 21.61 379 PRO A CA 1
ATOM 3072 C C . PRO A 1 379 ? -3.645 -31.484 -88.625 1 21.61 379 PRO A C 1
ATOM 3074 O O . PRO A 1 379 ? -4.184 -31.234 -87.562 1 21.61 379 PRO A O 1
ATOM 3077 N N . PRO A 1 380 ? -3.391 -33.062 -88.25 1 23.41 380 PRO A N 1
ATOM 3078 C CA . PRO A 1 380 ? -3.711 -34.25 -89 1 23.41 380 PRO A CA 1
ATOM 3079 C C . PRO A 1 380 ? -4.926 -35 -88.438 1 23.41 380 PRO A C 1
ATOM 3081 O O . PRO A 1 380 ? -5.309 -34.781 -87.25 1 23.41 380 PRO A O 1
ATOM 3084 N N . PRO A 1 381 ? -5.277 -36.438 -89.062 1 25.14 381 PRO A N 1
ATOM 3085 C CA . PRO A 1 381 ? -6.363 -37.281 -89.625 1 25.14 381 PRO A CA 1
ATOM 3086 C C . PRO A 1 381 ? -6.738 -38.406 -88.688 1 25.14 381 PRO A C 1
ATOM 3088 O O . PRO A 1 381 ? -7.922 -38.688 -88.438 1 25.14 381 PRO A O 1
ATOM 3091 N N . LYS A 1 382 ? -6.68 -39.406 -87.75 1 20.3 382 LYS A N 1
ATOM 3092 C CA . LYS A 1 382 ? -6.887 -40.719 -88.375 1 20.3 382 LYS A CA 1
ATOM 3093 C C . LYS A 1 382 ? -8.109 -40.75 -89.25 1 20.3 382 LYS A C 1
ATOM 3095 O O . LYS A 1 382 ? -9.117 -40.094 -89 1 20.3 382 LYS A O 1
ATOM 3100 N N . ARG A 1 383 ? -7.578 -41.438 -90.5 1 18.95 383 ARG A N 1
ATOM 3101 C CA . ARG A 1 383 ? -7.344 -42.875 -90.625 1 18.95 383 ARG A CA 1
ATOM 3102 C C . ARG A 1 383 ? -7.113 -43.5 -89.25 1 18.95 383 ARG A C 1
ATOM 3104 O O . ARG A 1 383 ? -6.461 -42.906 -88.375 1 18.95 383 ARG A O 1
ATOM 3111 N N . MET B 1 1 ? -32.938 -36.438 -19.359 1 26.06 1 MET B N 1
ATOM 3112 C CA . MET B 1 1 ? -32.719 -35.062 -19.797 1 26.06 1 MET B CA 1
ATOM 3113 C C . MET B 1 1 ? -31.438 -34.5 -19.188 1 26.06 1 MET B C 1
ATOM 3115 O O . MET B 1 1 ? -31.344 -34.344 -17.969 1 26.06 1 MET B O 1
ATOM 3119 N N . ALA B 1 2 ? -30.312 -34.938 -19.594 1 36.25 2 ALA B N 1
ATOM 3120 C CA . ALA B 1 2 ? -28.969 -34.625 -19.125 1 36.25 2 ALA B CA 1
ATOM 3121 C C . ALA B 1 2 ? -28.75 -33.125 -19.047 1 36.25 2 ALA B C 1
ATOM 3123 O O . ALA B 1 2 ? -28.938 -32.406 -20.047 1 36.25 2 ALA B O 1
ATOM 3124 N N . ASP B 1 3 ? -29.156 -32.406 -18.016 1 38.72 3 ASP B N 1
ATOM 3125 C CA . ASP B 1 3 ? -29.047 -30.984 -17.797 1 38.72 3 ASP B CA 1
ATOM 3126 C C . ASP B 1 3 ? -27.719 -30.453 -18.344 1 38.72 3 ASP B C 1
ATOM 3128 O O . ASP B 1 3 ? -26.641 -30.906 -17.938 1 38.72 3 ASP B O 1
ATOM 3132 N N . SER B 1 4 ? -27.547 -30.172 -19.594 1 43.59 4 SER B N 1
ATOM 3133 C CA . SER B 1 4 ? -26.516 -29.547 -20.406 1 43.59 4 SER B CA 1
ATOM 3134 C C . SER B 1 4 ? -25.797 -28.438 -19.641 1 43.59 4 SER B C 1
ATOM 3136 O O . SER B 1 4 ? -26.344 -27.344 -19.484 1 43.59 4 SER B O 1
ATOM 3138 N N . SER B 1 5 ? -25.156 -28.656 -18.516 1 52.5 5 SER B N 1
ATOM 3139 C CA . SER B 1 5 ? -24.422 -27.766 -17.625 1 52.5 5 SER B CA 1
ATOM 3140 C C . SER B 1 5 ? -23.609 -26.734 -18.422 1 52.5 5 SER B C 1
ATOM 3142 O O . SER B 1 5 ? -22.703 -27.094 -19.172 1 52.5 5 SER B O 1
ATOM 3144 N N . VAL B 1 6 ? -24.312 -25.781 -19.047 1 63.38 6 VAL B N 1
ATOM 3145 C CA . VAL B 1 6 ? -23.844 -24.656 -19.859 1 63.38 6 VAL B CA 1
ATOM 3146 C C . VAL B 1 6 ? -22.547 -24.109 -19.266 1 63.38 6 VAL B C 1
ATOM 3148 O O . VAL B 1 6 ? -22.5 -23.734 -18.094 1 63.38 6 VAL B O 1
ATOM 3151 N N . SER B 1 7 ? -21.469 -24.344 -20.016 1 82.62 7 SER B N 1
ATOM 3152 C CA . SER B 1 7 ? -20.156 -23.797 -19.703 1 82.62 7 SER B CA 1
ATOM 3153 C C . SER B 1 7 ? -20.188 -22.281 -19.625 1 82.62 7 SER B C 1
ATOM 3155 O O . SER B 1 7 ? -20.891 -21.625 -20.406 1 82.62 7 SER B O 1
ATOM 3157 N N . MET B 1 8 ? -19.891 -21.719 -18.531 1 90.75 8 MET B N 1
ATOM 3158 C CA . MET B 1 8 ? -19.812 -20.266 -18.328 1 90.75 8 MET B CA 1
ATOM 3159 C C . MET B 1 8 ? -18.422 -19.75 -18.656 1 90.75 8 MET B C 1
ATOM 3161 O O . MET B 1 8 ? -17.438 -20.203 -18.078 1 90.75 8 MET B O 1
ATOM 3165 N N . PRO B 1 9 ? -18.344 -18.859 -19.594 1 95.56 9 PRO B N 1
ATOM 3166 C CA . PRO B 1 9 ? -17.031 -18.328 -19.969 1 95.56 9 PRO B CA 1
ATOM 3167 C C . PRO B 1 9 ? -16.484 -17.359 -18.922 1 95.56 9 PRO B C 1
ATOM 3169 O O . PRO B 1 9 ? -17.234 -16.672 -18.25 1 95.56 9 PRO B O 1
ATOM 3172 N N . ILE B 1 10 ? -15.188 -17.25 -18.812 1 97.56 10 ILE B N 1
ATOM 3173 C CA . ILE B 1 10 ? -14.508 -16.453 -17.797 1 97.56 10 ILE B CA 1
ATOM 3174 C C . ILE B 1 10 ? -14.711 -14.969 -18.094 1 97.56 10 ILE B C 1
ATOM 3176 O O . ILE B 1 10 ? -14.586 -14.125 -17.203 1 97.56 10 ILE B O 1
ATOM 3180 N N . GLN B 1 11 ? -14.977 -14.648 -19.391 1 96.38 11 GLN B N 1
ATOM 3181 C CA . GLN B 1 11 ? -15.102 -13.266 -19.844 1 96.38 11 GLN B CA 1
ATOM 3182 C C . GLN B 1 11 ? -16.109 -12.5 -18.984 1 96.38 11 GLN B C 1
ATOM 3184 O O . GLN B 1 11 ? -15.992 -11.289 -18.797 1 96.38 11 GLN B O 1
ATOM 3189 N N . GLN B 1 12 ? -17.016 -13.242 -18.422 1 95.12 12 GLN B N 1
ATOM 3190 C CA . GLN B 1 12 ? -18.062 -12.609 -17.641 1 95.12 12 GLN B CA 1
ATOM 3191 C C . GLN B 1 12 ? -17.547 -12.172 -16.266 1 95.12 12 GLN B C 1
ATOM 3193 O O . GLN B 1 12 ? -18.188 -11.352 -15.594 1 95.12 12 GLN B O 1
ATOM 3198 N N . CYS B 1 13 ? -16.391 -12.695 -15.82 1 97.69 13 CYS B N 1
ATOM 3199 C CA . CYS B 1 13 ? -15.852 -12.43 -14.5 1 97.69 13 CYS B CA 1
ATOM 3200 C C . CYS B 1 13 ? -14.68 -11.453 -14.578 1 97.69 13 CYS B C 1
ATOM 3202 O O . CYS B 1 13 ? -14.125 -11.062 -13.547 1 97.69 13 CYS B O 1
ATOM 3204 N N . LEU B 1 14 ? -14.312 -11.078 -15.812 1 98.31 14 LEU B N 1
ATOM 3205 C CA . LEU B 1 14 ? -13.125 -10.25 -16 1 98.31 14 LEU B CA 1
ATOM 3206 C C . LEU B 1 14 ? -13.469 -8.773 -15.844 1 98.31 14 LEU B C 1
ATOM 3208 O O . LEU B 1 14 ? -14.5 -8.312 -16.328 1 98.31 14 LEU B O 1
ATOM 3212 N N . LYS B 1 15 ? -12.648 -8.055 -15.117 1 98.19 15 LYS B N 1
ATOM 3213 C CA . LYS B 1 15 ? -12.82 -6.621 -14.883 1 98.19 15 LYS B CA 1
ATOM 3214 C C . LYS B 1 15 ? -11.852 -5.805 -15.734 1 98.19 15 LYS B C 1
ATOM 3216 O O . LYS B 1 15 ? -10.688 -6.191 -15.906 1 98.19 15 LYS B O 1
ATOM 3221 N N . PRO B 1 16 ? -12.312 -4.707 -16.25 1 97.62 16 PRO B N 1
ATOM 3222 C CA . PRO B 1 16 ? -11.422 -3.869 -17.062 1 97.62 16 PRO B CA 1
ATOM 3223 C C . PRO B 1 16 ? -10.312 -3.225 -16.25 1 97.62 16 PRO B C 1
ATOM 3225 O O . PRO B 1 16 ? -10.406 -3.15 -15.016 1 97.62 16 PRO B O 1
ATOM 3228 N N . ARG B 1 17 ? -9.258 -2.85 -16.953 1 97.25 17 ARG B N 1
ATOM 3229 C CA . ARG B 1 17 ? -8.156 -2.166 -16.297 1 97.25 17 ARG B CA 1
ATOM 3230 C C . ARG B 1 17 ? -8.617 -0.84 -15.695 1 97.25 17 ARG B C 1
ATOM 3232 O O . ARG B 1 17 ? -9.516 -0.191 -16.234 1 97.25 17 ARG B O 1
ATOM 3239 N N . ARG B 1 18 ? -7.977 -0.44 -14.633 1 97.06 18 ARG B N 1
ATOM 3240 C CA . ARG B 1 18 ? -8.297 0.82 -13.977 1 97.06 18 ARG B CA 1
ATOM 3241 C C . ARG B 1 18 ? -7.887 2.01 -14.836 1 97.06 18 ARG B C 1
ATOM 3243 O O . ARG B 1 18 ? -6.836 1.983 -15.477 1 97.06 18 ARG B O 1
ATOM 3250 N N . GLN B 1 19 ? -8.742 2.955 -14.82 1 95.06 19 GLN B N 1
ATOM 3251 C CA . GLN B 1 19 ? -8.406 4.188 -15.531 1 95.06 19 GLN B CA 1
ATOM 3252 C C . GLN B 1 19 ? -7.27 4.93 -14.836 1 95.06 19 GLN B C 1
ATOM 3254 O O . GLN B 1 19 ? -7.238 5.02 -13.609 1 95.06 19 GLN B O 1
ATOM 3259 N N . LEU B 1 20 ? -6.367 5.383 -15.633 1 94.88 20 LEU B N 1
ATOM 3260 C CA . LEU B 1 20 ? -5.234 6.125 -15.086 1 94.88 20 LEU B CA 1
ATOM 3261 C C . LEU B 1 20 ? -5.66 7.516 -14.633 1 94.88 20 LEU B C 1
ATOM 3263 O O . LEU B 1 20 ? -6.59 8.102 -15.203 1 94.88 20 LEU B O 1
ATOM 3267 N N . PHE B 1 21 ? -4.988 8.031 -13.641 1 93.69 21 PHE B N 1
ATOM 3268 C CA . PHE B 1 21 ? -5.219 9.398 -13.18 1 93.69 21 PHE B CA 1
ATOM 3269 C C . PHE B 1 21 ? -4.586 10.406 -14.133 1 93.69 21 PHE B C 1
ATOM 3271 O O . PHE B 1 21 ? -3.527 10.141 -14.711 1 93.69 21 PHE B O 1
ATOM 3278 N N . ALA B 1 22 ? -5.215 11.531 -14.281 1 92.56 22 ALA B N 1
ATOM 3279 C CA . ALA B 1 22 ? -4.723 12.57 -15.18 1 92.56 22 ALA B CA 1
ATOM 3280 C C . ALA B 1 22 ? -3.492 13.266 -14.594 1 92.56 22 ALA B C 1
ATOM 3282 O O . ALA B 1 22 ? -3.289 13.258 -13.375 1 92.56 22 ALA B O 1
ATOM 3283 N N . ALA B 1 23 ? -2.637 13.734 -15.469 1 91.31 23 ALA B N 1
ATOM 3284 C CA . ALA B 1 23 ? -1.54 14.594 -15.023 1 91.31 23 ALA B CA 1
ATOM 3285 C C . ALA B 1 23 ? -2.068 15.891 -14.43 1 91.31 23 ALA B C 1
ATOM 3287 O O . ALA B 1 23 ? -3.049 16.453 -14.922 1 91.31 23 ALA B O 1
ATOM 3288 N N . THR B 1 24 ? -1.39 16.281 -13.344 1 88.06 24 THR B N 1
ATOM 3289 C CA . THR B 1 24 ? -1.757 17.562 -12.766 1 88.06 24 THR B CA 1
ATOM 3290 C C . THR B 1 24 ? -1.307 18.719 -13.664 1 88.06 24 THR B C 1
ATOM 3292 O O . THR B 1 24 ? -0.112 18.875 -13.922 1 88.06 24 THR B O 1
ATOM 3295 N N . ARG B 1 25 ? -2.143 19.469 -14.266 1 80.69 25 ARG B N 1
ATOM 3296 C CA . ARG B 1 25 ? -1.816 20.531 -15.219 1 80.69 25 ARG B CA 1
ATOM 3297 C C . ARG B 1 25 ? -1.179 21.719 -14.508 1 80.69 25 ARG B C 1
ATOM 3299 O O . ARG B 1 25 ? -0.15 22.234 -14.953 1 80.69 25 ARG B O 1
ATOM 3306 N N . GLN B 1 26 ? -1.838 22.203 -13.492 1 81.06 26 GLN B N 1
ATOM 3307 C CA . GLN B 1 26 ? -1.312 23.328 -12.734 1 81.06 26 GLN B CA 1
ATOM 3308 C C . GLN B 1 26 ? -1.336 23.062 -11.234 1 81.06 26 GLN B C 1
ATOM 3310 O O . GLN B 1 26 ? -2.393 22.766 -10.672 1 81.06 26 GLN B O 1
ATOM 3315 N N . GLN B 1 27 ? -0.126 23.062 -10.781 1 83.31 27 GLN B N 1
ATOM 3316 C CA . GLN B 1 27 ? -0.021 22.969 -9.328 1 83.31 27 GLN B CA 1
ATOM 3317 C C . GLN B 1 27 ? -0.182 24.344 -8.688 1 83.31 27 GLN B C 1
ATOM 3319 O O . GLN B 1 27 ? 0.58 25.266 -8.984 1 83.31 27 GLN B O 1
ATOM 3324 N N . LYS B 1 28 ? -1.259 24.484 -7.941 1 92.25 28 LYS B N 1
ATOM 3325 C CA . LYS B 1 28 ? -1.537 25.75 -7.27 1 92.25 28 LYS B CA 1
ATOM 3326 C C . LYS B 1 28 ? -1.271 25.641 -5.77 1 92.25 28 LYS B C 1
ATOM 3328 O O . LYS B 1 28 ? -1.614 24.641 -5.141 1 92.25 28 LYS B O 1
ATOM 3333 N N . ASN B 1 29 ? -0.585 26.656 -5.25 1 96.38 29 ASN B N 1
ATOM 3334 C CA . ASN B 1 29 ? -0.306 26.766 -3.824 1 96.38 29 ASN B CA 1
ATOM 3335 C C . ASN B 1 29 ? -0.859 28.062 -3.244 1 96.38 29 ASN B C 1
ATOM 3337 O O . ASN B 1 29 ? -1.088 29.031 -3.979 1 96.38 29 ASN B O 1
ATOM 3341 N N . VAL B 1 30 ? -1.159 28.031 -2.037 1 98 30 VAL B N 1
ATOM 3342 C CA . VAL B 1 30 ? -1.409 29.234 -1.25 1 98 30 VAL B CA 1
ATOM 3343 C C . VAL B 1 30 ? -0.2 29.531 -0.366 1 98 30 VAL B C 1
ATOM 3345 O O . VAL B 1 30 ? 0.356 28.625 0.263 1 98 30 VAL B O 1
ATOM 3348 N N . PHE B 1 31 ? 0.198 30.781 -0.358 1 98.06 31 PHE B N 1
ATOM 3349 C CA . PHE B 1 31 ? 1.411 31.172 0.345 1 98.06 31 PHE B CA 1
ATOM 3350 C C . PHE B 1 31 ? 1.073 32 1.583 1 98.06 31 PHE B C 1
ATOM 3352 O O . PHE B 1 31 ? 0.241 32.906 1.524 1 98.06 31 PHE B O 1
ATOM 3359 N N . PHE B 1 32 ? 1.691 31.703 2.672 1 98.38 32 PHE B N 1
ATOM 3360 C CA . PHE B 1 32 ? 1.478 32.406 3.943 1 98.38 32 PHE B CA 1
ATOM 3361 C C . PHE B 1 32 ? 2.756 33.062 4.41 1 98.38 32 PHE B C 1
ATOM 3363 O O . PHE B 1 32 ? 3.812 32.438 4.484 1 98.38 32 PHE B O 1
ATOM 3370 N N . TYR B 1 33 ? 2.611 34.312 4.777 1 98.31 33 TYR B N 1
ATOM 3371 C CA . TYR B 1 33 ? 3.801 35.094 5.027 1 98.31 33 TYR B CA 1
ATOM 3372 C C . TYR B 1 33 ? 3.814 35.625 6.461 1 98.31 33 TYR B C 1
ATOM 3374 O O . TYR B 1 33 ? 2.758 35.812 7.066 1 98.31 33 TYR B O 1
ATOM 3382 N N . HIS B 1 34 ? 5.004 35.812 7.055 1 98.19 34 HIS B N 1
ATOM 3383 C CA . HIS B 1 34 ? 5.238 36.469 8.328 1 98.19 34 HIS B CA 1
ATOM 3384 C C . HIS B 1 34 ? 5.266 38 8.156 1 98.19 34 HIS B C 1
ATOM 3386 O O . HIS B 1 34 ? 6.027 38.5 7.348 1 98.19 34 HIS B O 1
ATOM 3392 N N . PRO B 1 35 ? 4.516 38.75 8.875 1 97.69 35 PRO B N 1
ATOM 3393 C CA . PRO B 1 35 ? 4.426 40.188 8.656 1 97.69 35 PRO B CA 1
ATOM 3394 C C . PRO B 1 35 ? 5.648 40.938 9.18 1 97.69 35 PRO B C 1
ATOM 3396 O O . PRO B 1 35 ? 5.875 42.094 8.797 1 97.69 35 PRO B O 1
ATOM 3399 N N . GLY B 1 36 ? 6.461 40.375 9.977 1 96.81 36 GLY B N 1
ATOM 3400 C CA . GLY B 1 36 ? 7.516 41.062 10.688 1 96.81 36 GLY B CA 1
ATOM 3401 C C . GLY B 1 36 ? 8.836 41.062 9.945 1 96.81 36 GLY B C 1
ATOM 3402 O O . GLY B 1 36 ? 9.82 41.625 10.422 1 96.81 36 GLY B O 1
ATOM 3403 N N . TYR B 1 37 ? 8.852 40.469 8.82 1 96.31 37 TYR B N 1
ATOM 3404 C CA . TYR B 1 37 ? 10.102 40.406 8.062 1 96.31 37 TYR B CA 1
ATOM 3405 C C . TYR B 1 37 ? 9.914 40.969 6.656 1 96.31 37 TYR B C 1
ATOM 3407 O O . TYR B 1 37 ? 8.781 41.125 6.191 1 96.31 37 TYR B O 1
ATOM 3415 N N . GLN B 1 38 ? 11 41.219 6.047 1 94 38 GLN B N 1
ATOM 3416 C CA . GLN B 1 38 ? 10.984 41.844 4.723 1 94 38 GLN B CA 1
ATOM 3417 C C . GLN B 1 38 ? 10.445 40.875 3.672 1 94 38 GLN B C 1
ATOM 3419 O O . GLN B 1 38 ? 10.672 39.688 3.756 1 94 38 GLN B O 1
ATOM 3424 N N . ASP B 1 39 ? 9.789 41.531 2.705 1 93.25 39 ASP B N 1
ATOM 3425 C CA . ASP B 1 39 ? 9.266 40.75 1.599 1 93.25 39 ASP B CA 1
ATOM 3426 C C . ASP B 1 39 ? 10.383 39.969 0.898 1 93.25 39 ASP B C 1
ATOM 3428 O O . ASP B 1 39 ? 11.484 40.5 0.71 1 93.25 39 ASP B O 1
ATOM 3432 N N . GLY B 1 40 ? 10.078 38.75 0.477 1 93.69 40 GLY B N 1
ATOM 3433 C CA . GLY B 1 40 ? 11.078 37.906 -0.142 1 93.69 40 GLY B CA 1
ATOM 3434 C C . GLY B 1 40 ? 11.797 37 0.852 1 93.69 40 GLY B C 1
ATOM 3435 O O . GLY B 1 40 ? 12.445 36.031 0.463 1 93.69 40 GLY B O 1
ATOM 3436 N N . HIS B 1 41 ? 11.688 37.375 2.125 1 95.44 41 HIS B N 1
ATOM 3437 C CA . HIS B 1 41 ? 12.32 36.562 3.164 1 95.44 41 HIS B CA 1
ATOM 3438 C C . HIS B 1 41 ? 11.336 36.25 4.281 1 95.44 41 HIS B C 1
ATOM 3440 O O . HIS B 1 41 ? 11.742 36.031 5.43 1 95.44 41 HIS B O 1
ATOM 3446 N N . ASN B 1 42 ? 10.094 36.344 3.996 1 96.94 42 ASN B N 1
ATOM 3447 C CA . ASN B 1 42 ? 9.117 36.219 5.074 1 96.94 42 ASN B CA 1
ATOM 3448 C C . ASN B 1 42 ? 8.094 35.125 4.785 1 96.94 42 ASN B C 1
ATOM 3450 O O . ASN B 1 42 ? 7.004 35.125 5.363 1 96.94 42 ASN B O 1
ATOM 3454 N N . LEU B 1 43 ? 8.43 34.188 3.85 1 97.44 43 LEU B N 1
ATOM 3455 C CA . LEU B 1 43 ? 7.539 33.062 3.584 1 97.44 43 LEU B CA 1
ATOM 3456 C C . LEU B 1 43 ? 7.555 32.094 4.746 1 97.44 43 LEU B C 1
ATOM 3458 O O . LEU B 1 43 ? 8.602 31.516 5.066 1 97.44 43 LEU B O 1
ATOM 3462 N N . LEU B 1 44 ? 6.445 31.906 5.359 1 96.62 44 LEU B N 1
ATOM 3463 C CA . LEU B 1 44 ? 6.316 30.953 6.469 1 96.62 44 LEU B CA 1
ATOM 3464 C C . LEU B 1 44 ? 6.105 29.547 5.953 1 96.62 44 LEU B C 1
ATOM 3466 O O . LEU B 1 44 ? 6.828 28.625 6.348 1 96.62 44 LEU B O 1
ATOM 3470 N N . LEU B 1 45 ? 5.066 29.469 5.098 1 96.69 45 LEU B N 1
ATOM 3471 C CA . LEU B 1 45 ? 4.562 28.156 4.688 1 96.69 45 LEU B CA 1
ATOM 3472 C C . LEU B 1 45 ? 3.812 28.25 3.367 1 96.69 45 LEU B C 1
ATOM 3474 O O . LEU B 1 45 ? 3.256 29.297 3.041 1 96.69 45 LEU B O 1
ATOM 3478 N N . ASN B 1 46 ? 3.914 27.297 2.541 1 97 46 ASN B N 1
ATOM 3479 C CA . ASN B 1 46 ? 3.018 27.156 1.397 1 97 46 ASN B CA 1
ATOM 3480 C C . ASN B 1 46 ? 2.277 25.828 1.431 1 97 46 ASN B C 1
ATOM 3482 O O . ASN B 1 46 ? 2.842 24.797 1.828 1 97 46 ASN B O 1
ATOM 3486 N N . LEU B 1 47 ? 1.06 25.797 1.104 1 97.81 47 LEU B N 1
ATOM 3487 C CA . LEU B 1 47 ? 0.201 24.609 1.101 1 97.81 47 LEU B CA 1
ATOM 3488 C C . LEU B 1 47 ? -0.564 24.5 -0.214 1 97.81 47 LEU B C 1
ATOM 3490 O O . LEU B 1 47 ? -0.94 25.516 -0.806 1 97.81 47 LEU B O 1
ATOM 3494 N N . PRO B 1 48 ? -0.816 23.25 -0.676 1 97.62 48 PRO B N 1
ATOM 3495 C CA . PRO B 1 48 ? -1.556 23.062 -1.927 1 97.62 48 PRO B CA 1
ATOM 3496 C C . PRO B 1 48 ? -2.977 23.609 -1.858 1 97.62 48 PRO B C 1
ATOM 3498 O O . PRO B 1 48 ? -3.648 23.484 -0.832 1 97.62 48 PRO B O 1
ATOM 3501 N N . ALA B 1 49 ? -3.377 24.234 -2.936 1 97.56 49 ALA B N 1
ATOM 3502 C CA . ALA B 1 49 ? -4.742 24.75 -3.066 1 97.56 49 ALA B CA 1
ATOM 3503 C C . ALA B 1 49 ? -5.664 23.688 -3.678 1 97.56 49 ALA B C 1
ATOM 3505 O O . ALA B 1 49 ? -6.082 23.812 -4.828 1 97.56 49 ALA B O 1
ATOM 3506 N N . LEU B 1 50 ? -6.09 22.781 -2.879 1 96.94 50 LEU B N 1
ATOM 3507 C CA . LEU B 1 50 ? -6.805 21.625 -3.42 1 96.94 50 LEU B CA 1
ATOM 3508 C C . LEU B 1 50 ? -8.297 21.734 -3.131 1 96.94 50 LEU B C 1
ATOM 3510 O O . LEU B 1 50 ? -9.086 20.922 -3.613 1 96.94 50 LEU B O 1
ATOM 3514 N N . ASP B 1 51 ? -8.648 22.719 -2.283 1 97.38 51 ASP B N 1
ATOM 3515 C CA . ASP B 1 51 ? -10.055 22.922 -1.959 1 97.38 51 ASP B CA 1
ATOM 3516 C C . ASP B 1 51 ? -10.703 23.906 -2.934 1 97.38 51 ASP B C 1
ATOM 3518 O O . ASP B 1 51 ? -10.727 25.125 -2.678 1 97.38 51 ASP B O 1
ATOM 3522 N N . ALA B 1 52 ? -11.25 23.406 -4.047 1 94.31 52 ALA B N 1
ATOM 3523 C CA . ALA B 1 52 ? -11.891 24.25 -5.047 1 94.31 52 ALA B CA 1
ATOM 3524 C C . ALA B 1 52 ? -10.984 25.422 -5.434 1 94.31 52 ALA B C 1
ATOM 3526 O O . ALA B 1 52 ? -11.43 26.562 -5.484 1 94.31 52 ALA B O 1
ATOM 3527 N N . GLY B 1 53 ? -9.766 25.141 -5.496 1 93.62 53 GLY B N 1
ATOM 3528 C CA . GLY B 1 53 ? -8.805 26.141 -5.926 1 93.62 53 GLY B CA 1
ATOM 3529 C C . GLY B 1 53 ? -8.234 26.953 -4.777 1 93.62 53 GLY B C 1
ATOM 3530 O O . GLY B 1 53 ? -7.453 27.891 -4.992 1 93.62 53 GLY B O 1
ATOM 3531 N N . GLY B 1 54 ? -8.609 26.656 -3.633 1 97.19 54 GLY B N 1
ATOM 3532 C CA . GLY B 1 54 ? -8.117 27.281 -2.42 1 97.19 54 GLY B CA 1
ATOM 3533 C C . GLY B 1 54 ? -7.754 26.297 -1.331 1 97.19 54 GLY B C 1
ATOM 3534 O O . GLY B 1 54 ? -7.297 25.188 -1.619 1 97.19 54 GLY B O 1
ATOM 3535 N N . ILE B 1 55 ? -7.863 26.812 -0.107 1 98.25 55 ILE B N 1
ATOM 3536 C CA . ILE B 1 55 ? -7.504 25.938 1.009 1 98.25 55 ILE B CA 1
ATOM 3537 C C . ILE B 1 55 ? -8.43 26.203 2.191 1 98.25 55 ILE B C 1
ATOM 3539 O O . ILE B 1 55 ? -8.898 27.328 2.377 1 98.25 55 ILE B O 1
ATOM 3543 N N . HIS B 1 56 ? -8.719 25.219 2.928 1 98.69 56 HIS B N 1
ATOM 3544 C CA . HIS B 1 56 ? -9.516 25.328 4.145 1 98.69 56 HIS B CA 1
ATOM 3545 C C . HIS B 1 56 ? -8.883 26.312 5.129 1 98.69 56 HIS B C 1
ATOM 3547 O O . HIS B 1 56 ? -7.73 26.141 5.527 1 98.69 56 HIS B O 1
ATOM 3553 N N . HIS B 1 57 ? -9.609 27.266 5.555 1 98.56 57 HIS B N 1
ATOM 3554 C CA . HIS B 1 57 ? -9.125 28.375 6.371 1 98.56 57 HIS B CA 1
ATOM 3555 C C . HIS B 1 57 ? -8.539 27.875 7.684 1 98.56 57 HIS B C 1
ATOM 3557 O O . HIS B 1 57 ? -7.387 28.172 8.008 1 98.56 57 HIS B O 1
ATOM 3563 N N . GLU B 1 58 ? -9.25 27.141 8.414 1 98.5 58 GLU B N 1
ATOM 3564 C CA . GLU B 1 58 ? -8.852 26.734 9.758 1 98.5 58 GLU B CA 1
ATOM 3565 C C . GLU B 1 58 ? -7.613 25.844 9.711 1 98.5 58 GLU B C 1
ATOM 3567 O O . GLU B 1 58 ? -6.73 25.969 10.562 1 98.5 58 GLU B O 1
ATOM 3572 N N . THR B 1 59 ? -7.531 24.922 8.727 1 98.75 59 THR B N 1
ATOM 3573 C CA . THR B 1 59 ? -6.348 24.078 8.562 1 98.75 59 THR B CA 1
ATOM 3574 C C . THR B 1 59 ? -5.105 24.938 8.352 1 98.75 59 THR B C 1
ATOM 3576 O O . THR B 1 59 ? -4.082 24.734 9 1 98.75 59 THR B O 1
ATOM 3579 N N . ALA B 1 60 ? -5.195 25.891 7.492 1 98.75 60 ALA B N 1
ATOM 3580 C CA . ALA B 1 60 ? -4.074 26.781 7.195 1 98.75 60 ALA B CA 1
ATOM 3581 C C . ALA B 1 60 ? -3.709 27.625 8.414 1 98.75 60 ALA B C 1
ATOM 3583 O O . ALA B 1 60 ? -2.527 27.797 8.727 1 98.75 60 ALA B O 1
ATOM 3584 N N . ARG B 1 61 ? -4.711 28.156 9.031 1 98.75 61 ARG B N 1
ATOM 3585 C CA . ARG B 1 61 ? -4.477 29.016 10.195 1 98.75 61 ARG B CA 1
ATOM 3586 C C . ARG B 1 61 ? -3.746 28.25 11.297 1 98.75 61 ARG B C 1
ATOM 3588 O O . ARG B 1 61 ? -2.791 28.766 11.883 1 98.75 61 ARG B O 1
ATOM 3595 N N . ILE B 1 62 ? -4.211 27.047 11.547 1 98.75 62 ILE B N 1
ATOM 3596 C CA . ILE B 1 62 ? -3.596 26.234 12.594 1 98.75 62 ILE B CA 1
ATOM 3597 C C . ILE B 1 62 ? -2.176 25.859 12.18 1 98.75 62 ILE B C 1
ATOM 3599 O O . ILE B 1 62 ? -1.27 25.828 13.016 1 98.75 62 ILE B O 1
ATOM 3603 N N . ALA B 1 63 ? -1.954 25.516 10.922 1 98.75 63 ALA B N 1
ATOM 3604 C CA . ALA B 1 63 ? -0.608 25.219 10.438 1 98.75 63 ALA B CA 1
ATOM 3605 C C . ALA B 1 63 ? 0.346 26.375 10.734 1 98.75 63 ALA B C 1
ATOM 3607 O O . ALA B 1 63 ? 1.449 26.156 11.242 1 98.75 63 ALA B O 1
ATOM 3608 N N . CYS B 1 64 ? -0.07 27.578 10.453 1 98.62 64 CYS B N 1
ATOM 3609 C CA . CYS B 1 64 ? 0.758 28.75 10.719 1 98.62 64 CYS B CA 1
ATOM 3610 C C . CYS B 1 64 ? 0.93 28.969 12.219 1 98.62 64 CYS B C 1
ATOM 3612 O O . CYS B 1 64 ? 2.01 29.344 12.672 1 98.62 64 CYS B O 1
ATOM 3614 N N . ALA B 1 65 ? -0.148 28.766 12.953 1 98.75 65 ALA B N 1
ATOM 3615 C CA . ALA B 1 65 ? -0.079 28.922 14.406 1 98.75 65 ALA B CA 1
ATOM 3616 C C . ALA B 1 65 ? 0.946 27.953 15.008 1 98.75 65 ALA B C 1
ATOM 3618 O O . ALA B 1 65 ? 1.645 28.312 15.961 1 98.75 65 ALA B O 1
ATOM 3619 N N . ILE B 1 66 ? 1.008 26.734 14.492 1 98.5 66 ILE B N 1
ATOM 3620 C CA . ILE B 1 66 ? 1.979 25.734 14.922 1 98.5 66 ILE B CA 1
ATOM 3621 C C . ILE B 1 66 ? 3.393 26.297 14.781 1 98.5 66 ILE B C 1
ATOM 3623 O O . ILE B 1 66 ? 4.203 26.203 15.703 1 98.5 66 ILE B O 1
ATOM 3627 N N . LEU B 1 67 ? 3.676 26.922 13.672 1 98.19 67 LEU B N 1
ATOM 3628 C CA . LEU B 1 67 ? 4.988 27.516 13.445 1 98.19 67 LEU B CA 1
ATOM 3629 C C . LEU B 1 67 ? 5.238 28.656 14.414 1 98.19 67 LEU B C 1
ATOM 3631 O O . LEU B 1 67 ? 6.379 28.906 14.805 1 98.19 67 LEU B O 1
ATOM 3635 N N . ALA B 1 68 ? 4.188 29.328 14.789 1 98.12 68 ALA B N 1
ATOM 3636 C CA . ALA B 1 68 ? 4.262 30.469 15.695 1 98.12 68 ALA B CA 1
ATOM 3637 C C . ALA B 1 68 ? 4.086 30.031 17.141 1 98.12 68 ALA B C 1
ATOM 3639 O O . ALA B 1 68 ? 3.467 30.734 17.953 1 98.12 68 ALA B O 1
ATOM 3640 N N . ALA B 1 69 ? 4.531 28.844 17.5 1 97.25 69 ALA B N 1
ATOM 3641 C CA . ALA B 1 69 ? 4.496 28.328 18.875 1 97.25 69 ALA B CA 1
ATOM 3642 C C . ALA B 1 69 ? 3.061 28.234 19.375 1 97.25 69 ALA B C 1
ATOM 3644 O O . ALA B 1 69 ? 2.764 28.625 20.516 1 97.25 69 ALA B O 1
ATOM 3645 N N . CYS B 1 70 ? 2.205 27.859 18.578 1 97.81 70 CYS B N 1
ATOM 3646 C CA . CYS B 1 70 ? 0.812 27.547 18.875 1 97.81 70 CYS B CA 1
ATOM 3647 C C . CYS B 1 70 ? 0.054 28.797 19.297 1 97.81 70 CYS B C 1
ATOM 3649 O O . CYS B 1 70 ? -0.756 28.766 20.219 1 97.81 70 CYS B O 1
ATOM 3651 N N . ARG B 1 71 ? 0.35 29.891 18.703 1 97.62 71 ARG B N 1
ATOM 3652 C CA . ARG B 1 71 ? -0.447 31.109 18.875 1 97.62 71 ARG B CA 1
ATOM 3653 C C . ARG B 1 71 ? -1.768 31.016 18.125 1 97.62 71 ARG B C 1
ATOM 3655 O O . ARG B 1 71 ? -1.935 31.625 17.062 1 97.62 71 ARG B O 1
ATOM 3662 N N . PHE B 1 72 ? -2.742 30.422 18.781 1 97.81 72 PHE B N 1
ATOM 3663 C CA . PHE B 1 72 ? -4.027 30.125 18.172 1 97.81 72 PHE B CA 1
ATOM 3664 C C . PHE B 1 72 ? -4.871 31.375 18.031 1 97.81 72 PHE B C 1
ATOM 3666 O O . PHE B 1 72 ? -5.918 31.359 17.375 1 97.81 72 PHE B O 1
ATOM 3673 N N . ASP B 1 73 ? -4.41 32.469 18.562 1 96.88 73 ASP B N 1
ATOM 3674 C CA . ASP B 1 73 ? -5.086 33.75 18.422 1 96.88 73 ASP B CA 1
ATOM 3675 C C . ASP B 1 73 ? -4.688 34.438 17.125 1 96.88 73 ASP B C 1
ATOM 3677 O O . ASP B 1 73 ? -5.234 35.5 16.781 1 96.88 73 ASP B O 1
ATOM 3681 N N . GLY B 1 74 ? -3.775 33.844 16.406 1 98.06 74 GLY B N 1
ATOM 3682 C CA . GLY B 1 74 ? -3.377 34.406 15.133 1 98.06 74 GLY B CA 1
ATOM 3683 C C . GLY B 1 74 ? -4.492 34.375 14.102 1 98.06 74 GLY B C 1
ATOM 3684 O O . GLY B 1 74 ? -5.418 33.562 14.195 1 98.06 74 GLY B O 1
ATOM 3685 N N . TYR B 1 75 ? -4.398 35.312 13.102 1 98.38 75 TYR B N 1
ATOM 3686 C CA . TYR B 1 75 ? -5.41 35.438 12.062 1 98.38 75 TYR B CA 1
ATOM 3687 C C . TYR B 1 75 ? -4.777 35.781 10.719 1 98.38 75 TYR B C 1
ATOM 3689 O O . TYR B 1 75 ? -3.617 36.188 10.664 1 98.38 75 TYR B O 1
ATOM 3697 N N . PHE B 1 76 ? -5.504 35.562 9.68 1 98.5 76 PHE B N 1
ATOM 3698 C CA . PHE B 1 76 ? -5.008 35.906 8.352 1 98.5 76 PHE B CA 1
ATOM 3699 C C . PHE B 1 76 ? -5.453 37.312 7.949 1 98.5 76 PHE B C 1
ATOM 3701 O O . PHE B 1 76 ? -6.578 37.719 8.242 1 98.5 76 PHE B O 1
ATOM 3708 N N . SER B 1 77 ? -4.562 37.969 7.289 1 98.38 77 SER B N 1
ATOM 3709 C CA . SER B 1 77 ? -4.805 39.281 6.707 1 98.38 77 SER B CA 1
ATOM 3710 C C . SER B 1 77 ? -4.254 39.375 5.289 1 98.38 77 SER B C 1
ATOM 3712 O O . SER B 1 77 ? -3.406 38.562 4.895 1 98.38 77 SER B O 1
ATOM 3714 N N . MET B 1 78 ? -4.777 40.312 4.551 1 97.25 78 MET B N 1
ATOM 3715 C CA . MET B 1 78 ? -4.309 40.5 3.18 1 97.25 78 MET B CA 1
ATOM 3716 C C . MET B 1 78 ? -3.072 41.406 3.15 1 97.25 78 MET B C 1
ATOM 3718 O O . MET B 1 78 ? -2.379 41.469 2.135 1 97.25 78 MET B O 1
ATOM 3722 N N . SER B 1 79 ? -2.803 42.031 4.281 1 95.88 79 SER B N 1
ATOM 3723 C CA . SER B 1 79 ? -1.637 42.906 4.387 1 95.88 79 SER B CA 1
ATOM 3724 C C . SER B 1 79 ? -0.916 42.719 5.715 1 95.88 79 SER B C 1
ATOM 3726 O O . SER B 1 79 ? -1.457 42.094 6.633 1 95.88 79 SER B O 1
ATOM 3728 N N . LYS B 1 80 ? 0.285 43.219 5.895 1 94.62 80 LYS B N 1
ATOM 3729 C CA . LYS B 1 80 ? 1.14 43.031 7.062 1 94.62 80 LYS B CA 1
ATOM 3730 C C . LYS B 1 80 ? 0.487 43.594 8.328 1 94.62 80 LYS B C 1
ATOM 3732 O O . LYS B 1 80 ? 0.659 43.031 9.414 1 94.62 80 LYS B O 1
ATOM 3737 N N . ASN B 1 81 ? -0.186 44.688 8.109 1 88.81 81 ASN B N 1
ATOM 3738 C CA . ASN B 1 81 ? -0.816 45.344 9.25 1 88.81 81 ASN B CA 1
ATOM 3739 C C . ASN B 1 81 ? -2.324 45.469 9.062 1 88.81 81 ASN B C 1
ATOM 3741 O O . ASN B 1 81 ? -2.932 46.438 9.523 1 88.81 81 ASN B O 1
ATOM 3745 N N . GLY B 1 82 ? -2.805 44.5 8.359 1 90.81 82 GLY B N 1
ATOM 3746 C CA . GLY B 1 82 ? -4.223 44.625 8.047 1 90.81 82 GLY B CA 1
ATOM 3747 C C . GLY B 1 82 ? -5.109 43.906 9.055 1 90.81 82 GLY B C 1
ATOM 3748 O O . GLY B 1 82 ? -4.617 43.281 10 1 90.81 82 GLY B O 1
ATOM 3749 N N . SER B 1 83 ? -6.375 44.062 8.828 1 94.44 83 SER B N 1
ATOM 3750 C CA . SER B 1 83 ? -7.371 43.438 9.695 1 94.44 83 SER B CA 1
ATOM 3751 C C . SER B 1 83 ? -7.598 41.969 9.328 1 94.44 83 SER B C 1
ATOM 3753 O O . SER B 1 83 ? -7.246 41.562 8.227 1 94.44 83 SER B O 1
ATOM 3755 N N . LYS B 1 84 ? -8.18 41.281 10.281 1 96.88 84 LYS B N 1
ATOM 3756 C CA . LYS B 1 84 ? -8.555 39.875 10.07 1 96.88 84 LYS B CA 1
ATOM 3757 C C . LYS B 1 84 ? -9.516 39.75 8.891 1 96.88 84 LYS B C 1
ATOM 3759 O O . LYS B 1 84 ? -10.445 40.562 8.742 1 96.88 84 LYS B O 1
ATOM 3764 N N . ILE B 1 85 ? -9.242 38.812 8.055 1 96.81 85 ILE B N 1
ATOM 3765 C CA . ILE B 1 85 ? -10.141 38.562 6.934 1 96.81 85 ILE B CA 1
ATOM 3766 C C . ILE B 1 85 ? -11.492 38.062 7.453 1 96.81 85 ILE B C 1
ATOM 3768 O O . ILE B 1 85 ? -11.57 37.469 8.531 1 96.81 85 ILE B O 1
ATOM 3772 N N . PRO B 1 86 ? -12.539 38.219 6.68 1 94.62 86 PRO B N 1
ATOM 3773 C CA . PRO B 1 86 ? -13.883 37.906 7.16 1 94.62 86 PRO B CA 1
ATOM 3774 C C . PRO B 1 86 ? -14.211 36.406 7.082 1 94.62 86 PRO B C 1
ATOM 3776 O O . PRO B 1 86 ? -15.203 35.969 7.648 1 94.62 86 PRO B O 1
ATOM 3779 N N . ASP B 1 87 ? -13.469 35.625 6.422 1 94.38 87 ASP B N 1
ATOM 3780 C CA . ASP B 1 87 ? -13.734 34.219 6.238 1 94.38 87 ASP B CA 1
ATOM 3781 C C . ASP B 1 87 ? -13.852 33.5 7.582 1 94.38 87 ASP B C 1
ATOM 3783 O O . ASP B 1 87 ? -13.07 33.75 8.5 1 94.38 87 ASP B O 1
ATOM 3787 N N . ARG B 1 88 ? -14.805 32.594 7.617 1 95.69 88 ARG B N 1
ATOM 3788 C CA . ARG B 1 88 ? -14.992 31.75 8.797 1 95.69 88 ARG B CA 1
ATOM 3789 C C . ARG B 1 88 ? -14.047 30.547 8.781 1 95.69 88 ARG B C 1
ATOM 3791 O O . ARG B 1 88 ? -13.445 30.25 7.75 1 95.69 88 ARG B O 1
ATOM 3798 N N . PRO B 1 89 ? -13.945 29.875 9.922 1 96.19 89 PRO B N 1
ATOM 3799 C CA . PRO B 1 89 ? -12.992 28.766 10.031 1 96.19 89 PRO B CA 1
ATOM 3800 C C . PRO B 1 89 ? -13.211 27.688 8.977 1 96.19 89 PRO B C 1
ATOM 3802 O O . PRO B 1 89 ? -12.25 27.141 8.438 1 96.19 89 PRO B O 1
ATOM 3805 N N . ASP B 1 90 ? -14.422 27.422 8.625 1 97.06 90 ASP B N 1
ATOM 3806 C CA . ASP B 1 90 ? -14.688 26.328 7.688 1 97.06 90 ASP B CA 1
ATOM 3807 C C . ASP B 1 90 ? -14.953 26.859 6.281 1 97.06 90 ASP B C 1
ATOM 3809 O O . ASP B 1 90 ? -15.57 26.188 5.461 1 97.06 90 ASP B O 1
ATOM 3813 N N . ASP B 1 91 ? -14.43 28.062 6.031 1 97.81 91 ASP B N 1
ATOM 3814 C CA . ASP B 1 91 ? -14.477 28.594 4.676 1 97.81 91 ASP B CA 1
ATOM 3815 C C . ASP B 1 91 ? -13.195 28.266 3.916 1 97.81 91 ASP B C 1
ATOM 3817 O O . ASP B 1 91 ? -12.219 27.797 4.504 1 97.81 91 ASP B O 1
ATOM 3821 N N . ILE B 1 92 ? -13.273 28.453 2.584 1 98.06 92 ILE B N 1
ATOM 3822 C CA . ILE B 1 92 ? -12.133 28.203 1.707 1 98.06 92 ILE B CA 1
ATOM 3823 C C . ILE B 1 92 ? -11.445 29.531 1.365 1 98.06 92 ILE B C 1
ATOM 3825 O O . ILE B 1 92 ? -12.094 30.453 0.881 1 98.06 92 ILE B O 1
ATOM 3829 N N . LEU B 1 93 ? -10.172 29.609 1.697 1 97.62 93 LEU B N 1
ATOM 3830 C CA . LEU B 1 93 ? -9.367 30.766 1.299 1 97.62 93 LEU B CA 1
ATOM 3831 C C . LEU B 1 93 ? -9.016 30.688 -0.184 1 97.62 93 LEU B C 1
ATOM 3833 O O . LEU B 1 93 ? -8.375 29.734 -0.63 1 97.62 93 LEU B O 1
ATOM 3837 N N . ARG B 1 94 ? -9.227 31.734 -0.915 1 95.44 94 ARG B N 1
ATOM 3838 C CA . ARG B 1 94 ? -9.125 31.609 -2.365 1 95.44 94 ARG B CA 1
ATOM 3839 C C . ARG B 1 94 ? -8.008 32.469 -2.918 1 95.44 94 ARG B C 1
ATOM 3841 O O . ARG B 1 94 ? -7.629 32.344 -4.082 1 95.44 94 ARG B O 1
ATOM 3848 N N . ASP B 1 95 ? -7.496 33.375 -2.104 1 96.12 95 ASP B N 1
ATOM 3849 C CA . ASP B 1 95 ? -6.344 34.125 -2.566 1 96.12 95 ASP B CA 1
ATOM 3850 C C . ASP B 1 95 ? -5.066 33.312 -2.502 1 96.12 95 ASP B C 1
ATOM 3852 O O . ASP B 1 95 ? -5.039 32.25 -1.865 1 96.12 95 ASP B O 1
ATOM 3856 N N . THR B 1 96 ? -4.039 33.781 -3.133 1 96.62 96 THR B N 1
ATOM 3857 C CA . THR B 1 96 ? -2.793 33.031 -3.215 1 96.62 96 THR B CA 1
ATOM 3858 C C . THR B 1 96 ? -1.846 33.438 -2.088 1 96.62 96 THR B C 1
ATOM 3860 O O . THR B 1 96 ? -0.892 32.719 -1.789 1 96.62 96 THR B O 1
ATOM 3863 N N . LYS B 1 97 ? -2.113 34.625 -1.546 1 97.56 97 LYS B N 1
ATOM 3864 C CA . LYS B 1 97 ? -1.189 35.156 -0.547 1 97.56 97 LYS B CA 1
ATOM 3865 C C . LYS B 1 97 ? -1.938 35.656 0.687 1 97.56 97 LYS B C 1
ATOM 3867 O O . LYS B 1 97 ? -2.924 36.375 0.57 1 97.56 97 LYS B O 1
ATOM 3872 N N . TYR B 1 98 ? -1.498 35.312 1.819 1 98.38 98 TYR B N 1
ATOM 3873 C CA . TYR B 1 98 ? -2.006 35.812 3.096 1 98.38 98 TYR B CA 1
ATOM 3874 C C . TYR B 1 98 ? -0.866 36.094 4.066 1 98.38 98 TYR B C 1
ATOM 3876 O O . TYR B 1 98 ? 0.203 35.469 3.971 1 98.38 98 TYR B O 1
ATOM 3884 N N . TYR B 1 99 ? -1.097 37 4.938 1 98.62 99 TYR B N 1
ATOM 3885 C CA . TYR B 1 99 ? -0.205 37.219 6.07 1 98.62 99 TYR B CA 1
ATOM 3886 C C . TYR B 1 99 ? -0.794 36.625 7.348 1 98.62 99 TYR B C 1
ATOM 3888 O O . TYR B 1 99 ? -1.981 36.781 7.629 1 98.62 99 TYR B O 1
ATOM 3896 N N . PHE B 1 100 ? -0.014 35.844 8.047 1 98.44 100 PHE B N 1
ATOM 3897 C CA . PHE B 1 100 ? -0.417 35.406 9.375 1 98.44 100 PHE B CA 1
ATOM 3898 C C . PHE B 1 100 ? -0.025 36.406 10.438 1 98.44 100 PHE B C 1
ATOM 3900 O O . PHE B 1 100 ? 1.16 36.594 10.727 1 98.44 100 PHE B O 1
ATOM 3907 N N . CYS B 1 101 ? -1.049 36.938 11.055 1 98.62 101 CYS B N 1
ATOM 3908 C CA . CYS B 1 101 ? -0.819 38.062 11.953 1 98.62 101 CYS B CA 1
ATOM 3909 C C . CYS B 1 101 ? -1.213 37.719 13.383 1 98.62 101 CYS B C 1
ATOM 3911 O O . CYS B 1 101 ? -2.107 36.906 13.594 1 98.62 101 CYS B O 1
ATOM 3913 N N . ILE B 1 102 ? -0.487 38.219 14.336 1 97.81 102 ILE B N 1
ATOM 3914 C CA . ILE B 1 102 ? -0.816 38.156 15.758 1 97.81 102 ILE B CA 1
ATOM 3915 C C . ILE B 1 102 ? -0.961 39.594 16.312 1 97.81 102 ILE B C 1
ATOM 3917 O O . ILE B 1 102 ? -0.058 40.406 16.156 1 97.81 102 ILE B O 1
ATOM 3921 N N . GLU B 1 103 ? -2.051 39.844 16.922 1 95.62 103 GLU B N 1
ATOM 3922 C CA . GLU B 1 103 ? -2.344 41.188 17.406 1 95.62 103 GLU B CA 1
ATOM 3923 C C . GLU B 1 103 ? -1.241 41.688 18.344 1 95.62 103 GLU B C 1
ATOM 3925 O O . GLU B 1 103 ? -0.832 40.969 19.266 1 95.62 103 GLU B O 1
ATOM 3930 N N . ASP B 1 104 ? -0.686 42.844 18.094 1 92.94 104 ASP B N 1
ATOM 3931 C CA . ASP B 1 104 ? 0.283 43.562 18.922 1 92.94 104 ASP B CA 1
ATOM 3932 C C . ASP B 1 104 ? 1.625 42.844 18.953 1 92.94 104 ASP B C 1
ATOM 3934 O O . ASP B 1 104 ? 2.424 43.031 19.859 1 92.94 104 ASP B O 1
ATOM 3938 N N . ASP B 1 105 ? 1.819 41.906 18.125 1 95.12 105 ASP B N 1
ATOM 3939 C CA . ASP B 1 105 ? 3.082 41.188 18.016 1 95.12 105 ASP B CA 1
ATOM 3940 C C . ASP B 1 105 ? 3.449 40.969 16.547 1 95.12 105 ASP B C 1
ATOM 3942 O O . ASP B 1 105 ? 3.346 39.844 16.031 1 95.12 105 ASP B O 1
ATOM 3946 N N . ILE B 1 106 ? 3.922 41.938 15.945 1 94.5 106 ILE B N 1
ATOM 3947 C CA . ILE B 1 106 ? 4.18 41.938 14.508 1 94.5 106 ILE B CA 1
ATOM 3948 C C . ILE B 1 106 ? 5.344 40.969 14.203 1 94.5 106 ILE B C 1
ATOM 3950 O O . ILE B 1 106 ? 5.34 40.281 13.18 1 94.5 106 ILE B O 1
ATOM 3954 N N . LYS B 1 107 ? 6.348 40.969 15.047 1 96.69 107 LYS B N 1
ATOM 3955 C CA . LYS B 1 107 ? 7.516 40.125 14.828 1 96.69 107 LYS B CA 1
ATOM 3956 C C . LYS B 1 107 ? 7.559 38.969 15.836 1 96.69 107 LYS B C 1
ATOM 3958 O O . LYS B 1 107 ? 8.562 38.781 16.516 1 96.69 107 LYS B O 1
ATOM 3963 N N . TYR B 1 108 ? 6.453 38.281 15.859 1 97.69 108 TYR B N 1
ATOM 3964 C CA . TYR B 1 108 ? 6.359 37.156 16.766 1 97.69 108 TYR B CA 1
ATOM 3965 C C . TYR B 1 108 ? 7.422 36.094 16.422 1 97.69 108 TYR B C 1
ATOM 3967 O O . TYR B 1 108 ? 7.859 36 15.281 1 97.69 108 TYR B O 1
ATOM 3975 N N . PRO B 1 109 ? 7.871 35.312 17.438 1 98 109 PRO B N 1
ATOM 3976 C CA . PRO B 1 109 ? 8.898 34.281 17.203 1 98 109 PRO B CA 1
ATOM 3977 C C . PRO B 1 109 ? 8.336 33.031 16.547 1 98 109 PRO B C 1
ATOM 3979 O O . PRO B 1 109 ? 7.133 32.781 16.609 1 98 109 PRO B O 1
ATOM 3982 N N . ILE B 1 110 ? 9.227 32.312 15.898 1 97.44 110 ILE B N 1
ATOM 3983 C CA . ILE B 1 110 ? 8.844 31.062 15.219 1 97.44 110 ILE B CA 1
ATOM 3984 C C . ILE B 1 110 ? 9.586 29.875 15.836 1 97.44 110 ILE B C 1
ATOM 3986 O O . ILE B 1 110 ? 10.711 30.031 16.312 1 97.44 110 ILE B O 1
ATOM 3990 N N . VAL B 1 111 ? 8.898 28.734 15.914 1 97.31 111 VAL B N 1
ATOM 3991 C CA . VAL B 1 111 ? 9.539 27.484 16.328 1 97.31 111 VAL B CA 1
ATOM 3992 C C . VAL B 1 111 ? 10.352 26.922 15.172 1 97.31 111 VAL B C 1
ATOM 3994 O O . VAL B 1 111 ? 9.82 26.703 14.078 1 97.31 111 VAL B O 1
ATOM 3997 N N . PRO B 1 112 ? 11.602 26.609 15.344 1 95.56 112 PRO B N 1
ATOM 3998 C CA . PRO B 1 112 ? 12.477 26.297 14.211 1 95.56 112 PRO B CA 1
ATOM 3999 C C . PRO B 1 112 ? 12.305 24.859 13.711 1 95.56 112 PRO B C 1
ATOM 4001 O O . PRO B 1 112 ? 12.594 24.578 12.547 1 95.56 112 PRO B O 1
ATOM 4004 N N . SER B 1 113 ? 11.984 23.953 14.617 1 94.94 113 SER B N 1
ATOM 4005 C CA . SER B 1 113 ? 11.906 22.547 14.273 1 94.94 113 SER B CA 1
ATOM 4006 C C . SER B 1 113 ? 10.984 21.781 15.227 1 94.94 113 SER B C 1
ATOM 4008 O O . SER B 1 113 ? 10.586 22.328 16.266 1 94.94 113 SER B O 1
ATOM 4010 N N . PHE B 1 114 ? 10.68 20.594 14.805 1 96.12 114 PHE B N 1
ATOM 4011 C CA . PHE B 1 114 ? 9.805 19.781 15.641 1 96.12 114 PHE B CA 1
ATOM 4012 C C . PHE B 1 114 ? 10.453 19.5 16.984 1 96.12 114 PHE B C 1
ATOM 4014 O O . PHE B 1 114 ? 9.766 19.438 18.016 1 96.12 114 PHE B O 1
ATOM 4021 N N . ASP B 1 115 ? 11.695 19.344 17.016 1 92.88 115 ASP B N 1
ATOM 4022 C CA . ASP B 1 115 ? 12.414 19.078 18.266 1 92.88 115 ASP B CA 1
ATOM 4023 C C . ASP B 1 115 ? 12.211 20.203 19.281 1 92.88 115 ASP B C 1
ATOM 4025 O O . ASP B 1 115 ? 12.266 19.969 20.484 1 92.88 115 ASP B O 1
ATOM 4029 N N . ASN B 1 116 ? 11.961 21.344 18.781 1 94.25 116 ASN B N 1
ATOM 4030 C CA . ASN B 1 116 ? 11.766 22.5 19.641 1 94.25 116 ASN B CA 1
ATOM 4031 C C . ASN B 1 116 ? 10.281 22.797 19.844 1 94.25 116 ASN B C 1
ATOM 4033 O O . ASN B 1 116 ? 9.93 23.75 20.531 1 94.25 116 ASN B O 1
ATOM 4037 N N . PHE B 1 117 ? 9.508 22 19.266 1 96.25 117 PHE B N 1
ATOM 4038 C CA . PHE B 1 117 ? 8.062 22.188 19.359 1 96.25 117 PHE B CA 1
ATOM 4039 C C . PHE B 1 117 ? 7.531 21.594 20.656 1 96.25 117 PHE B C 1
ATOM 4041 O O . PHE B 1 117 ? 7.84 20.453 21 1 96.25 117 PHE B O 1
ATOM 4048 N N . ARG B 1 118 ? 6.703 22.328 21.344 1 95.62 118 ARG B N 1
ATOM 4049 C CA . ARG B 1 118 ? 6.043 21.875 22.562 1 95.62 118 ARG B CA 1
ATOM 4050 C C . ARG B 1 118 ? 4.574 21.547 22.297 1 95.62 118 ARG B C 1
ATOM 4052 O O . ARG B 1 118 ? 3.852 22.359 21.719 1 95.62 118 ARG B O 1
ATOM 4059 N N . CYS B 1 119 ? 4.18 20.359 22.719 1 95.88 119 CYS B N 1
ATOM 4060 C CA . CYS B 1 119 ? 2.758 20.047 22.641 1 95.88 119 CYS B CA 1
ATOM 4061 C C . CYS B 1 119 ? 1.934 21.016 23.469 1 95.88 119 CYS B C 1
ATOM 4063 O O . CYS B 1 119 ? 2.219 21.234 24.641 1 95.88 119 CYS B O 1
ATOM 4065 N N . PRO B 1 120 ? 0.951 21.625 22.859 1 95.88 120 PRO B N 1
ATOM 4066 C CA . PRO B 1 120 ? 0.164 22.594 23.609 1 95.88 120 PRO B CA 1
ATOM 4067 C C . PRO B 1 120 ? -0.717 21.953 24.672 1 95.88 120 PRO B C 1
ATOM 4069 O O . PRO B 1 120 ? -1.207 20.828 24.484 1 95.88 120 PRO B O 1
ATOM 4072 N N . ASP B 1 121 ? -0.985 22.672 25.656 1 90.44 121 ASP B N 1
ATOM 4073 C CA . ASP B 1 121 ? -1.854 22.188 26.719 1 90.44 121 ASP B CA 1
ATOM 4074 C C . ASP B 1 121 ? -3.309 22.125 26.266 1 90.44 121 ASP B C 1
ATOM 4076 O O . ASP B 1 121 ? -4.031 21.188 26.594 1 90.44 121 ASP B O 1
ATOM 4080 N N . GLU B 1 122 ? -3.609 23.188 25.547 1 94.06 122 GLU B N 1
ATOM 4081 C CA . GLU B 1 122 ? -4.961 23.25 25 1 94.06 122 GLU B CA 1
ATOM 4082 C C . GLU B 1 122 ? -4.938 23.281 23.484 1 94.06 122 GLU B C 1
ATOM 4084 O O . GLU B 1 122 ? -4.188 24.062 22.891 1 94.06 122 GLU B O 1
ATOM 4089 N N . LEU B 1 123 ? -5.781 22.453 22.953 1 97.06 123 LEU B N 1
ATOM 4090 C CA . LEU B 1 123 ? -5.875 22.406 21.5 1 97.06 123 LEU B CA 1
ATOM 4091 C C . LEU B 1 123 ? -6.836 23.484 21 1 97.06 123 LEU B C 1
ATOM 4093 O O . LEU B 1 123 ? -7.648 24 21.75 1 97.06 123 LEU B O 1
ATOM 4097 N N . PRO B 1 124 ? -6.625 23.906 19.75 1 96.62 124 PRO B N 1
ATOM 4098 C CA . PRO B 1 124 ? -7.582 24.875 19.203 1 96.62 124 PRO B CA 1
ATOM 4099 C C . PRO B 1 124 ? -9.016 24.328 19.188 1 96.62 124 PRO B C 1
ATOM 4101 O O . PRO B 1 124 ? -9.219 23.125 19.188 1 96.62 124 PRO B O 1
ATOM 4104 N N . GLN B 1 125 ? -9.961 25.203 19.094 1 94.38 125 GLN B N 1
ATOM 4105 C CA . GLN B 1 125 ? -11.375 24.891 19.234 1 94.38 125 GLN B CA 1
ATOM 4106 C C . GLN B 1 125 ? -11.789 23.812 18.234 1 94.38 125 GLN B C 1
ATOM 4108 O O . GLN B 1 125 ? -12.531 22.891 18.578 1 94.38 125 GLN B O 1
ATOM 4113 N N . SER B 1 126 ? -11.375 23.891 17.031 1 95.44 126 SER B N 1
ATOM 4114 C CA . SER B 1 126 ? -11.773 22.969 15.961 1 95.44 126 SER B CA 1
ATOM 4115 C C . SER B 1 126 ? -11.281 21.547 16.25 1 95.44 126 SER B C 1
ATOM 4117 O O . SER B 1 126 ? -11.719 20.594 15.602 1 95.44 126 SER B O 1
ATOM 4119 N N . TRP B 1 127 ? -10.336 21.328 17.219 1 96.88 127 TRP B N 1
ATOM 4120 C CA . TRP B 1 127 ? -9.742 20.031 17.531 1 96.88 127 TRP B CA 1
ATOM 4121 C C . TRP B 1 127 ? -10.359 19.453 18.797 1 96.88 127 TRP B C 1
ATOM 4123 O O . TRP B 1 127 ? -10.039 18.328 19.188 1 96.88 127 TRP B O 1
ATOM 4133 N N . LEU B 1 128 ? -11.234 20.203 19.375 1 93.12 128 LEU B N 1
ATOM 4134 C CA . LEU B 1 128 ? -11.773 19.781 20.656 1 93.12 128 LEU B CA 1
ATOM 4135 C C . LEU B 1 128 ? -12.852 18.719 20.484 1 93.12 128 LEU B C 1
ATOM 4137 O O . LEU B 1 128 ? -13.453 18.625 19.422 1 93.12 128 LEU B O 1
ATOM 4141 N N . ASP B 1 129 ? -13.117 17.969 21.5 1 84.38 129 ASP B N 1
ATOM 4142 C CA . ASP B 1 129 ? -13.93 16.75 21.5 1 84.38 129 ASP B CA 1
ATOM 4143 C C . ASP B 1 129 ? -15.391 17.078 21.203 1 84.38 129 ASP B C 1
ATOM 4145 O O . ASP B 1 129 ? -16.094 16.281 20.578 1 84.38 129 ASP B O 1
ATOM 4149 N N . ASP B 1 130 ? -15.742 18.078 21.609 1 82.81 130 ASP B N 1
ATOM 4150 C CA . ASP B 1 130 ? -17.141 18.422 21.391 1 82.81 130 ASP B CA 1
ATOM 4151 C C . ASP B 1 130 ? -17.422 18.672 19.922 1 82.81 130 ASP B C 1
ATOM 4153 O O . ASP B 1 130 ? -18.531 18.406 19.438 1 82.81 130 ASP B O 1
ATOM 4157 N N . LEU B 1 131 ? -16.484 19.047 19.25 1 80.19 131 LEU B N 1
ATOM 4158 C CA . LEU B 1 131 ? -16.656 19.359 17.844 1 80.19 131 LEU B CA 1
ATOM 4159 C C . LEU B 1 131 ? -16.219 18.203 16.969 1 80.19 131 LEU B C 1
ATOM 4161 O O . LEU B 1 131 ? -16.859 17.875 15.969 1 80.19 131 LEU B O 1
ATOM 4165 N N . ALA B 1 132 ? -15.141 17.578 17.359 1 85.56 132 ALA B N 1
ATOM 4166 C CA . ALA B 1 132 ? -14.609 16.453 16.609 1 85.56 132 ALA B CA 1
ATOM 4167 C C . ALA B 1 132 ? -14.352 15.25 17.516 1 85.56 132 ALA B C 1
ATOM 4169 O O . ALA B 1 132 ? -13.227 15.039 17.969 1 85.56 132 ALA B O 1
ATOM 4170 N N . PRO B 1 133 ? -15.305 14.422 17.641 1 89.38 133 PRO B N 1
ATOM 4171 C CA . PRO B 1 133 ? -15.195 13.375 18.672 1 89.38 133 PRO B CA 1
ATOM 4172 C C . PRO B 1 133 ? -14.312 12.211 18.219 1 89.38 133 PRO B C 1
ATOM 4174 O O . PRO B 1 133 ? -14.266 11.875 17.031 1 89.38 133 PRO B O 1
ATOM 4177 N N . ILE B 1 134 ? -13.578 11.688 19.156 1 92.38 134 ILE B N 1
ATOM 4178 C CA . ILE B 1 134 ? -12.914 10.391 19.094 1 92.38 134 ILE B CA 1
ATOM 4179 C C . ILE B 1 134 ? -13.516 9.453 20.141 1 92.38 134 ILE B C 1
ATOM 4181 O O . ILE B 1 134 ? -13.492 9.758 21.328 1 92.38 134 ILE B O 1
ATOM 4185 N N . GLU B 1 135 ? -14 8.391 19.703 1 88.5 135 GLU B N 1
ATOM 4186 C CA . GLU B 1 135 ? -14.695 7.465 20.594 1 88.5 135 GLU B CA 1
ATOM 4187 C C . GLU B 1 135 ? -13.727 6.758 21.531 1 88.5 135 GLU B C 1
ATOM 4189 O O . GLU B 1 135 ? -12.539 6.637 21.234 1 88.5 135 GLU B O 1
ATOM 4194 N N . LEU B 1 136 ? -14.336 6.367 22.594 1 83.75 136 LEU B N 1
ATOM 4195 C CA . LEU B 1 136 ? -13.531 5.566 23.516 1 83.75 136 LEU B CA 1
ATOM 4196 C C . LEU B 1 136 ? -13.242 4.191 22.922 1 83.75 136 LEU B C 1
ATOM 4198 O O . LEU B 1 136 ? -14.062 3.635 22.188 1 83.75 136 LEU B O 1
ATOM 4202 N N . GLY B 1 137 ? -12.008 3.764 23.219 1 80.81 137 GLY B N 1
ATOM 4203 C CA . GLY B 1 137 ? -11.648 2.451 22.719 1 80.81 137 GLY B CA 1
ATOM 4204 C C . GLY B 1 137 ? -11.766 1.354 23.75 1 80.81 137 GLY B C 1
ATOM 4205 O O . GLY B 1 137 ? -11.477 1.576 24.938 1 80.81 137 GLY B O 1
ATOM 4206 N N . ILE B 1 138 ? -12.227 0.225 23.312 1 79.75 138 ILE B N 1
ATOM 4207 C CA . ILE B 1 138 ? -12.32 -0.956 24.172 1 79.75 138 ILE B CA 1
ATOM 4208 C C . ILE B 1 138 ? -10.984 -1.693 24.172 1 79.75 138 ILE B C 1
ATOM 4210 O O . ILE B 1 138 ? -10.516 -2.131 25.234 1 79.75 138 ILE B O 1
ATOM 4214 N N . TYR B 1 139 ? -10.414 -1.708 23.016 1 85.06 139 TYR B N 1
ATOM 4215 C CA . TYR B 1 139 ? -9.133 -2.395 22.859 1 85.06 139 TYR B CA 1
ATOM 4216 C C . TYR B 1 139 ? -7.988 -1.396 22.75 1 85.06 139 TYR B C 1
ATOM 4218 O O . TYR B 1 139 ? -8.148 -0.322 22.156 1 85.06 139 TYR B O 1
ATOM 4226 N N . ARG B 1 140 ? -6.91 -1.834 23.281 1 83.69 140 ARG B N 1
ATOM 4227 C CA . ARG B 1 140 ? -5.734 -0.974 23.234 1 83.69 140 ARG B CA 1
ATOM 4228 C C . ARG B 1 140 ? -4.949 -1.193 21.953 1 83.69 140 ARG B C 1
ATOM 4230 O O . ARG B 1 140 ? -4.441 -0.241 21.359 1 83.69 140 ARG B O 1
ATOM 4237 N N . ASP B 1 141 ? -4.906 -2.396 21.516 1 88.38 141 ASP B N 1
ATOM 4238 C CA . ASP B 1 141 ? -4.184 -2.76 20.297 1 88.38 141 ASP B CA 1
ATOM 4239 C C . ASP B 1 141 ? -4.953 -2.334 19.047 1 88.38 141 ASP B C 1
ATOM 4241 O O . ASP B 1 141 ? -6.137 -2.652 18.906 1 88.38 141 ASP B O 1
ATOM 4245 N N . ALA B 1 142 ? -4.266 -1.638 18.156 1 92.62 142 ALA B N 1
ATOM 4246 C CA . ALA B 1 142 ? -4.906 -1.076 16.969 1 92.62 142 ALA B CA 1
ATOM 4247 C C . ALA B 1 142 ? -5.512 -2.174 16.109 1 92.62 142 ALA B C 1
ATOM 4249 O O . ALA B 1 142 ? -6.527 -1.959 15.438 1 92.62 142 ALA B O 1
ATOM 4250 N N . ARG B 1 143 ? -4.902 -3.324 16.016 1 91.81 143 ARG B N 1
ATOM 4251 C CA . ARG B 1 143 ? -5.414 -4.398 15.18 1 91.81 143 ARG B CA 1
ATOM 4252 C C . ARG B 1 143 ? -6.801 -4.836 15.633 1 91.81 143 ARG B C 1
ATOM 4254 O O . ARG B 1 143 ? -7.695 -5.031 14.805 1 91.81 143 ARG B O 1
ATOM 4261 N N . GLU B 1 144 ? -6.926 -4.949 16.922 1 92.5 144 GLU B N 1
ATOM 4262 C CA . GLU B 1 144 ? -8.219 -5.348 17.469 1 92.5 144 GLU B CA 1
ATOM 4263 C C . GLU B 1 144 ? -9.188 -4.168 17.516 1 92.5 144 GLU B C 1
ATOM 4265 O O . GLU B 1 144 ? -10.383 -4.328 17.281 1 92.5 144 GLU B O 1
ATOM 4270 N N . ARG B 1 145 ? -8.672 -3.057 17.75 1 93.12 145 ARG B N 1
ATOM 4271 C CA . ARG B 1 145 ? -9.461 -1.844 17.953 1 93.12 145 ARG B CA 1
ATOM 4272 C C . ARG B 1 145 ? -10.023 -1.333 16.625 1 93.12 145 ARG B C 1
ATOM 4274 O O . ARG B 1 145 ? -11.203 -0.984 16.547 1 93.12 145 ARG B O 1
ATOM 4281 N N . ASP B 1 146 ? -9.164 -1.267 15.586 1 94.25 146 ASP B N 1
ATOM 4282 C CA . ASP B 1 146 ? -9.516 -0.589 14.336 1 94.25 146 ASP B CA 1
ATOM 4283 C C . ASP B 1 146 ? -10.078 -1.575 13.312 1 94.25 146 ASP B C 1
ATOM 4285 O O . ASP B 1 146 ? -10.906 -1.21 12.484 1 94.25 146 ASP B O 1
ATOM 4289 N N . ILE B 1 147 ? -9.602 -2.807 13.289 1 91.38 147 ILE B N 1
ATOM 4290 C CA . ILE B 1 147 ? -10.023 -3.9 12.422 1 91.38 147 ILE B CA 1
ATOM 4291 C C . ILE B 1 147 ? -9.484 -3.672 11.008 1 91.38 147 ILE B C 1
ATOM 4293 O O . ILE B 1 147 ? -9.008 -4.605 10.367 1 91.38 147 ILE B O 1
ATOM 4297 N N . GLY B 1 148 ? -9.508 -2.496 10.555 1 95.12 148 GLY B N 1
ATOM 4298 C CA . GLY B 1 148 ? -9.023 -2.166 9.219 1 95.12 148 GLY B CA 1
ATOM 4299 C C . GLY B 1 148 ? -8.445 -0.768 9.133 1 95.12 148 GLY B C 1
ATOM 4300 O O . GLY B 1 148 ? -8.383 -0.047 10.125 1 95.12 148 GLY B O 1
ATOM 4301 N N . CYS B 1 149 ? -8.008 -0.477 7.938 1 97.75 149 CYS B N 1
ATOM 4302 C CA . CYS B 1 149 ? -7.398 0.826 7.691 1 97.75 149 CYS B CA 1
ATOM 4303 C C . CYS B 1 149 ? -8.367 1.952 8.031 1 97.75 149 CYS B C 1
ATOM 4305 O O . CYS B 1 149 ? -9.508 1.96 7.559 1 97.75 149 CYS B O 1
ATOM 4307 N N . ARG B 1 150 ? -7.926 2.932 8.703 1 98.06 150 ARG B N 1
ATOM 4308 C CA . ARG B 1 150 ? -8.797 4.004 9.18 1 98.06 150 ARG B CA 1
ATOM 4309 C C . ARG B 1 150 ? -9.07 5.012 8.07 1 98.06 150 ARG B C 1
ATOM 4311 O O . ARG B 1 150 ? -9.977 5.848 8.195 1 98.06 150 ARG B O 1
ATOM 4318 N N . ILE B 1 151 ? -8.352 4.895 6.957 1 98.38 151 ILE B N 1
ATOM 4319 C CA . ILE B 1 151 ? -8.539 5.844 5.863 1 98.38 151 ILE B CA 1
ATOM 4320 C C . ILE B 1 151 ? -9.328 5.184 4.734 1 98.38 151 ILE B C 1
ATOM 4322 O O . ILE B 1 151 ? -10.391 5.676 4.34 1 98.38 151 ILE B O 1
ATOM 4326 N N . THR B 1 152 ? -8.867 4.012 4.281 1 97 152 THR B N 1
ATOM 4327 C CA . THR B 1 152 ? -9.43 3.414 3.078 1 97 152 THR B CA 1
ATOM 4328 C C . THR B 1 152 ? -10.477 2.365 3.438 1 97 152 THR B C 1
ATOM 4330 O O . THR B 1 152 ? -11.25 1.929 2.58 1 97 152 THR B O 1
ATOM 4333 N N . GLY B 1 153 ? -10.484 1.944 4.695 1 96 153 GLY B N 1
ATOM 4334 C CA . GLY B 1 153 ? -11.391 0.876 5.09 1 96 153 GLY B CA 1
ATOM 4335 C C . GLY B 1 153 ? -10.891 -0.502 4.695 1 96 153 GLY B C 1
ATOM 4336 O O . GLY B 1 153 ? -11.539 -1.51 4.996 1 96 153 GLY B O 1
ATOM 4337 N N . SER B 1 154 ? -9.766 -0.582 4.094 1 96.19 154 SER B N 1
ATOM 4338 C CA . SER B 1 154 ? -9.203 -1.851 3.646 1 96.19 154 SER B CA 1
ATOM 4339 C C . SER B 1 154 ? -8.828 -2.74 4.832 1 96.19 154 SER B C 1
ATOM 4341 O O . SER B 1 154 ? -8.359 -2.25 5.855 1 96.19 154 SER B O 1
ATOM 4343 N N . PHE B 1 155 ? -8.984 -3.998 4.652 1 93.69 155 PHE B N 1
ATOM 4344 C CA . PHE B 1 155 ? -8.625 -4.973 5.676 1 93.69 155 PHE B CA 1
ATOM 4345 C C . PHE B 1 155 ? -7.191 -5.457 5.48 1 93.69 155 PHE B C 1
ATOM 4347 O O . PHE B 1 155 ? -6.484 -5.723 6.453 1 93.69 155 PHE B O 1
ATOM 4354 N N . LEU B 1 156 ? -6.77 -5.562 4.207 1 90.31 156 LEU B N 1
ATOM 4355 C CA . LEU B 1 156 ? -5.426 -6.035 3.896 1 90.31 156 LEU B CA 1
ATOM 4356 C C . LEU B 1 156 ? -4.871 -5.324 2.666 1 90.31 156 LEU B C 1
ATOM 4358 O O . LEU B 1 156 ? -5.625 -4.977 1.752 1 90.31 156 LEU B O 1
ATOM 4362 N N . PRO B 1 157 ? -3.537 -5.043 2.594 1 93.88 157 PRO B N 1
ATOM 4363 C CA . PRO B 1 157 ? -2.584 -5.219 3.693 1 93.88 157 PRO B CA 1
ATOM 4364 C C . PRO B 1 157 ? -2.521 -4.004 4.617 1 93.88 157 PRO B C 1
ATOM 4366 O O . PRO B 1 157 ? -2.365 -2.873 4.152 1 93.88 157 PRO B O 1
ATOM 4369 N N . THR B 1 158 ? -2.664 -4.281 5.91 1 95.44 158 THR B N 1
ATOM 4370 C CA . THR B 1 158 ? -2.619 -3.186 6.871 1 95.44 158 THR B CA 1
ATOM 4371 C C . THR B 1 158 ? -1.424 -3.336 7.809 1 95.44 158 THR B C 1
ATOM 4373 O O . THR B 1 158 ? -0.895 -4.438 7.977 1 95.44 158 THR B O 1
ATOM 4376 N N . GLU B 1 159 ? -1.013 -2.213 8.305 1 95.81 159 GLU B N 1
ATOM 4377 C CA . GLU B 1 159 ? 0.09 -2.119 9.258 1 95.81 159 GLU B CA 1
ATOM 4378 C C . GLU B 1 159 ? -0.257 -1.186 10.414 1 95.81 159 GLU B C 1
ATOM 4380 O O . GLU B 1 159 ? -1.066 -0.269 10.258 1 95.81 159 GLU B O 1
ATOM 4385 N N . MET B 1 160 ? 0.353 -1.549 11.547 1 96.31 160 MET B N 1
ATOM 4386 C CA . MET B 1 160 ? 0.284 -0.604 12.656 1 96.31 160 MET B CA 1
ATOM 4387 C C . MET B 1 160 ? 1.146 0.623 12.383 1 96.31 160 MET B C 1
ATOM 4389 O O . MET B 1 160 ? 2.363 0.509 12.227 1 96.31 160 MET B O 1
ATOM 4393 N N . ALA B 1 161 ? 0.522 1.729 12.25 1 97.81 161 ALA B N 1
ATOM 4394 C CA . ALA B 1 161 ? 1.214 2.992 12.008 1 97.81 161 ALA B CA 1
ATOM 4395 C C . ALA B 1 161 ? 1.283 3.83 13.289 1 97.81 161 ALA B C 1
ATOM 4397 O O . ALA B 1 161 ? 0.251 4.203 13.852 1 97.81 161 ALA B O 1
ATOM 4398 N N . HIS B 1 162 ? 2.463 4.102 13.742 1 97.62 162 HIS B N 1
ATOM 4399 C CA . HIS B 1 162 ? 2.609 5.004 14.883 1 97.62 162 HIS B CA 1
ATOM 4400 C C . HIS B 1 162 ? 2.219 6.43 14.508 1 97.62 162 HIS B C 1
ATOM 4402 O O . HIS B 1 162 ? 2.723 6.98 13.531 1 97.62 162 HIS B O 1
ATOM 4408 N N . ILE B 1 163 ? 1.372 6.992 15.273 1 98.06 163 ILE B N 1
ATOM 4409 C CA . ILE B 1 163 ? 0.973 8.375 15.016 1 98.06 163 ILE B CA 1
ATOM 4410 C C . ILE B 1 163 ? 2.17 9.305 15.203 1 98.06 163 ILE B C 1
ATOM 4412 O O . ILE B 1 163 ? 2.553 10.023 14.281 1 98.06 163 ILE B O 1
ATOM 4416 N N . ILE B 1 164 ? 2.658 9.25 16.391 1 97.88 164 ILE B N 1
ATOM 4417 C CA . ILE B 1 164 ? 3.975 9.844 16.594 1 97.88 164 ILE B CA 1
ATOM 4418 C C . ILE B 1 164 ? 5.059 8.805 16.297 1 97.88 164 ILE B C 1
ATOM 4420 O O . ILE B 1 164 ? 5.16 7.793 17 1 97.88 164 ILE B O 1
ATOM 4424 N N . PRO B 1 165 ? 5.84 9.031 15.281 1 97.44 165 PRO B N 1
ATOM 4425 C CA . PRO B 1 165 ? 6.82 8.023 14.875 1 97.44 165 PRO B CA 1
ATOM 4426 C C . PRO B 1 165 ? 7.805 7.672 15.992 1 97.44 165 PRO B C 1
ATOM 4428 O O . PRO B 1 165 ? 8.148 8.531 16.797 1 97.44 165 PRO B O 1
ATOM 4431 N N . GLN B 1 166 ? 8.297 6.504 15.914 1 94.06 166 GLN B N 1
ATOM 4432 C CA . GLN B 1 166 ? 9.266 6.02 16.891 1 94.06 166 GLN B CA 1
ATOM 4433 C C . GLN B 1 166 ? 10.531 6.871 16.875 1 94.06 166 GLN B C 1
ATOM 4435 O O . GLN B 1 166 ? 11.18 7.047 17.906 1 94.06 166 GLN B O 1
ATOM 4440 N N . ALA B 1 167 ? 10.852 7.379 15.75 1 93.75 167 ALA B N 1
ATOM 4441 C CA . ALA B 1 167 ? 12.023 8.234 15.594 1 93.75 167 ALA B CA 1
ATOM 4442 C C . ALA B 1 167 ? 11.922 9.477 16.484 1 93.75 167 ALA B C 1
ATOM 4444 O O . ALA B 1 167 ? 12.922 10.141 16.75 1 93.75 167 ALA B O 1
ATOM 4445 N N . GLN B 1 168 ? 10.703 9.797 16.969 1 95.62 168 GLN B N 1
ATOM 4446 C CA . GLN B 1 168 ? 10.484 10.969 17.812 1 95.62 168 GLN B CA 1
ATOM 4447 C C . GLN B 1 168 ? 10.383 10.586 19.281 1 95.62 168 GLN B C 1
ATOM 4449 O O . GLN B 1 168 ? 9.648 11.219 20.047 1 95.62 168 GLN B O 1
ATOM 4454 N N . SER B 1 169 ? 11.039 9.539 19.656 1 93.44 169 SER B N 1
ATOM 4455 C CA . SER B 1 169 ? 10.969 9.023 21.016 1 93.44 169 SER B CA 1
ATOM 4456 C C . SER B 1 169 ? 11.484 10.039 22.016 1 93.44 169 SER B C 1
ATOM 4458 O O . SER B 1 169 ? 10.93 10.188 23.109 1 93.44 169 SER B O 1
ATOM 4460 N N . GLU B 1 170 ? 12.617 10.68 21.734 1 90.75 170 GLU B N 1
ATOM 4461 C CA . GLU B 1 170 ? 13.148 11.703 22.641 1 90.75 170 GLU B CA 1
ATOM 4462 C C . GLU B 1 170 ? 12.156 12.852 22.812 1 90.75 170 GLU B C 1
ATOM 4464 O O . GLU B 1 170 ? 11.938 13.312 23.938 1 90.75 170 GLU B O 1
ATOM 4469 N N . TRP B 1 171 ? 11.625 13.336 21.75 1 93.75 171 TRP B N 1
ATOM 4470 C CA . TRP B 1 171 ? 10.617 14.391 21.812 1 93.75 171 TRP B CA 1
ATOM 4471 C C . TRP B 1 171 ? 9.414 13.938 22.641 1 93.75 171 TRP B C 1
ATOM 4473 O O . TRP B 1 171 ? 8.875 14.703 23.438 1 93.75 171 TRP B O 1
ATOM 4483 N N . TRP B 1 172 ? 9 12.703 22.453 1 94.44 172 TRP B N 1
ATOM 4484 C CA . TRP B 1 172 ? 7.902 12.086 23.188 1 94.44 172 TRP B CA 1
ATOM 4485 C C . TRP B 1 172 ? 8.117 12.219 24.688 1 94.44 172 TRP B C 1
ATOM 4487 O O . TRP B 1 172 ? 7.195 12.594 25.422 1 94.44 172 TRP B O 1
ATOM 4497 N N . GLN B 1 173 ? 9.273 11.961 25.094 1 91.44 173 GLN B N 1
ATOM 4498 C CA . GLN B 1 173 ? 9.609 12.016 26.5 1 91.44 173 GLN B CA 1
ATOM 4499 C C . GLN B 1 173 ? 9.648 13.461 27 1 91.44 173 GLN B C 1
ATOM 4501 O O . GLN B 1 173 ? 9.109 13.766 28.078 1 91.44 173 GLN B O 1
ATOM 4506 N N . LYS B 1 174 ? 10.219 14.305 26.219 1 89.5 174 LYS B N 1
ATOM 4507 C CA . LYS B 1 174 ? 10.359 15.703 26.594 1 89.5 174 LYS B CA 1
ATOM 4508 C C . LYS B 1 174 ? 8.992 16.359 26.781 1 89.5 174 LYS B C 1
ATOM 4510 O O . LYS B 1 174 ? 8.836 17.25 27.625 1 89.5 174 LYS B O 1
ATOM 4515 N N . ASN B 1 175 ? 8.055 15.93 26 1 92.94 175 ASN B N 1
ATOM 4516 C CA . ASN B 1 175 ? 6.734 16.531 26.031 1 92.94 175 ASN B CA 1
ATOM 4517 C C . ASN B 1 175 ? 5.758 15.711 26.859 1 92.94 175 ASN B C 1
ATOM 4519 O O . ASN B 1 175 ? 4.555 15.977 26.859 1 92.94 175 ASN B O 1
ATOM 4523 N N . LEU B 1 176 ? 6.223 14.625 27.516 1 91.81 176 LEU B N 1
ATOM 4524 C CA . LEU B 1 176 ? 5.418 13.773 28.391 1 91.81 176 LEU B CA 1
ATOM 4525 C C . LEU B 1 176 ? 4.16 13.297 27.672 1 91.81 176 LEU B C 1
ATOM 4527 O O . LEU B 1 176 ? 3.055 13.414 28.203 1 91.81 176 LEU B O 1
ATOM 4531 N N . MET B 1 177 ? 4.367 12.797 26.531 1 94.88 177 MET B N 1
ATOM 4532 C CA . MET B 1 177 ? 3.238 12.438 25.672 1 94.88 177 MET B CA 1
ATOM 4533 C C . MET B 1 177 ? 2.447 11.281 26.281 1 94.88 177 MET B C 1
ATOM 4535 O O . MET B 1 177 ? 1.263 11.109 25.984 1 94.88 177 MET B O 1
ATOM 4539 N N . TYR B 1 178 ? 3.064 10.539 27.156 1 92.38 178 TYR B N 1
ATOM 4540 C CA . TYR B 1 178 ? 2.404 9.398 27.797 1 92.38 178 TYR B CA 1
ATOM 4541 C C . TYR B 1 178 ? 1.295 9.867 28.734 1 92.38 178 TYR B C 1
ATOM 4543 O O . TYR B 1 178 ? 0.475 9.062 29.172 1 92.38 178 TYR B O 1
ATOM 4551 N N . THR B 1 179 ? 1.225 11.133 28.969 1 93.06 179 THR B N 1
ATOM 4552 C CA . THR B 1 179 ? 0.191 11.648 29.859 1 93.06 179 THR B CA 1
ATOM 4553 C C . THR B 1 179 ? -1.115 11.867 29.109 1 93.06 179 THR B C 1
ATOM 4555 O O . THR B 1 179 ? -2.156 12.125 29.703 1 93.06 179 THR B O 1
ATOM 4558 N N . TYR B 1 180 ? -1.095 11.719 27.828 1 91.62 180 TYR B N 1
ATOM 4559 C CA . TYR B 1 180 ? -2.287 11.961 27.016 1 91.62 180 TYR B CA 1
ATOM 4560 C C . TYR B 1 180 ? -2.99 10.656 26.672 1 91.62 180 TYR B C 1
ATOM 4562 O O . TYR B 1 180 ? -3.826 10.617 25.766 1 91.62 180 TYR B O 1
ATOM 4570 N N . VAL B 1 181 ? -2.65 9.664 27.312 1 86.62 181 VAL B N 1
ATOM 4571 C CA . VAL B 1 181 ? -3.309 8.375 27.109 1 86.62 181 VAL B CA 1
ATOM 4572 C C . VAL B 1 181 ? -4.102 7.992 28.344 1 86.62 181 VAL B C 1
ATOM 4574 O O . VAL B 1 181 ? -3.918 8.594 29.422 1 86.62 181 VAL B O 1
ATOM 4577 N N . ALA B 1 182 ? -4.992 7.059 28.156 1 80.25 182 ALA B N 1
ATOM 4578 C CA . ALA B 1 182 ? -5.855 6.648 29.266 1 80.25 182 ALA B CA 1
ATOM 4579 C C . ALA B 1 182 ? -5.043 6.012 30.391 1 80.25 182 ALA B C 1
ATOM 4581 O O . ALA B 1 182 ? -5.312 6.25 31.562 1 80.25 182 ALA B O 1
ATOM 4582 N N . ASN B 1 183 ? -4.023 5.25 29.984 1 83.44 183 ASN B N 1
ATOM 4583 C CA . ASN B 1 183 ? -3.188 4.578 30.984 1 83.44 183 ASN B CA 1
ATOM 4584 C C . ASN B 1 183 ? -1.711 4.91 30.781 1 83.44 183 ASN B C 1
ATOM 4586 O O . ASN B 1 183 ? -0.973 4.148 30.156 1 83.44 183 ASN B O 1
ATOM 4590 N N . PRO B 1 184 ? -1.308 5.902 31.438 1 85.88 184 PRO B N 1
ATOM 4591 C CA . PRO B 1 184 ? 0.062 6.379 31.234 1 85.88 184 PRO B CA 1
ATOM 4592 C C . PRO B 1 184 ? 1.112 5.355 31.656 1 85.88 184 PRO B C 1
ATOM 4594 O O . PRO B 1 184 ? 2.18 5.27 31.047 1 85.88 184 PRO B O 1
ATOM 4597 N N . ASP B 1 185 ? 0.824 4.594 32.562 1 84.31 185 ASP B N 1
ATOM 4598 C CA . ASP B 1 185 ? 1.796 3.66 33.125 1 84.31 185 ASP B CA 1
ATOM 4599 C C . ASP B 1 185 ? 2.143 2.562 32.125 1 84.31 185 ASP B C 1
ATOM 4601 O O . ASP B 1 185 ? 3.182 1.91 32.25 1 84.31 185 ASP B O 1
ATOM 4605 N N . GLU B 1 186 ? 1.34 2.465 31.172 1 79.25 186 GLU B N 1
ATOM 4606 C CA . GLU B 1 186 ? 1.549 1.417 30.188 1 79.25 186 GLU B CA 1
ATOM 4607 C C . GLU B 1 186 ? 2.041 2.002 28.859 1 79.25 186 GLU B C 1
ATOM 4609 O O . GLU B 1 186 ? 2.225 1.274 27.891 1 79.25 186 GLU B O 1
ATOM 4614 N N . SER B 1 187 ? 2.336 3.271 28.828 1 82.56 187 SER B N 1
ATOM 4615 C CA . SER B 1 187 ? 2.57 3.941 27.547 1 82.56 187 SER B CA 1
ATOM 4616 C C . SER B 1 187 ? 3.738 4.918 27.641 1 82.56 187 SER B C 1
ATOM 4618 O O . SER B 1 187 ? 3.645 6.051 27.172 1 82.56 187 SER B O 1
ATOM 4620 N N . PHE B 1 188 ? 4.789 4.457 28.125 1 82.94 188 PHE B N 1
ATOM 4621 C CA . PHE B 1 188 ? 5.887 5.355 28.469 1 82.94 188 PHE B CA 1
ATOM 4622 C C . PHE B 1 188 ? 6.684 5.727 27.219 1 82.94 188 PHE B C 1
ATOM 4624 O O . PHE B 1 188 ? 7.312 6.785 27.172 1 82.94 188 PHE B O 1
ATOM 4631 N N . ASP B 1 189 ? 6.535 4.852 26.281 1 88.69 189 ASP B N 1
ATOM 4632 C CA . ASP B 1 189 ? 7.32 5.16 25.094 1 88.69 189 ASP B CA 1
ATOM 4633 C C . ASP B 1 189 ? 6.426 5.266 23.859 1 88.69 189 ASP B C 1
ATOM 4635 O O . ASP B 1 189 ? 5.246 4.906 23.906 1 88.69 189 ASP B O 1
ATOM 4639 N N . ALA B 1 190 ? 7.027 5.844 22.844 1 91.38 190 ALA B N 1
ATOM 4640 C CA . ALA B 1 190 ? 6.281 6.141 21.625 1 91.38 190 ALA B CA 1
ATOM 4641 C C . ALA B 1 190 ? 5.844 4.855 20.922 1 91.38 190 ALA B C 1
ATOM 4643 O O . ALA B 1 190 ? 5.02 4.891 20 1 91.38 190 ALA B O 1
ATOM 4644 N N . LYS B 1 191 ? 6.297 3.721 21.312 1 91.06 191 LYS B N 1
ATOM 4645 C CA . LYS B 1 191 ? 5.953 2.438 20.719 1 91.06 191 LYS B CA 1
ATOM 4646 C C . LYS B 1 191 ? 4.664 1.874 21.312 1 91.06 191 LYS B C 1
ATOM 4648 O O . LYS B 1 191 ? 4.188 0.82 20.891 1 91.06 191 LYS B O 1
ATOM 4653 N N . CYS B 1 192 ? 4.148 2.592 22.219 1 91.44 192 CYS B N 1
ATOM 4654 C CA . CYS B 1 192 ? 2.961 2.096 22.906 1 91.44 192 CYS B CA 1
ATOM 4655 C C . CYS B 1 192 ? 1.802 1.916 21.922 1 91.44 192 CYS B C 1
ATOM 4657 O O . CYS B 1 192 ? 1.669 2.676 20.969 1 91.44 192 CYS B O 1
ATOM 4659 N N . PRO B 1 193 ? 0.94 0.952 22.203 1 92 193 PRO B N 1
ATOM 4660 C CA . PRO B 1 193 ? -0.183 0.656 21.312 1 92 193 PRO B CA 1
ATOM 4661 C C . PRO B 1 193 ? -1.166 1.818 21.188 1 92 193 PRO B C 1
ATOM 4663 O O . PRO B 1 193 ? -1.832 1.967 20.156 1 92 193 PRO B O 1
ATOM 4666 N N . ASP B 1 194 ? -1.233 2.678 22.172 1 92.44 194 ASP B N 1
ATOM 4667 C CA . ASP B 1 194 ? -2.148 3.816 22.156 1 92.44 194 ASP B CA 1
ATOM 4668 C C . ASP B 1 194 ? -1.747 4.836 21.094 1 92.44 194 ASP B C 1
ATOM 4670 O O . ASP B 1 194 ? -2.547 5.695 20.719 1 92.44 194 ASP B O 1
ATOM 4674 N N . ASN B 1 195 ? -0.534 4.734 20.672 1 95.75 195 ASN B N 1
ATOM 4675 C CA . ASN B 1 195 ? 0.028 5.66 19.688 1 95.75 195 ASN B CA 1
ATOM 4676 C C . ASN B 1 195 ? 0.002 5.074 18.281 1 95.75 195 ASN B C 1
ATOM 4678 O O . ASN B 1 195 ? 0.898 5.336 17.484 1 95.75 195 ASN B O 1
ATOM 4682 N N . THR B 1 196 ? -0.956 4.195 18.031 1 96.44 196 THR B N 1
ATOM 4683 C CA . THR B 1 196 ? -0.983 3.535 16.719 1 96.44 196 THR B CA 1
ATOM 4684 C C . THR B 1 196 ? -2.396 3.529 16.156 1 96.44 196 THR B C 1
ATOM 4686 O O . THR B 1 196 ? -3.377 3.523 16.906 1 96.44 196 THR B O 1
ATOM 4689 N N . ILE B 1 197 ? -2.479 3.57 14.906 1 97.5 197 ILE B N 1
ATOM 4690 C CA . ILE B 1 197 ? -3.695 3.268 14.164 1 97.5 197 ILE B CA 1
ATOM 4691 C C . ILE B 1 197 ? -3.377 2.309 13.016 1 97.5 197 ILE B C 1
ATOM 4693 O O . ILE B 1 197 ? -2.213 2.139 12.648 1 97.5 197 ILE B O 1
ATOM 4697 N N . LEU B 1 198 ? -4.438 1.676 12.516 1 97.56 198 LEU B N 1
ATOM 4698 C CA . LEU B 1 198 ? -4.227 0.772 11.383 1 97.56 198 LEU B CA 1
ATOM 4699 C C . LEU B 1 198 ? -4.344 1.518 10.062 1 97.56 198 LEU B C 1
ATOM 4701 O O . LEU B 1 198 ? -5.328 2.225 9.828 1 97.56 198 LEU B O 1
ATOM 4705 N N . LEU B 1 199 ? -3.297 1.386 9.281 1 98.12 199 LEU B N 1
ATOM 4706 C CA . LEU B 1 199 ? -3.293 1.955 7.941 1 98.12 199 LEU B CA 1
ATOM 4707 C C . LEU B 1 199 ? -2.881 0.912 6.91 1 98.12 199 LEU B C 1
ATOM 4709 O O . LEU B 1 199 ? -2.074 0.026 7.203 1 98.12 199 LEU B O 1
ATOM 4713 N N . ARG B 1 200 ? -3.564 1 5.75 1 97.44 200 ARG B N 1
ATOM 4714 C CA . ARG B 1 200 ? -3.031 0.207 4.648 1 97.44 200 ARG B CA 1
ATOM 4715 C C . ARG B 1 200 ? -1.585 0.586 4.352 1 97.44 200 ARG B C 1
ATOM 4717 O O . ARG B 1 200 ? -1.187 1.736 4.543 1 97.44 200 ARG B O 1
ATOM 4724 N N . CYS B 1 201 ? -0.862 -0.285 3.836 1 96 201 CYS B N 1
ATOM 4725 C CA . CYS B 1 201 ? 0.58 -0.119 3.695 1 96 201 CYS B CA 1
ATOM 4726 C C . CYS B 1 201 ? 0.909 1.122 2.875 1 96 201 CYS B C 1
ATOM 4728 O O . CYS B 1 201 ? 1.84 1.859 3.203 1 96 201 CYS B O 1
ATOM 4730 N N . ASP B 1 202 ? 0.276 1.327 1.819 1 96.75 202 ASP B N 1
ATOM 4731 C CA . ASP B 1 202 ? 0.568 2.484 0.98 1 96.75 202 ASP B CA 1
ATOM 4732 C C . ASP B 1 202 ? 0.207 3.785 1.693 1 96.75 202 ASP B C 1
ATOM 4734 O O . ASP B 1 202 ? 0.933 4.777 1.592 1 96.75 202 ASP B O 1
ATOM 4738 N N . MET B 1 203 ? -0.871 3.809 2.447 1 97.81 203 MET B N 1
ATOM 4739 C CA . MET B 1 203 ? -1.259 4.98 3.229 1 97.81 203 MET B CA 1
ATOM 4740 C C . MET B 1 203 ? -0.231 5.273 4.316 1 97.81 203 MET B C 1
ATOM 4742 O O . MET B 1 203 ? 0.107 6.434 4.562 1 97.81 203 MET B O 1
ATOM 4746 N N . HIS B 1 204 ? 0.15 4.188 4.961 1 97.88 204 HIS B N 1
ATOM 4747 C CA . HIS B 1 204 ? 1.176 4.32 5.992 1 97.88 204 HIS B CA 1
ATOM 4748 C C . HIS B 1 204 ? 2.428 4.988 5.438 1 97.88 204 HIS B C 1
ATOM 4750 O O . HIS B 1 204 ? 2.951 5.93 6.035 1 97.88 204 HIS B O 1
ATOM 4756 N N . LYS B 1 205 ? 2.861 4.508 4.32 1 96.94 205 LYS B N 1
ATOM 4757 C CA . LYS B 1 205 ? 4.047 5.066 3.676 1 96.94 205 LYS B CA 1
ATOM 4758 C C . LYS B 1 205 ? 3.844 6.543 3.344 1 96.94 205 LYS B C 1
ATOM 4760 O O . LYS B 1 205 ? 4.723 7.367 3.598 1 96.94 205 LYS B O 1
ATOM 4765 N N . MET B 1 206 ? 2.742 6.867 2.789 1 97.19 206 MET B N 1
ATOM 4766 C CA . MET B 1 206 ? 2.469 8.25 2.408 1 97.19 206 MET B CA 1
ATOM 4767 C C . MET B 1 206 ? 2.391 9.148 3.639 1 97.19 206 MET B C 1
ATOM 4769 O O . 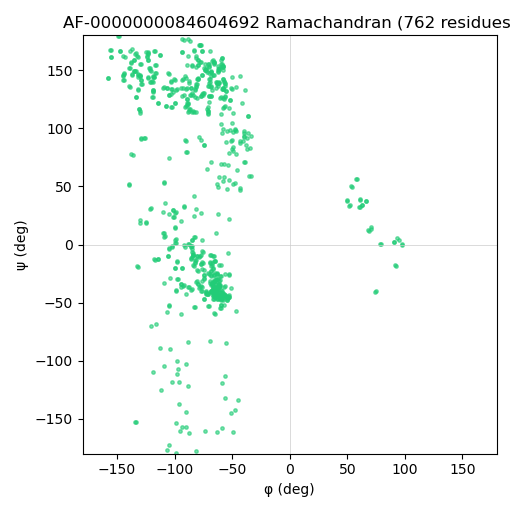MET B 1 206 ? 2.803 10.312 3.594 1 97.19 206 MET B O 1
ATOM 4773 N N . TRP B 1 207 ? 1.838 8.609 4.691 1 98.06 207 TRP B N 1
ATOM 4774 C CA . TRP B 1 207 ? 1.781 9.359 5.938 1 98.06 207 TRP B CA 1
ATOM 4775 C C . TRP B 1 207 ? 3.182 9.617 6.484 1 98.06 207 TRP B C 1
ATOM 4777 O O . TRP B 1 207 ? 3.496 10.734 6.906 1 98.06 207 TRP B O 1
ATOM 4787 N N . ASP B 1 208 ? 4.016 8.633 6.438 1 97 208 ASP B N 1
ATOM 4788 C CA . ASP B 1 208 ? 5.398 8.758 6.887 1 97 208 ASP B CA 1
ATOM 4789 C C . ASP B 1 208 ? 6.164 9.766 6.035 1 97 208 ASP B C 1
ATOM 4791 O O . ASP B 1 208 ? 7.07 10.438 6.531 1 97 208 ASP B O 1
ATOM 4795 N N . ASP B 1 209 ? 5.762 9.883 4.812 1 95.88 209 ASP B N 1
ATOM 4796 C CA . ASP B 1 209 ? 6.387 10.836 3.896 1 95.88 209 ASP B CA 1
ATOM 4797 C C . ASP B 1 209 ? 5.773 12.227 4.043 1 95.88 209 ASP B C 1
ATOM 4799 O O . ASP B 1 209 ? 6.086 13.133 3.266 1 95.88 209 ASP B O 1
ATOM 4803 N N . ASN B 1 210 ? 4.891 12.391 4.961 1 97.12 210 ASN B N 1
ATOM 4804 C CA . ASN B 1 210 ? 4.211 13.641 5.258 1 97.12 210 ASN B CA 1
ATOM 4805 C C . ASN B 1 210 ? 3.414 14.148 4.055 1 97.12 210 ASN B C 1
ATOM 4807 O O . ASN B 1 210 ? 3.348 15.352 3.812 1 97.12 210 ASN B O 1
ATOM 4811 N N . ARG B 1 211 ? 2.908 13.242 3.277 1 97.06 211 ARG B N 1
ATOM 4812 C CA . ARG B 1 211 ? 2.156 13.633 2.088 1 97.06 211 ARG B CA 1
ATOM 4813 C C . ARG B 1 211 ? 0.775 14.164 2.461 1 97.06 211 ARG B C 1
ATOM 4815 O O . ARG B 1 211 ? 0.179 14.938 1.714 1 97.06 211 ARG B O 1
ATOM 4822 N N . PHE B 1 212 ? 0.285 13.727 3.564 1 98.25 212 PHE B N 1
ATOM 4823 C CA . PHE B 1 212 ? -1.001 14.203 4.062 1 98.25 212 PHE B CA 1
ATOM 4824 C C . PHE B 1 212 ? -1.014 14.227 5.586 1 98.25 212 PHE B C 1
ATOM 4826 O O . PHE B 1 212 ? -0.101 13.711 6.23 1 98.25 212 PHE B O 1
ATOM 4833 N N . ALA B 1 213 ? -1.972 14.875 6.137 1 98.69 213 ALA B N 1
ATOM 4834 C CA . ALA B 1 213 ? -2.254 14.914 7.566 1 98.69 213 ALA B CA 1
ATOM 4835 C C . ALA B 1 213 ? -3.676 14.453 7.863 1 98.69 213 ALA B C 1
ATOM 4837 O O . ALA B 1 213 ? -4.516 14.398 6.961 1 98.69 213 ALA B O 1
ATOM 4838 N N . ILE B 1 214 ? -3.875 14.039 9.086 1 98.69 214 ILE B N 1
ATOM 4839 C CA . ILE B 1 214 ? -5.199 13.719 9.609 1 98.69 214 ILE B CA 1
ATOM 4840 C C . ILE B 1 214 ? -5.645 14.805 10.586 1 98.69 214 ILE B C 1
ATOM 4842 O O . ILE B 1 214 ? -4.992 15.039 11.602 1 98.69 214 ILE B O 1
ATOM 4846 N N . LEU B 1 215 ? -6.746 15.477 10.273 1 98.44 215 LEU B N 1
ATOM 4847 C CA . LEU B 1 215 ? -7.176 16.609 11.102 1 98.44 215 LEU B CA 1
ATOM 4848 C C . LEU B 1 215 ? -8.68 16.828 10.969 1 98.44 215 LEU B C 1
ATOM 4850 O O . LEU B 1 215 ? -9.312 16.328 10.039 1 98.44 215 LEU B O 1
ATOM 4854 N N . PRO B 1 216 ? -9.25 17.531 11.922 1 97.75 216 PRO B N 1
ATOM 4855 C CA . PRO B 1 216 ? -10.688 17.781 11.867 1 97.75 216 PRO B CA 1
ATOM 4856 C C . PRO B 1 216 ? -11.062 18.922 10.938 1 97.75 216 PRO B C 1
ATOM 4858 O O . PRO B 1 216 ? -10.344 19.922 10.867 1 97.75 216 PRO B O 1
ATOM 4861 N N . LYS B 1 217 ? -12.086 18.75 10.188 1 97.19 217 LYS B N 1
ATOM 4862 C CA . LYS B 1 217 ? -12.781 19.734 9.375 1 97.19 217 LYS B CA 1
ATOM 4863 C C . LYS B 1 217 ? -14.289 19.641 9.562 1 97.19 217 LYS B C 1
ATOM 4865 O O . LYS B 1 217 ? -14.867 18.562 9.461 1 97.19 217 LYS B O 1
ATOM 4870 N N . ALA B 1 218 ? -14.875 20.766 9.875 1 95.69 218 ALA B N 1
ATOM 4871 C CA . ALA B 1 218 ? -16.328 20.828 9.977 1 95.69 218 ALA B CA 1
ATOM 4872 C C . ALA B 1 218 ? -16.875 19.734 10.875 1 95.69 218 ALA B C 1
ATOM 4874 O O . ALA B 1 218 ? -17.859 19.062 10.539 1 95.69 218 ALA B O 1
ATOM 4875 N N . GLY B 1 219 ? -16.172 19.391 11.828 1 94.31 219 GLY B N 1
ATOM 4876 C CA . GLY B 1 219 ? -16.703 18.578 12.906 1 94.31 219 GLY B CA 1
ATOM 4877 C C . GLY B 1 219 ? -16.375 17.094 12.742 1 94.31 219 GLY B C 1
ATOM 4878 O O . GLY B 1 219 ? -16.844 16.266 13.531 1 94.31 219 GLY B O 1
ATOM 4879 N N . GLU B 1 220 ? -15.672 16.703 11.719 1 96.25 220 GLU B N 1
ATOM 4880 C CA . GLU B 1 220 ? -15.266 15.312 11.5 1 96.25 220 GLU B CA 1
ATOM 4881 C C . GLU B 1 220 ? -13.789 15.227 11.109 1 96.25 220 GLU B C 1
ATOM 4883 O O . GLU B 1 220 ? -13.164 16.234 10.797 1 96.25 220 GLU B O 1
ATOM 4888 N N . TRP B 1 221 ? -13.281 14.023 11.227 1 98.31 221 TRP B N 1
ATOM 4889 C CA . TRP B 1 221 ? -11.867 13.82 10.93 1 98.31 221 TRP B CA 1
ATOM 4890 C C . TRP B 1 221 ? -11.664 13.484 9.453 1 98.31 221 TRP B C 1
ATOM 4892 O O . TRP B 1 221 ? -12.375 12.648 8.898 1 98.31 221 TRP B O 1
ATOM 4902 N N . TYR B 1 222 ? -10.648 14.148 8.805 1 98.69 222 TYR B N 1
ATOM 4903 C CA . TYR B 1 222 ? -10.383 14 7.379 1 98.69 222 TYR B CA 1
ATOM 4904 C C . TYR B 1 222 ? -8.883 13.906 7.113 1 98.69 222 TYR B C 1
ATOM 4906 O O . TYR B 1 222 ? -8.07 14.328 7.941 1 98.69 222 TYR B O 1
ATOM 4914 N N . THR B 1 223 ? -8.57 13.305 5.961 1 98.81 223 THR B N 1
ATOM 4915 C CA . THR B 1 223 ? -7.223 13.469 5.422 1 98.81 223 THR B CA 1
ATOM 4916 C C . THR B 1 223 ? -7.094 14.805 4.699 1 98.81 223 THR B C 1
ATOM 4918 O O . THR B 1 223 ? -8.047 15.273 4.066 1 98.81 223 THR B O 1
ATOM 4921 N N . HIS B 1 224 ? -5.969 15.414 4.832 1 98.88 224 HIS B N 1
ATOM 4922 C CA . HIS B 1 224 ? -5.637 16.656 4.125 1 98.88 224 HIS B CA 1
ATOM 4923 C C . HIS B 1 224 ? -4.273 16.547 3.443 1 98.88 224 HIS B C 1
ATOM 4925 O O . HIS B 1 224 ? -3.244 16.453 4.113 1 98.88 224 HIS B O 1
ATOM 4931 N N . VAL B 1 225 ? -4.262 16.562 2.154 1 98.38 225 VAL B N 1
ATOM 4932 C CA . VAL B 1 225 ? -3.029 16.422 1.386 1 98.38 225 VAL B CA 1
ATOM 4933 C C . VAL B 1 225 ? -2.172 17.688 1.555 1 98.38 225 VAL B C 1
ATOM 4935 O O . VAL B 1 225 ? -2.672 18.797 1.453 1 98.38 225 VAL B O 1
ATOM 4938 N N . LEU B 1 226 ? -0.837 17.5 1.757 1 98.06 226 LEU B N 1
ATOM 4939 C CA . LEU B 1 226 ? 0.06 18.594 2.104 1 98.06 226 LEU B CA 1
ATOM 4940 C C . LEU B 1 226 ? 1.064 18.844 0.986 1 98.06 226 LEU B C 1
ATOM 4942 O O . LEU B 1 226 ? 1.771 19.859 0.999 1 98.06 226 LEU B O 1
ATOM 4946 N N . LEU B 1 227 ? 1.146 17.953 0.056 1 95.88 227 LEU B N 1
ATOM 4947 C CA . LEU B 1 227 ? 2.104 18.078 -1.037 1 95.88 227 LEU B CA 1
ATOM 4948 C C . LEU B 1 227 ? 1.415 17.891 -2.385 1 95.88 227 LEU B C 1
ATOM 4950 O O . LEU B 1 227 ? 0.558 17.016 -2.537 1 95.88 227 LEU B O 1
ATOM 4954 N N . ASN B 1 228 ? 1.82 18.75 -3.287 1 93.94 228 ASN B N 1
ATOM 4955 C CA . ASN B 1 228 ? 1.347 18.562 -4.656 1 93.94 228 ASN B CA 1
ATOM 4956 C C . ASN B 1 228 ? 1.943 17.312 -5.285 1 93.94 228 ASN B C 1
ATOM 4958 O O . ASN B 1 228 ? 3.01 16.859 -4.875 1 93.94 228 ASN B O 1
ATOM 4962 N N . SER B 1 229 ? 1.118 16.766 -6.16 1 91.69 229 SER B N 1
ATOM 4963 C CA . SER B 1 229 ? 1.56 15.586 -6.902 1 91.69 229 SER B CA 1
ATOM 4964 C C . SER B 1 229 ? 1.457 15.805 -8.406 1 91.69 229 SER B C 1
ATOM 4966 O O . SER B 1 229 ? 0.749 16.703 -8.859 1 91.69 229 SER B O 1
ATOM 4968 N N . THR B 1 230 ? 2.18 14.969 -9.125 1 90.94 230 THR B N 1
ATOM 4969 C CA . THR B 1 230 ? 2.23 15.078 -10.578 1 90.94 230 THR B CA 1
ATOM 4970 C C . THR B 1 230 ? 0.938 14.57 -11.211 1 90.94 230 THR B C 1
ATOM 4972 O O . THR B 1 230 ? 0.635 14.883 -12.359 1 90.94 230 THR B O 1
ATOM 4975 N N . THR B 1 231 ? 0.258 13.766 -10.5 1 93.19 231 THR B N 1
ATOM 4976 C CA . THR B 1 231 ? -1.037 13.281 -10.969 1 93.19 231 THR B CA 1
ATOM 4977 C C . THR B 1 231 ? -2.152 13.734 -10.031 1 93.19 231 THR B C 1
ATOM 4979 O O . THR B 1 231 ? -1.888 14.172 -8.906 1 93.19 231 THR B O 1
ATOM 4982 N N . THR B 1 232 ? -3.393 13.625 -10.438 1 94.44 232 THR B N 1
ATOM 4983 C CA . THR B 1 232 ? -4.543 14.062 -9.664 1 94.44 232 THR B CA 1
ATOM 4984 C C . THR B 1 232 ? -4.949 13.008 -8.641 1 94.44 232 THR B C 1
ATOM 4986 O O . THR B 1 232 ? -5.953 13.164 -7.941 1 94.44 232 THR B O 1
ATOM 4989 N N . GLU B 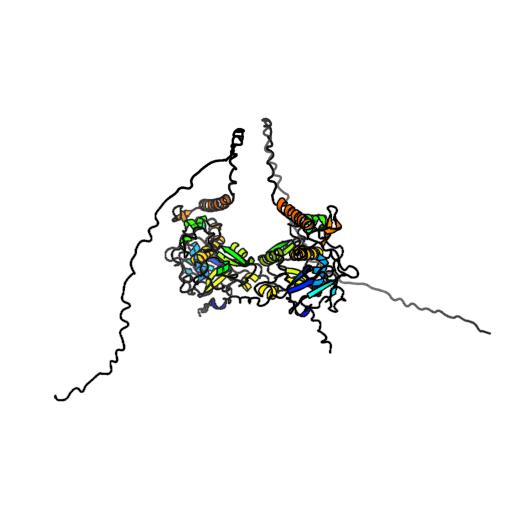1 233 ? -4.184 11.992 -8.516 1 95.12 233 GLU B N 1
ATOM 4990 C CA . GLU B 1 233 ? -4.543 10.828 -7.707 1 95.12 233 GLU B CA 1
ATOM 4991 C C . GLU B 1 233 ? -4.777 11.227 -6.25 1 95.12 233 GLU B C 1
ATOM 4993 O O . GLU B 1 233 ? -5.836 10.938 -5.688 1 95.12 233 GLU B O 1
ATOM 4998 N N . LEU B 1 234 ? -3.871 11.906 -5.617 1 95.44 234 LEU B N 1
ATOM 4999 C CA . LEU B 1 234 ? -3.975 12.25 -4.203 1 95.44 234 LEU B CA 1
ATOM 5000 C C . LEU B 1 234 ? -5.168 13.172 -3.957 1 95.44 234 LEU B C 1
ATOM 5002 O O . LEU B 1 234 ? -5.898 12.992 -2.979 1 95.44 234 LEU B O 1
ATOM 5006 N N . GLU B 1 235 ? -5.293 14.094 -4.859 1 95.44 235 GLU B N 1
ATOM 5007 C CA . GLU B 1 235 ? -6.41 15.031 -4.75 1 95.44 235 GLU B CA 1
ATOM 5008 C C . GLU B 1 235 ? -7.746 14.305 -4.895 1 95.44 235 GLU B C 1
ATOM 5010 O O . GLU B 1 235 ? -8.656 14.5 -4.082 1 95.44 235 GLU B O 1
ATOM 5015 N N . GLN B 1 236 ? -7.828 13.438 -5.824 1 95.44 236 GLN B N 1
ATOM 5016 C CA . GLN B 1 236 ? -9.094 12.781 -6.145 1 95.44 236 GLN B CA 1
ATOM 5017 C C . GLN B 1 236 ? -9.406 11.68 -5.145 1 95.44 236 GLN B C 1
ATOM 5019 O O . GLN B 1 236 ? -10.562 11.516 -4.734 1 95.44 236 GLN B O 1
ATOM 5024 N N . GLU B 1 237 ? -8.391 10.969 -4.688 1 96 237 GLU B N 1
ATOM 5025 C CA . GLU B 1 237 ? -8.641 9.75 -3.928 1 96 237 GLU B CA 1
ATOM 5026 C C . GLU B 1 237 ? -8.562 10.008 -2.426 1 96 237 GLU B C 1
ATOM 5028 O O . GLU B 1 237 ? -9.258 9.352 -1.643 1 96 237 GLU B O 1
ATOM 5033 N N . TYR B 1 238 ? -7.715 11.008 -2.025 1 97.5 238 TYR B N 1
ATOM 5034 C CA . TYR B 1 238 ? -7.398 10.961 -0.604 1 97.5 238 TYR B CA 1
ATOM 5035 C C . TYR B 1 238 ? -7.562 12.328 0.041 1 97.5 238 TYR B C 1
ATOM 5037 O O . TYR B 1 238 ? -7.652 12.438 1.266 1 97.5 238 TYR B O 1
ATOM 5045 N N . HIS B 1 239 ? -7.574 13.406 -0.723 1 98.44 239 HIS B N 1
ATOM 5046 C CA . HIS B 1 239 ? -7.785 14.727 -0.136 1 98.44 239 HIS B CA 1
ATOM 5047 C C . HIS B 1 239 ? -9.227 14.891 0.348 1 98.44 239 HIS B C 1
ATOM 5049 O O . HIS B 1 239 ? -10.164 14.648 -0.405 1 98.44 239 HIS B O 1
ATOM 5055 N N . ASN B 1 240 ? -9.352 15.297 1.599 1 98.75 240 ASN B N 1
ATOM 5056 C CA . ASN B 1 240 ? -10.648 15.547 2.213 1 98.75 240 ASN B CA 1
ATOM 5057 C C . ASN B 1 240 ? -11.5 14.281 2.277 1 98.75 240 ASN B C 1
ATOM 5059 O O . ASN B 1 240 ? -12.711 14.328 2.092 1 98.75 240 ASN B O 1
ATOM 5063 N N . LEU B 1 241 ? -10.844 13.172 2.457 1 98.75 241 LEU B N 1
ATOM 5064 C CA . LEU B 1 241 ? -11.531 11.906 2.664 1 98.75 241 LEU B CA 1
ATOM 5065 C C . LEU B 1 241 ? -11.82 11.672 4.145 1 98.75 241 LEU B C 1
ATOM 5067 O O . LEU B 1 241 ? -10.898 11.688 4.969 1 98.75 241 LEU B O 1
ATOM 5071 N N . GLN B 1 242 ? -13.086 11.508 4.434 1 98.62 242 GLN B N 1
ATOM 5072 C CA . GLN B 1 242 ? -13.477 11.266 5.82 1 98.62 242 GLN B CA 1
ATOM 5073 C C . GLN B 1 242 ? -12.898 9.953 6.336 1 98.62 242 GLN B C 1
ATOM 5075 O O . GLN B 1 242 ? -12.914 8.945 5.633 1 98.62 242 GLN B O 1
ATOM 5080 N N . LEU B 1 243 ? -12.422 9.953 7.551 1 98.38 243 LEU B N 1
ATOM 5081 C CA . LEU B 1 243 ? -11.852 8.758 8.156 1 98.38 243 LEU B CA 1
ATOM 5082 C C . LEU B 1 243 ? -12.945 7.828 8.672 1 98.38 243 LEU B C 1
ATOM 5084 O O . LEU B 1 243 ? -14.055 8.273 8.961 1 98.38 243 LEU B O 1
ATOM 5088 N N . GLN B 1 244 ? -12.555 6.52 8.734 1 97.25 244 GLN B N 1
ATOM 5089 C CA . GLN B 1 244 ? -13.32 5.645 9.617 1 97.25 244 GLN B CA 1
ATOM 5090 C C . GLN B 1 244 ? -13.273 6.145 11.055 1 97.25 244 GLN B C 1
ATOM 5092 O O . GLN B 1 244 ? -12.359 6.867 11.445 1 97.25 244 GLN B O 1
ATOM 5097 N N . PRO B 1 245 ? -14.258 5.789 11.836 1 95.38 245 PRO B N 1
ATOM 5098 C CA . PRO B 1 245 ? -14.281 6.305 13.203 1 95.38 245 PRO B CA 1
ATOM 5099 C C . PRO B 1 245 ? -12.992 6 13.977 1 95.38 245 PRO B C 1
ATOM 5101 O O . PRO B 1 245 ? -12.492 4.875 13.914 1 95.38 245 PRO B O 1
ATOM 5104 N N . LEU B 1 246 ? -12.516 6.992 14.586 1 96 246 LEU B N 1
ATOM 5105 C CA . LEU B 1 246 ? -11.352 6.84 15.453 1 96 246 LEU B CA 1
ATOM 5106 C C . LEU B 1 246 ? -11.781 6.457 16.875 1 96 246 LEU B C 1
ATOM 5108 O O . LEU B 1 246 ? -12.781 6.965 17.375 1 96 246 LEU B O 1
ATOM 5112 N N . ARG B 1 247 ? -10.961 5.539 17.453 1 93.5 247 ARG B N 1
ATOM 5113 C CA . ARG B 1 247 ? -11.266 5.078 18.797 1 93.5 247 ARG B CA 1
ATOM 5114 C C . ARG B 1 247 ? -9.992 4.938 19.625 1 93.5 247 ARG B C 1
ATOM 5116 O O . ARG B 1 247 ? -8.969 4.477 19.125 1 93.5 247 ARG B O 1
ATOM 5123 N N . GLY B 1 248 ? -10.062 5.391 20.828 1 91.19 248 GLY B N 1
ATOM 5124 C CA . GLY B 1 248 ? -9.047 5.078 21.812 1 91.19 248 GLY B CA 1
ATOM 5125 C C . GLY B 1 248 ? -7.719 5.762 21.547 1 91.19 248 GLY B C 1
ATOM 5126 O O . GLY B 1 248 ? -6.676 5.32 22.031 1 91.19 248 GLY B O 1
ATOM 5127 N N . VAL B 1 249 ? -7.707 6.695 20.703 1 94.19 249 VAL B N 1
ATOM 5128 C CA . VAL B 1 249 ? -6.473 7.402 20.391 1 94.19 249 VAL B CA 1
ATOM 5129 C C . VAL B 1 249 ? -6.605 8.867 20.797 1 94.19 249 VAL B C 1
ATOM 5131 O O . VAL B 1 249 ? -7.695 9.438 20.75 1 94.19 249 VAL B O 1
ATOM 5134 N N . SER B 1 250 ? -5.527 9.422 21.188 1 94.44 250 SER B N 1
ATOM 5135 C CA . SER B 1 250 ? -5.547 10.797 21.688 1 94.44 250 SER B CA 1
ATOM 5136 C C . SER B 1 250 ? -5.531 11.789 20.531 1 94.44 250 SER B C 1
ATOM 5138 O O . SER B 1 250 ? -4.727 11.664 19.594 1 94.44 250 SER B O 1
ATOM 5140 N N . ARG B 1 251 ? -6.336 12.781 20.609 1 96.19 251 ARG B N 1
ATOM 5141 C CA . ARG B 1 251 ? -6.363 13.867 19.625 1 96.19 251 ARG B CA 1
ATOM 5142 C C . ARG B 1 251 ? -5.066 14.664 19.656 1 96.19 251 ARG B C 1
ATOM 5144 O O . ARG B 1 251 ? -4.629 15.195 18.641 1 96.19 251 ARG B O 1
ATOM 5151 N N . HIS B 1 252 ? -4.379 14.672 20.797 1 97.12 252 HIS B N 1
ATOM 5152 C CA . HIS B 1 252 ? -3.105 15.375 20.922 1 97.12 252 HIS B CA 1
ATOM 5153 C C . HIS B 1 252 ? -2.037 14.734 20.047 1 97.12 252 HIS B C 1
ATOM 5155 O O . HIS B 1 252 ? -1.168 15.43 19.516 1 97.12 252 HIS B O 1
ATOM 5161 N N . PHE B 1 253 ? -2.164 13.43 19.891 1 97.31 253 PHE B N 1
ATOM 5162 C CA . PHE B 1 253 ? -1.205 12.75 19.031 1 97.31 253 PHE B CA 1
ATOM 5163 C C . PHE B 1 253 ? -1.375 13.18 17.578 1 97.31 253 PHE B C 1
ATOM 5165 O O . PHE B 1 253 ? -0.392 13.461 16.891 1 97.31 253 PHE B O 1
ATOM 5172 N N . PHE B 1 254 ? -2.576 13.25 17.141 1 98.12 254 PHE B N 1
ATOM 5173 C CA . PHE B 1 254 ? -2.842 13.68 15.773 1 98.12 254 PHE B CA 1
ATOM 5174 C C . PHE B 1 254 ? -2.4 15.117 15.555 1 98.12 254 PHE B C 1
ATOM 5176 O O . PHE B 1 254 ? -1.854 15.461 14.508 1 98.12 254 PHE B O 1
ATOM 5183 N N . PHE B 1 255 ? -2.617 15.938 16.531 1 98.56 255 PHE B N 1
ATOM 5184 C CA . PHE B 1 255 ? -2.203 17.328 16.422 1 98.56 255 PHE B CA 1
ATOM 5185 C C . PHE B 1 255 ? -0.69 17.438 16.281 1 98.56 255 PHE B C 1
ATOM 5187 O O . PHE B 1 255 ? -0.193 18.156 15.406 1 98.56 255 PHE B O 1
ATOM 5194 N N . CYS B 1 256 ? -0.01 16.719 17.109 1 98.62 256 CYS B N 1
ATOM 5195 C CA . CYS B 1 256 ? 1.448 16.75 17.078 1 98.62 256 CYS B CA 1
ATOM 5196 C C . CYS B 1 256 ? 1.976 16.125 15.789 1 98.62 256 CYS B C 1
ATOM 5198 O O . CYS B 1 256 ? 3.004 16.562 15.258 1 98.62 256 CYS B O 1
ATOM 5200 N N . ARG B 1 257 ? 1.29 15.141 15.32 1 98.62 257 ARG B N 1
ATOM 5201 C CA . ARG B 1 257 ? 1.653 14.555 14.031 1 98.62 257 ARG B CA 1
ATOM 5202 C C . ARG B 1 257 ? 1.477 15.57 12.906 1 98.62 257 ARG B C 1
ATOM 5204 O O . ARG B 1 257 ? 2.277 15.609 11.969 1 98.62 257 ARG B O 1
ATOM 5211 N N . PHE B 1 258 ? 0.387 16.297 12.977 1 98.81 258 PHE B N 1
ATOM 5212 C CA . PHE B 1 258 ? 0.175 17.391 12.039 1 98.81 258 PHE B CA 1
ATOM 5213 C C . PHE B 1 258 ? 1.303 18.422 12.141 1 98.81 258 PHE B C 1
ATOM 5215 O O . PHE B 1 258 ? 1.848 18.844 11.117 1 98.81 258 PHE B O 1
ATOM 5222 N N . ALA B 1 259 ? 1.7 18.719 13.32 1 98.81 259 ALA B N 1
ATOM 5223 C CA . ALA B 1 259 ? 2.807 19.641 13.547 1 98.81 259 ALA B CA 1
ATOM 5224 C C . ALA B 1 259 ? 4.102 19.109 12.938 1 98.81 259 ALA B C 1
ATOM 5226 O O . ALA B 1 259 ? 4.844 19.859 12.297 1 98.81 259 ALA B O 1
ATOM 5227 N N . LEU B 1 260 ? 4.316 17.891 13.188 1 98.44 260 LEU B N 1
ATOM 5228 C CA . LEU B 1 260 ? 5.504 17.25 12.617 1 98.44 260 LEU B CA 1
ATOM 5229 C C . LEU B 1 260 ? 5.562 17.453 11.109 1 98.44 260 LEU B C 1
ATOM 5231 O O . LEU B 1 260 ? 6.613 17.812 10.57 1 98.44 260 LEU B O 1
ATOM 5235 N N . ALA B 1 261 ? 4.469 17.266 10.445 1 98.38 261 ALA B N 1
ATOM 5236 C CA . ALA B 1 261 ? 4.398 17.438 9 1 98.38 261 ALA B CA 1
ATOM 5237 C C . ALA B 1 261 ? 4.625 18.891 8.609 1 98.38 261 ALA B C 1
ATOM 5239 O O . ALA B 1 261 ? 5.309 19.188 7.625 1 98.38 261 ALA B O 1
ATOM 5240 N N . ILE B 1 262 ? 4.09 19.797 9.328 1 98.44 262 ILE B N 1
ATOM 5241 C CA . ILE B 1 262 ? 4.195 21.219 9.039 1 98.44 262 ILE B CA 1
ATOM 5242 C C . ILE B 1 262 ? 5.648 21.672 9.172 1 98.44 262 ILE B C 1
ATOM 5244 O O . ILE B 1 262 ? 6.152 22.422 8.336 1 98.44 262 ILE B O 1
ATOM 5248 N N . PHE B 1 263 ? 6.348 21.219 10.188 1 97.19 263 PHE B N 1
ATOM 5249 C CA . PHE B 1 263 ? 7.742 21.594 10.383 1 97.19 263 PHE B CA 1
ATOM 5250 C C . PHE B 1 263 ? 8.617 21.031 9.273 1 97.19 263 PHE B C 1
ATOM 5252 O O . PHE B 1 263 ? 9.609 21.656 8.883 1 97.19 263 PHE B O 1
ATOM 5259 N N . ALA B 1 264 ? 8.211 19.891 8.805 1 94.62 264 ALA B N 1
ATOM 5260 C CA . ALA B 1 264 ? 8.953 19.297 7.703 1 94.62 264 ALA B CA 1
ATOM 5261 C C . ALA B 1 264 ? 8.789 20.109 6.426 1 94.62 264 ALA B C 1
ATOM 5263 O O . ALA B 1 264 ? 9.688 20.125 5.574 1 94.62 264 ALA B O 1
ATOM 5264 N N . LYS B 1 265 ? 7.762 20.859 6.328 1 93.25 265 LYS B N 1
ATOM 5265 C CA . LYS B 1 265 ? 7.422 21.578 5.102 1 93.25 265 LYS B CA 1
ATOM 5266 C C . LYS B 1 265 ? 7.867 23.031 5.18 1 93.25 265 LYS B C 1
ATOM 5268 O O . LYS B 1 265 ? 7.969 23.719 4.156 1 93.25 265 LYS B O 1
ATOM 5273 N N . SER B 1 266 ? 8.055 23.469 6.289 1 89.38 266 SER B N 1
ATOM 5274 C CA . SER B 1 266 ? 8.305 24.906 6.449 1 89.38 266 SER B CA 1
ATOM 5275 C C . SER B 1 266 ? 9.562 25.328 5.711 1 89.38 266 SER B C 1
ATOM 5277 O O . SER B 1 266 ? 10.57 24.625 5.723 1 89.38 266 SER B O 1
ATOM 5279 N N . ALA B 1 267 ? 9.422 26.516 5.094 1 87.56 267 ALA B N 1
ATOM 5280 C CA . ALA B 1 267 ? 10.516 27.094 4.324 1 87.56 267 ALA B CA 1
ATOM 5281 C C . ALA B 1 267 ? 11.094 28.328 5.031 1 87.56 267 ALA B C 1
ATOM 5283 O O . ALA B 1 267 ? 11.977 29 4.5 1 87.56 267 ALA B O 1
ATOM 5284 N N . PHE B 1 268 ? 10.758 28.594 6.16 1 93.06 268 PHE B N 1
ATOM 5285 C CA . PHE B 1 268 ? 11.016 29.891 6.781 1 93.06 268 PHE B CA 1
ATOM 5286 C C . PHE B 1 268 ? 12.5 30.062 7.074 1 93.06 268 PHE B C 1
ATOM 5288 O O . PHE B 1 268 ? 13.086 31.094 6.762 1 93.06 268 PHE B O 1
ATOM 5295 N N . LEU B 1 269 ? 13.117 29.031 7.566 1 93 269 LEU B N 1
ATOM 5296 C CA . LEU B 1 269 ? 14.516 29.141 7.957 1 93 269 LEU B CA 1
ATOM 5297 C C . LEU B 1 269 ? 15.43 28.922 6.754 1 93 269 LEU B C 1
ATOM 5299 O O . LEU B 1 269 ? 16.625 29.25 6.809 1 93 269 LEU B O 1
ATOM 5303 N N . ARG B 1 270 ? 14.875 28.484 5.699 1 91.5 270 ARG B N 1
ATOM 5304 C CA . ARG B 1 270 ? 15.656 28.25 4.488 1 91.5 270 ARG B CA 1
ATOM 5305 C C . ARG B 1 270 ? 15.969 29.562 3.775 1 91.5 270 ARG B C 1
ATOM 5307 O O . ARG B 1 270 ? 16.828 29.609 2.893 1 91.5 270 ARG B O 1
ATOM 5314 N N . GLN B 1 271 ? 15.383 30.594 4.215 1 92.56 271 GLN B N 1
ATOM 5315 C CA . GLN B 1 271 ? 15.539 31.891 3.566 1 92.56 271 GLN B CA 1
ATOM 5316 C C . GLN B 1 271 ? 16.75 32.656 4.129 1 92.56 271 GLN B C 1
ATOM 5318 O O . GLN B 1 271 ? 17.047 33.75 3.703 1 92.56 271 GLN B O 1
ATOM 5323 N N . ARG B 1 272 ? 17.453 32.188 4.988 1 89 272 ARG B N 1
ATOM 5324 C CA . ARG B 1 272 ? 18.797 32.562 5.461 1 89 272 ARG B CA 1
ATOM 5325 C C . ARG B 1 272 ? 18.812 34 5.957 1 89 272 ARG B C 1
ATOM 5327 O O . ARG B 1 272 ? 19.672 34.781 5.539 1 89 272 ARG B O 1
ATOM 5334 N N . MET B 1 273 ? 18.016 34.375 6.879 1 93.56 273 MET B N 1
ATOM 5335 C CA . MET B 1 273 ? 17.969 35.688 7.559 1 93.56 273 MET B CA 1
ATOM 5336 C C . MET B 1 273 ? 17.953 35.5 9.07 1 93.56 273 MET B C 1
ATOM 5338 O O . MET B 1 273 ? 17.578 34.438 9.57 1 93.56 273 MET B O 1
ATOM 5342 N N . ARG B 1 274 ? 18.422 36.531 9.664 1 95.62 274 ARG B N 1
ATOM 5343 C CA . ARG B 1 274 ? 18.297 36.531 11.117 1 95.62 274 ARG B CA 1
ATOM 5344 C C . ARG B 1 274 ? 16.828 36.344 11.531 1 95.62 274 ARG B C 1
ATOM 5346 O O . ARG B 1 274 ? 15.938 36.969 10.922 1 95.62 274 ARG B O 1
ATOM 5353 N N . ARG B 1 275 ? 16.641 35.5 12.594 1 97.19 275 ARG B N 1
ATOM 5354 C CA . ARG B 1 275 ? 15.266 35.188 12.977 1 97.19 275 ARG B CA 1
ATOM 5355 C C . ARG B 1 275 ? 15.094 35.219 14.492 1 97.19 275 ARG B C 1
ATOM 5357 O O . ARG B 1 275 ? 16.031 34.938 15.234 1 97.19 275 ARG B O 1
ATOM 5364 N N . LYS B 1 276 ? 13.93 35.625 14.891 1 97.75 276 LYS B N 1
ATOM 5365 C CA . LYS B 1 276 ? 13.477 35.438 16.266 1 97.75 276 LYS B CA 1
ATOM 5366 C C . LYS B 1 276 ? 12.867 34.062 16.469 1 97.75 276 LYS B C 1
ATOM 5368 O O . LYS B 1 276 ? 11.836 33.75 15.867 1 97.75 276 LYS B O 1
ATOM 5373 N N . LEU B 1 277 ? 13.539 33.219 17.312 1 97.25 277 LEU B N 1
ATOM 5374 C CA . LEU B 1 277 ? 13.156 31.812 17.375 1 97.25 277 LEU B CA 1
ATOM 5375 C C . LEU B 1 277 ? 12.797 31.406 18.812 1 97.25 277 LEU B C 1
ATOM 5377 O O . LEU B 1 277 ? 13.328 31.984 19.766 1 97.25 277 LEU B O 1
ATOM 5381 N N . VAL B 1 278 ? 11.844 30.578 18.922 1 96.69 278 VAL B N 1
ATOM 5382 C CA . VAL B 1 278 ? 11.492 29.938 20.188 1 96.69 278 VAL B CA 1
ATOM 5383 C C . VAL B 1 278 ? 12.258 28.625 20.344 1 96.69 278 VAL B C 1
ATOM 5385 O O . VAL B 1 278 ? 12.078 27.703 19.547 1 96.69 278 VAL B O 1
ATOM 5388 N N . ILE B 1 279 ? 13.047 28.453 21.312 1 92.62 279 ILE B N 1
ATOM 5389 C CA . ILE B 1 279 ? 13.859 27.25 21.516 1 92.62 279 ILE B CA 1
ATOM 5390 C C . ILE B 1 279 ? 13.484 26.594 22.844 1 92.62 279 ILE B C 1
ATOM 5392 O O . ILE B 1 279 ? 13.156 27.281 23.812 1 92.62 279 ILE B O 1
ATOM 5396 N N . LEU B 1 280 ? 13.461 25.266 22.75 1 86.81 280 LEU B N 1
ATOM 5397 C CA . LEU B 1 280 ? 13.219 24.5 23.969 1 86.81 280 LEU B CA 1
ATOM 5398 C C . LEU B 1 280 ? 14.531 24.094 24.625 1 86.81 280 LEU B C 1
ATOM 5400 O O . LEU B 1 280 ? 15.406 23.516 23.984 1 86.81 280 LEU B O 1
ATOM 5404 N N . ASP B 1 281 ? 14.594 24.406 25.812 1 77.06 281 ASP B N 1
ATOM 5405 C CA . ASP B 1 281 ? 15.812 24.016 26.531 1 77.06 281 ASP B CA 1
ATOM 5406 C C . ASP B 1 281 ? 15.695 22.609 27.094 1 77.06 281 ASP B C 1
ATOM 5408 O O . ASP B 1 281 ? 14.664 21.953 26.938 1 77.06 281 ASP B O 1
ATOM 5412 N N . ARG B 1 282 ? 16.766 22.125 27.672 1 72.56 282 ARG B N 1
ATOM 5413 C CA . ARG B 1 282 ? 16.844 20.75 28.172 1 72.56 282 ARG B CA 1
ATOM 5414 C C . ARG B 1 282 ? 15.836 20.531 29.297 1 72.56 282 ARG B C 1
ATOM 5416 O O . ARG B 1 282 ? 15.391 19.391 29.516 1 72.56 282 ARG B O 1
ATOM 5423 N N . SER B 1 283 ? 15.469 21.594 29.953 1 72.5 283 SER B N 1
ATOM 5424 C CA . SER B 1 283 ? 14.516 21.484 31.047 1 72.5 283 SER B CA 1
ATOM 5425 C C . SER B 1 283 ? 13.078 21.484 30.547 1 72.5 283 SER B C 1
ATOM 5427 O O . SER B 1 283 ? 12.141 21.25 31.312 1 72.5 283 SER B O 1
ATOM 5429 N N . GLY B 1 284 ? 12.938 21.75 29.328 1 73.69 284 GLY B N 1
ATOM 5430 C CA . GLY B 1 284 ? 11.602 21.781 28.766 1 73.69 284 GLY B CA 1
ATOM 5431 C C . GLY B 1 284 ? 10.992 23.172 28.734 1 73.69 284 GLY B C 1
ATOM 5432 O O . GLY B 1 284 ? 9.836 23.344 28.375 1 73.69 284 GLY B O 1
ATOM 5433 N N . SER B 1 285 ? 11.773 24.078 29.125 1 82.06 285 SER B N 1
ATOM 5434 C CA . SER B 1 285 ? 11.289 25.453 29.109 1 82.06 285 SER B CA 1
ATOM 5435 C C . SER B 1 285 ? 11.578 26.141 27.781 1 82.06 285 SER B C 1
ATOM 5437 O O . SER B 1 285 ? 12.625 25.922 27.172 1 82.06 285 SER B O 1
ATOM 5439 N N . SER B 1 286 ? 10.617 26.969 27.375 1 88.69 286 SER B N 1
ATOM 5440 C CA . SER B 1 286 ? 10.766 27.688 26.109 1 88.69 286 SER B CA 1
ATOM 5441 C C . SER B 1 286 ? 11.391 29.047 26.328 1 88.69 286 SER B C 1
ATOM 5443 O O . SER B 1 286 ? 11.094 29.734 27.297 1 88.69 286 SER B O 1
ATOM 5445 N N . LYS B 1 287 ? 12.383 29.375 25.453 1 92.56 287 LYS B N 1
ATOM 5446 C CA . LYS B 1 287 ? 13 30.703 25.453 1 92.56 287 LYS B CA 1
ATOM 5447 C C . LYS B 1 287 ? 13.023 31.297 24.047 1 92.56 287 LYS B C 1
ATOM 5449 O O . LYS B 1 287 ? 13.156 30.578 23.062 1 92.56 287 LYS B O 1
ATOM 5454 N N . VAL B 1 288 ? 12.875 32.562 24.031 1 96.31 288 VAL B N 1
ATOM 5455 C CA . VAL B 1 288 ? 12.922 33.281 22.75 1 96.31 288 VAL B CA 1
ATOM 5456 C C . VAL B 1 288 ? 14.312 33.906 22.547 1 96.31 288 VAL B C 1
ATOM 5458 O O . VAL B 1 288 ? 14.859 34.531 23.469 1 96.31 288 VAL B O 1
ATOM 5461 N N . ARG B 1 289 ? 14.828 33.719 21.391 1 94.75 289 ARG B N 1
ATOM 5462 C CA . ARG B 1 289 ? 16.141 34.25 21.062 1 94.75 289 ARG B CA 1
ATOM 5463 C C . ARG B 1 289 ? 16.219 34.688 19.609 1 94.75 289 ARG B C 1
ATOM 5465 O O . ARG B 1 289 ? 15.648 34.031 18.734 1 94.75 289 ARG B O 1
ATOM 5472 N N . GLU B 1 290 ? 16.875 35.719 19.453 1 96.31 290 GLU B N 1
ATOM 5473 C CA . GLU B 1 290 ? 17.234 36.094 18.094 1 96.31 290 GLU B CA 1
ATOM 5474 C C . GLU B 1 290 ? 18.516 35.375 17.641 1 96.31 290 GLU B C 1
ATOM 5476 O O . GLU B 1 290 ? 19.516 35.375 18.359 1 96.31 290 GLU B O 1
ATOM 5481 N N . MET B 1 291 ? 18.391 34.812 16.5 1 95.69 291 MET B N 1
ATOM 5482 C CA . MET B 1 291 ? 19.516 34 16.062 1 95.69 291 MET B CA 1
ATOM 5483 C C . MET B 1 291 ? 19.906 34.344 14.633 1 95.69 291 MET B C 1
ATOM 5485 O O . MET B 1 291 ? 19.047 34.625 13.789 1 95.69 291 MET B O 1
ATOM 5489 N N . SER B 1 292 ? 21.234 34.281 14.438 1 96.19 292 SER B N 1
ATOM 5490 C CA . SER B 1 292 ? 21.766 34.406 13.086 1 96.19 292 SER B CA 1
ATOM 5491 C C . SER B 1 292 ? 21.609 33.125 12.297 1 96.19 292 SER B C 1
ATOM 5493 O O . SER B 1 292 ? 21.25 32.094 12.867 1 96.19 292 SER B O 1
ATOM 5495 N N . VAL B 1 293 ? 21.922 33.25 11.016 1 94.75 293 VAL B N 1
ATOM 5496 C CA . VAL B 1 293 ? 21.812 32.094 10.125 1 94.75 293 VAL B CA 1
ATOM 5497 C C . VAL B 1 293 ? 22.719 30.969 10.617 1 94.75 293 VAL B C 1
ATOM 5499 O O . VAL B 1 293 ? 22.297 29.812 10.688 1 94.75 293 VAL B O 1
ATOM 5502 N N . ASP B 1 294 ? 23.875 31.281 10.984 1 94.44 294 ASP B N 1
ATOM 5503 C CA . ASP B 1 294 ? 24.844 30.281 11.445 1 94.44 294 ASP B CA 1
ATOM 5504 C C . ASP B 1 294 ? 24.406 29.656 12.758 1 94.44 294 ASP B C 1
ATOM 5506 O O . ASP B 1 294 ? 24.578 28.438 12.961 1 94.44 294 ASP B O 1
ATOM 5510 N N . GLU B 1 295 ? 23.812 30.484 13.539 1 93.56 295 GLU B N 1
ATOM 5511 C CA . GLU B 1 295 ? 23.391 30 14.852 1 93.56 295 GLU B CA 1
ATOM 5512 C C . GLU B 1 295 ? 22.297 28.953 14.734 1 93.56 295 GLU B C 1
ATOM 5514 O O . GLU B 1 295 ? 22.359 27.906 15.367 1 93.56 295 GLU B O 1
ATOM 5519 N N . TYR B 1 296 ? 21.281 29.234 13.914 1 92.31 296 TYR B N 1
ATOM 5520 C CA . TYR B 1 296 ? 20.203 28.25 13.898 1 92.31 296 TYR B CA 1
ATOM 5521 C C . TYR B 1 296 ? 20.531 27.094 12.969 1 92.31 296 TYR B C 1
ATOM 5523 O O . TYR B 1 296 ? 19.938 26.016 13.078 1 92.31 296 TYR B O 1
ATOM 5531 N N . LYS B 1 297 ? 21.453 27.266 12.078 1 90.94 297 LYS B N 1
ATOM 5532 C CA . LYS B 1 297 ? 21.953 26.109 11.344 1 90.94 297 LYS B CA 1
ATOM 5533 C C . LYS B 1 297 ? 22.625 25.109 12.273 1 90.94 297 LYS B C 1
ATOM 5535 O O . LYS B 1 297 ? 22.453 23.891 12.125 1 90.94 297 LYS B O 1
ATOM 5540 N N . GLU B 1 298 ? 23.375 25.625 13.141 1 89.94 298 GLU B N 1
ATOM 5541 C CA . GLU B 1 298 ? 24.031 24.766 14.133 1 89.94 298 GLU B CA 1
ATOM 5542 C C . GLU B 1 298 ? 23 24.078 15.016 1 89.94 298 GLU B C 1
ATOM 5544 O O . GLU B 1 298 ? 23.172 22.906 15.359 1 89.94 298 GLU B O 1
ATOM 5549 N N . LEU B 1 299 ? 22.031 24.812 15.336 1 86.44 299 LEU B N 1
ATOM 5550 C CA . LEU B 1 299 ? 20.953 24.266 16.141 1 86.44 299 LEU B CA 1
ATOM 5551 C C . LEU B 1 299 ? 20.266 23.109 15.438 1 86.44 299 LEU B C 1
ATOM 5553 O O . LEU B 1 299 ? 19.984 22.078 16.047 1 86.44 299 LEU B O 1
ATOM 5557 N N . LEU B 1 300 ? 20.062 23.25 14.156 1 85.75 300 LEU B N 1
ATOM 5558 C CA . LEU B 1 300 ? 19.359 22.25 13.367 1 85.75 300 LEU B CA 1
ATOM 5559 C C . LEU B 1 300 ? 20.25 21.047 13.078 1 85.75 300 LEU B C 1
ATOM 5561 O O . LEU B 1 300 ? 19.766 19.922 13.023 1 85.75 300 LEU B O 1
ATOM 5565 N N . ASN B 1 301 ? 21.484 21.219 12.859 1 80.25 301 ASN B N 1
ATOM 5566 C CA . ASN B 1 301 ? 22.438 20.141 12.617 1 80.25 301 ASN B CA 1
ATOM 5567 C C . ASN B 1 301 ? 22.625 19.266 13.859 1 80.25 301 ASN B C 1
ATOM 5569 O O . ASN B 1 301 ? 22.781 18.062 13.75 1 80.25 301 ASN B O 1
ATOM 5573 N N . LEU B 1 302 ? 22.641 19.844 14.922 1 67.69 302 LEU B N 1
ATOM 5574 C CA . LEU B 1 302 ? 22.781 19.125 16.172 1 67.69 302 LEU B CA 1
ATOM 5575 C C . LEU B 1 302 ? 21.625 18.156 16.375 1 67.69 302 LEU B C 1
ATOM 5577 O O . LEU B 1 302 ? 21.812 17.031 16.828 1 67.69 302 LEU B O 1
ATOM 5581 N N . VAL B 1 303 ? 20.578 18.562 15.984 1 65.75 303 VAL B N 1
ATOM 5582 C CA . VAL B 1 303 ? 19.375 17.75 16.125 1 65.75 303 VAL B CA 1
ATOM 5583 C C . VAL B 1 303 ? 19.422 16.578 15.148 1 65.75 303 VAL B C 1
ATOM 5585 O O . VAL B 1 303 ? 19.094 15.445 15.516 1 65.75 303 VAL B O 1
ATOM 5588 N N . ALA B 1 304 ? 19.844 16.875 14.016 1 62.81 304 ALA B N 1
ATOM 5589 C CA . ALA B 1 304 ? 19.938 15.836 12.984 1 62.81 304 ALA B CA 1
ATOM 5590 C C . ALA B 1 304 ? 20.938 14.758 13.375 1 62.81 304 ALA B C 1
ATOM 5592 O O . ALA B 1 304 ? 20.719 13.57 13.141 1 62.81 304 ALA B O 1
ATOM 5593 N N . ARG B 1 305 ? 22.062 15.133 13.922 1 52.69 305 ARG B N 1
ATOM 5594 C CA . ARG B 1 305 ? 23.125 14.219 14.336 1 52.69 305 ARG B CA 1
ATOM 5595 C C . ARG B 1 305 ? 22.656 13.352 15.508 1 52.69 305 ARG B C 1
ATOM 5597 O O . ARG B 1 305 ? 23.047 12.188 15.609 1 52.69 305 ARG B O 1
ATOM 5604 N N . GLY B 1 306 ? 21.969 13.922 16.375 1 49.16 306 GLY B N 1
ATOM 5605 C CA . GLY B 1 306 ? 21.438 13.156 17.484 1 49.16 306 GLY B CA 1
ATOM 5606 C C . GLY B 1 306 ? 20.469 12.078 17.062 1 49.16 306 GLY B C 1
ATOM 5607 O O . GLY B 1 306 ? 20.422 11 17.656 1 49.16 306 GLY B O 1
ATOM 5608 N N . THR B 1 307 ? 19.703 12.398 16.109 1 51.22 307 THR B N 1
ATOM 5609 C CA . THR B 1 307 ? 18.75 11.43 15.586 1 51.22 307 THR B CA 1
ATOM 5610 C C . THR B 1 307 ? 19.469 10.375 14.75 1 51.22 307 THR B C 1
ATOM 5612 O O . THR B 1 307 ? 19 9.227 14.672 1 51.22 307 THR B O 1
ATOM 5615 N N . SER B 1 308 ? 20.641 10.766 14.086 1 45.69 308 SER B N 1
ATOM 5616 C CA . SER B 1 308 ? 21.406 9.82 13.273 1 45.69 308 SER B CA 1
ATOM 5617 C C . SER B 1 308 ? 22.219 8.883 14.156 1 45.69 308 SER B C 1
ATOM 5619 O O . SER B 1 308 ? 22.406 7.711 13.805 1 45.69 308 SER B O 1
ATOM 5621 N N . ARG B 1 309 ? 22.828 9.445 15.266 1 44.16 309 ARG B N 1
ATOM 5622 C CA . ARG B 1 309 ? 23.703 8.625 16.094 1 44.16 309 ARG B CA 1
ATOM 5623 C C . ARG B 1 309 ? 22.906 7.566 16.844 1 44.16 309 ARG B C 1
ATOM 5625 O O . ARG B 1 309 ? 23.484 6.617 17.391 1 44.16 309 ARG B O 1
ATOM 5632 N N . SER B 1 310 ? 21.766 7.887 17.141 1 40.34 310 SER B N 1
ATOM 5633 C CA . SER B 1 310 ? 21.031 6.891 17.922 1 40.34 310 SER B CA 1
ATOM 5634 C C . SER B 1 310 ? 20.75 5.641 17.094 1 40.34 310 SER B C 1
ATOM 5636 O O . SER B 1 310 ? 20.266 4.641 17.625 1 40.34 310 SER B O 1
ATOM 5638 N N . THR B 1 311 ? 20.906 5.777 15.797 1 38.06 311 THR B N 1
ATOM 5639 C CA . THR B 1 311 ? 20.625 4.539 15.086 1 38.06 311 THR B CA 1
ATOM 5640 C C . THR B 1 311 ? 21.828 3.611 15.102 1 38.06 311 THR B C 1
ATOM 5642 O O . THR B 1 311 ? 21.797 2.533 14.508 1 38.06 311 THR B O 1
ATOM 5645 N N . SER B 1 312 ? 22.969 4.191 15.445 1 33 312 SER B N 1
ATOM 5646 C CA . SER B 1 312 ? 24.031 3.184 15.398 1 33 312 SER B CA 1
ATOM 5647 C C . SER B 1 312 ? 23.969 2.279 16.625 1 33 312 SER B C 1
ATOM 5649 O O . SER B 1 312 ? 24.078 2.754 17.766 1 33 312 SER B O 1
ATOM 5651 N N . PRO B 1 313 ? 23.25 1.262 16.5 1 34.44 313 PRO B N 1
ATOM 5652 C CA . PRO B 1 313 ? 23.328 0.365 17.656 1 34.44 313 PRO B CA 1
ATOM 5653 C C . PRO B 1 313 ? 24.766 0.117 18.109 1 34.44 313 PRO B C 1
ATOM 5655 O O . PRO B 1 313 ? 25.656 -0.093 17.281 1 34.44 313 PRO B O 1
ATOM 5658 N N . THR B 1 314 ? 25.203 0.853 19.125 1 30.91 314 THR B N 1
ATOM 5659 C CA . THR B 1 314 ? 26.469 0.48 19.766 1 30.91 314 THR B CA 1
ATOM 5660 C C . THR B 1 314 ? 26.578 -1.036 19.906 1 30.91 314 THR B C 1
ATOM 5662 O O . THR B 1 314 ? 25.719 -1.675 20.531 1 30.91 314 THR B O 1
ATOM 5665 N N . LYS B 1 315 ? 27.109 -1.658 18.922 1 29.98 315 LYS B N 1
ATOM 5666 C CA . LYS B 1 315 ? 27.453 -3.074 19 1 29.98 315 LYS B CA 1
ATOM 5667 C C . LYS B 1 315 ? 28.031 -3.424 20.375 1 29.98 315 LYS B C 1
ATOM 5669 O O . LYS B 1 315 ? 28.922 -2.742 20.859 1 29.98 315 LYS B O 1
ATOM 5674 N N . ARG B 1 316 ? 27.25 -3.924 21.312 1 30.44 316 ARG B N 1
ATOM 5675 C CA . ARG B 1 316 ? 27.703 -4.469 22.578 1 30.44 316 ARG B CA 1
ATOM 5676 C C . ARG B 1 316 ? 29.062 -5.152 22.422 1 30.44 316 ARG B C 1
ATOM 5678 O O . ARG B 1 316 ? 29.219 -6.039 21.594 1 30.44 316 ARG B O 1
ATOM 5685 N N . GLN B 1 317 ? 30.109 -4.461 22.656 1 28.7 317 GLN B N 1
ATOM 5686 C CA . GLN B 1 317 ? 31.438 -5.031 22.75 1 28.7 317 GLN B CA 1
ATOM 5687 C C . GLN B 1 317 ? 31.438 -6.324 23.562 1 28.7 317 GLN B C 1
ATOM 5689 O O . GLN B 1 317 ? 30.938 -6.348 24.688 1 28.7 317 GLN B O 1
ATOM 5694 N N . ARG B 1 318 ? 31.234 -7.453 22.969 1 31.69 318 ARG B N 1
ATOM 5695 C CA . ARG B 1 318 ? 31.359 -8.781 23.562 1 31.69 318 ARG B CA 1
ATOM 5696 C C . ARG B 1 318 ? 32.531 -8.844 24.531 1 31.69 318 ARG B C 1
ATOM 5698 O O . ARG B 1 318 ? 33.688 -8.539 24.141 1 31.69 318 ARG B O 1
ATOM 5705 N N . ARG B 1 319 ? 32.375 -8.461 25.812 1 26.5 319 ARG B N 1
ATOM 5706 C CA . ARG B 1 319 ? 33.344 -8.703 26.859 1 26.5 319 ARG B CA 1
ATOM 5707 C C . ARG B 1 319 ? 33.969 -10.094 26.719 1 26.5 319 ARG B C 1
ATOM 5709 O O . ARG B 1 319 ? 33.25 -11.094 26.672 1 26.5 319 ARG B O 1
ATOM 5716 N N . ASP B 1 320 ? 35.031 -10.227 26.094 1 29.09 320 ASP B N 1
ATOM 5717 C CA . ASP B 1 320 ? 35.969 -11.352 25.984 1 29.09 320 ASP B CA 1
ATOM 5718 C C . ASP B 1 320 ? 36.219 -11.992 27.344 1 29.09 320 ASP B C 1
ATOM 5720 O O . ASP B 1 320 ? 36.938 -11.438 28.172 1 29.09 320 ASP B O 1
ATOM 5724 N N . GLN B 1 321 ? 35.031 -12.266 28.156 1 25.58 321 GLN B N 1
ATOM 5725 C CA . GLN B 1 321 ? 35.312 -12.914 29.438 1 25.58 321 GLN B CA 1
ATOM 5726 C C . GLN B 1 321 ? 36.219 -14.125 29.266 1 25.58 321 GLN B C 1
ATOM 5728 O O . GLN B 1 321 ? 35.875 -15.086 28.578 1 25.58 321 GLN B O 1
ATOM 5733 N N . SER B 1 322 ? 37.5 -13.891 29.219 1 26.88 322 SER B N 1
ATOM 5734 C CA . SER B 1 322 ? 38.625 -14.836 29.344 1 26.88 322 SER B CA 1
ATOM 5735 C C . SER B 1 322 ? 38.375 -15.82 30.484 1 26.88 322 SER B C 1
ATOM 5737 O O . SER B 1 322 ? 38.562 -15.484 31.656 1 26.88 322 SER B O 1
ATOM 5739 N N . GLU B 1 323 ? 37.125 -16.453 30.531 1 26.75 323 GLU B N 1
ATOM 5740 C CA . GLU B 1 323 ? 36.844 -17.422 31.594 1 26.75 323 GLU B CA 1
ATOM 5741 C C . GLU B 1 323 ? 37.938 -18.484 31.672 1 26.75 323 GLU B C 1
ATOM 5743 O O . GLU B 1 323 ? 38.281 -19.125 30.672 1 26.75 323 GLU B O 1
ATOM 5748 N N . SER B 1 324 ? 38.844 -18.234 32.625 1 25.28 324 SER B N 1
ATOM 5749 C CA . SER B 1 324 ? 39.906 -19.078 33.156 1 25.28 324 SER B CA 1
ATOM 5750 C C . SER B 1 324 ? 39.438 -20.516 33.344 1 25.28 324 SER B C 1
ATOM 5752 O O . SER B 1 324 ? 38.281 -20.734 33.719 1 25.28 324 SER B O 1
ATOM 5754 N N . ASN B 1 325 ? 40.094 -21.438 32.719 1 26.25 325 ASN B N 1
ATOM 5755 C CA . ASN B 1 325 ? 40.031 -22.891 32.531 1 26.25 325 ASN B CA 1
ATOM 5756 C C . ASN B 1 325 ? 39.969 -23.641 33.844 1 26.25 325 ASN B C 1
ATOM 5758 O O . ASN B 1 325 ? 40.938 -23.734 34.562 1 26.25 325 ASN B O 1
ATOM 5762 N N . PRO B 1 326 ? 38.875 -23.266 34.75 1 27.19 326 PRO B N 1
ATOM 5763 C CA . PRO B 1 326 ? 39.062 -23.938 36.031 1 27.19 326 PRO B CA 1
ATOM 5764 C C . PRO B 1 326 ? 39.312 -25.438 35.875 1 27.19 326 PRO B C 1
ATOM 5766 O O . PRO B 1 326 ? 38.875 -26.031 34.875 1 27.19 326 PRO B O 1
ATOM 5769 N N . PRO B 1 327 ? 40.156 -25.969 36.719 1 25.48 327 PRO B N 1
ATOM 5770 C CA . PRO B 1 327 ? 40.875 -27.25 36.781 1 25.48 327 PRO B CA 1
ATOM 5771 C C . PRO B 1 327 ? 39.906 -28.438 36.812 1 25.48 327 PRO B C 1
ATOM 5773 O O . PRO B 1 327 ? 38.75 -28.281 37.125 1 25.48 327 PRO B O 1
ATOM 5776 N N . ASP B 1 328 ? 40.375 -29.594 36.438 1 24.22 328 ASP B N 1
ATOM 5777 C CA . ASP B 1 328 ? 40.062 -30.969 36.062 1 24.22 328 ASP B CA 1
ATOM 5778 C C . ASP B 1 328 ? 39.406 -31.734 37.188 1 24.22 328 ASP B C 1
ATOM 5780 O O . ASP B 1 328 ? 39.375 -32.969 37.188 1 24.22 328 ASP B O 1
ATOM 5784 N N . ASP B 1 329 ? 38.719 -31.062 38.125 1 23.34 329 ASP B N 1
ATOM 5785 C CA . ASP B 1 329 ? 38.5 -31.859 39.344 1 23.34 329 ASP B CA 1
ATOM 5786 C C . ASP B 1 329 ? 37.75 -33.156 39 1 23.34 329 ASP B C 1
ATOM 5788 O O . ASP B 1 329 ? 36.906 -33.188 38.094 1 23.34 329 ASP B O 1
ATOM 5792 N N . THR B 1 330 ? 38.281 -34.344 39.594 1 23.58 330 THR B N 1
ATOM 5793 C CA . THR B 1 330 ? 38.156 -35.812 39.688 1 23.58 330 THR B CA 1
ATOM 5794 C C . THR B 1 330 ? 36.781 -36.188 40.219 1 23.58 330 THR B C 1
ATOM 5796 O O . THR B 1 330 ? 36.344 -35.719 41.281 1 23.58 330 THR B O 1
ATOM 5799 N N . PHE B 1 331 ? 35.844 -36.656 39.312 1 22.56 331 PHE B N 1
ATOM 5800 C CA . PHE B 1 331 ? 34.438 -37 39.406 1 22.56 331 PHE B CA 1
ATOM 5801 C C . PHE B 1 331 ? 34.219 -38.156 40.344 1 22.56 331 PHE B C 1
ATOM 5803 O O . PHE B 1 331 ? 34.469 -39.312 40.031 1 22.56 331 PHE B O 1
ATOM 5810 N N . SER B 1 332 ? 34.75 -38.094 41.625 1 20.34 332 SER B N 1
ATOM 5811 C CA . SER B 1 332 ? 34.5 -39.281 42.438 1 20.34 332 SER B CA 1
ATOM 5812 C C . SER B 1 332 ? 33.031 -39.656 42.438 1 20.34 332 SER B C 1
ATOM 5814 O O . SER B 1 332 ? 32.156 -38.812 42.25 1 20.34 332 SER B O 1
ATOM 5816 N N . HIS B 1 333 ? 32.656 -41 42.25 1 21.66 333 HIS B N 1
ATOM 5817 C CA . HIS B 1 333 ? 31.531 -41.875 42 1 21.66 333 HIS B CA 1
ATOM 5818 C C . HIS B 1 333 ? 30.531 -41.844 43.156 1 21.66 333 HIS B C 1
ATOM 5820 O O . HIS B 1 333 ? 29.578 -42.625 43.188 1 21.66 333 HIS B O 1
ATOM 5826 N N . VAL B 1 334 ? 30.734 -40.844 44.125 1 20.28 334 VAL B N 1
ATOM 5827 C CA . VAL B 1 334 ? 30.109 -41.25 45.375 1 20.28 334 VAL B CA 1
ATOM 5828 C C . VAL B 1 334 ? 28.656 -41.656 45.125 1 20.28 334 VAL B C 1
ATOM 5830 O O . VAL B 1 334 ? 27.969 -41.062 44.281 1 20.28 334 VAL B O 1
ATOM 5833 N N . ASP B 1 335 ? 28.25 -42.906 45.531 1 22.2 335 ASP B N 1
ATOM 5834 C CA . ASP B 1 335 ? 27.094 -43.781 45.688 1 22.2 335 ASP B CA 1
ATOM 5835 C C . ASP B 1 335 ? 25.969 -43.062 46.406 1 22.2 335 ASP B C 1
ATOM 5837 O O . ASP B 1 335 ? 26.141 -42.594 47.531 1 22.2 335 ASP B O 1
ATOM 5841 N N . VAL B 1 336 ? 25.25 -42.312 45.781 1 20.95 336 VAL B N 1
ATOM 5842 C CA . VAL B 1 336 ? 24.297 -41.375 46.344 1 20.95 336 VAL B CA 1
ATOM 5843 C C . VAL B 1 336 ? 23.281 -42.125 47.219 1 20.95 336 VAL B C 1
ATOM 5845 O O . VAL B 1 336 ? 22.375 -42.781 46.688 1 20.95 336 VAL B O 1
ATOM 5848 N N . LEU B 1 337 ? 23.844 -42.875 48.188 1 18.89 337 LEU B N 1
ATOM 5849 C CA . LEU B 1 337 ? 22.828 -43.625 48.906 1 18.89 337 LEU B CA 1
ATOM 5850 C C . LEU B 1 337 ? 21.703 -42.719 49.375 1 18.89 337 LEU B C 1
ATOM 5852 O O . LEU B 1 337 ? 20.547 -43.125 49.469 1 18.89 337 LEU B O 1
ATOM 5856 N N . PRO B 1 338 ? 22.25 -41.375 49.812 1 17.27 338 PRO B N 1
ATOM 5857 C CA . PRO B 1 338 ? 21.875 -41.094 51.219 1 17.27 338 PRO B CA 1
ATOM 5858 C C . PRO B 1 338 ? 20.375 -41.156 51.438 1 17.27 338 PRO B C 1
ATOM 5860 O O . PRO B 1 338 ? 19.594 -41.25 50.469 1 17.27 338 PRO B O 1
ATOM 5863 N N . GLU B 1 339 ? 19.969 -40.031 52.156 1 16.31 339 GLU B N 1
ATOM 5864 C CA . GLU B 1 339 ? 19.5 -39.719 53.469 1 16.31 339 GLU B CA 1
ATOM 5865 C C . GLU B 1 339 ? 17.984 -39.625 53.531 1 16.31 339 GLU B C 1
ATOM 5867 O O . GLU B 1 339 ? 17.328 -40.25 54.344 1 16.31 339 GLU B O 1
ATOM 5872 N N . ASP B 1 340 ? 17.469 -38.281 53.656 1 16.73 340 ASP B N 1
ATOM 5873 C CA . ASP B 1 340 ? 16.844 -37.688 54.812 1 16.73 340 ASP B CA 1
ATOM 5874 C C . ASP B 1 340 ? 15.336 -37.906 54.812 1 16.73 340 ASP B C 1
ATOM 5876 O O . ASP B 1 340 ? 14.742 -38.156 53.75 1 16.73 340 ASP B O 1
ATOM 5880 N N . GLU B 1 341 ? 14.789 -37.875 56.062 1 17.78 341 GLU B N 1
ATOM 5881 C CA . GLU B 1 341 ? 13.68 -37.969 57 1 17.78 341 GLU B CA 1
ATOM 5882 C C . GLU B 1 341 ? 12.617 -36.906 56.719 1 17.78 341 GLU B C 1
ATOM 5884 O O . GLU B 1 341 ? 12.852 -35.719 56.938 1 17.78 341 GLU B O 1
ATOM 5889 N N . LEU B 1 342 ? 12.086 -36.844 55.656 1 17.14 342 LEU B N 1
ATOM 5890 C CA . LEU B 1 342 ? 11.141 -35.75 55.5 1 17.14 342 LEU B CA 1
ATOM 5891 C C . LEU B 1 342 ? 10.211 -35.656 56.688 1 17.14 342 LEU B C 1
ATOM 5893 O O . LEU B 1 342 ? 9.367 -36.531 56.906 1 17.14 342 LEU B O 1
ATOM 5897 N N . GLU B 1 343 ? 10.656 -35.094 57.812 1 15.48 343 GLU B N 1
ATOM 5898 C CA . GLU B 1 343 ? 9.875 -34.938 59.031 1 15.48 343 GLU B CA 1
ATOM 5899 C C . GLU B 1 343 ? 8.602 -34.156 58.781 1 15.48 343 GLU B C 1
ATOM 5901 O O . GLU B 1 343 ? 7.559 -34.406 59.375 1 15.48 343 GLU B O 1
ATOM 5906 N N . ASP B 1 344 ? 8.664 -32.938 58.156 1 15.8 344 ASP B N 1
ATOM 5907 C CA . ASP B 1 344 ? 8.148 -31.891 59.062 1 15.8 344 ASP B CA 1
ATOM 5908 C C . ASP B 1 344 ? 6.676 -32.125 59.375 1 15.8 344 ASP B C 1
ATOM 5910 O O . ASP B 1 344 ? 5.98 -32.844 58.656 1 15.8 344 ASP B O 1
ATOM 5914 N N . ASP B 1 345 ? 6.012 -30.969 59.875 1 15.84 345 ASP B N 1
ATOM 5915 C CA . ASP B 1 345 ? 5.324 -30.406 61.031 1 15.84 345 ASP B CA 1
ATOM 5916 C C . ASP B 1 345 ? 3.809 -30.562 60.906 1 15.84 345 ASP B C 1
ATOM 5918 O O . ASP B 1 345 ? 3.311 -30.922 59.844 1 15.84 345 ASP B O 1
ATOM 5922 N N . ALA B 1 346 ? 3.061 -29.328 61.312 1 16.3 346 ALA B N 1
ATOM 5923 C CA . ALA B 1 346 ? 2.061 -28.922 62.312 1 16.3 346 ALA B CA 1
ATOM 5924 C C . ALA B 1 346 ? 0.648 -29.109 61.75 1 16.3 346 ALA B C 1
ATOM 5926 O O . ALA B 1 346 ? 0.46 -29.281 60.562 1 16.3 346 ALA B O 1
ATOM 5927 N N . GLU B 1 347 ? -0.403 -28.234 62.438 1 16.55 347 GLU B N 1
ATOM 5928 C CA . GLU B 1 347 ? -1.629 -28.156 63.219 1 16.55 347 GLU B CA 1
ATOM 5929 C C . GLU B 1 347 ? -2.789 -27.609 62.406 1 16.55 347 GLU B C 1
ATOM 5931 O O . GLU B 1 347 ? -3.885 -27.391 62.906 1 16.55 347 GLU B O 1
ATOM 5936 N N . VAL B 1 348 ? -2.91 -27.703 61.25 1 17.75 348 VAL B N 1
ATOM 5937 C CA . VAL B 1 348 ? -3.881 -26.703 60.812 1 17.75 348 VAL B CA 1
ATOM 5938 C C . VAL B 1 348 ? -5.207 -26.938 61.531 1 17.75 348 VAL B C 1
ATOM 5940 O O . VAL B 1 348 ? -5.844 -27.969 61.375 1 17.75 348 VAL B O 1
ATOM 5943 N N . GLU B 1 349 ? -5.422 -26.188 62.656 1 16.98 349 GLU B N 1
ATOM 5944 C CA . GLU B 1 349 ? -6.664 -26.031 63.406 1 16.98 349 GLU B CA 1
ATOM 5945 C C . GLU B 1 349 ? -7.785 -25.516 62.5 1 16.98 349 GLU B C 1
ATOM 5947 O O . GLU B 1 349 ? -7.578 -24.625 61.688 1 16.98 349 GLU B O 1
ATOM 5952 N N . PHE B 1 350 ? -8.844 -26.266 62.344 1 18.53 350 PHE B N 1
ATOM 5953 C CA . PHE B 1 350 ? -10.172 -26.078 61.75 1 18.53 350 PHE B CA 1
ATOM 5954 C C . PHE B 1 350 ? -10.844 -24.844 62.344 1 18.53 350 PHE B C 1
ATOM 5956 O O . PHE B 1 350 ? -12.07 -24.781 62.469 1 18.53 350 PHE B O 1
ATOM 5963 N N . THR B 1 351 ? -10.062 -23.797 62.969 1 15.9 351 THR B N 1
ATOM 5964 C CA . THR B 1 351 ? -10.977 -23.094 63.875 1 15.9 351 THR B CA 1
ATOM 5965 C C . THR B 1 351 ? -12.25 -22.688 63.125 1 15.9 351 THR B C 1
ATOM 5967 O O . THR B 1 351 ? -12.297 -22.703 61.906 1 15.9 351 THR B O 1
ATOM 5970 N N . ARG B 1 352 ? -12.781 -21.359 63.625 1 15.79 352 ARG B N 1
ATOM 5971 C CA . ARG B 1 352 ? -13.992 -20.844 64.25 1 15.79 352 ARG B CA 1
ATOM 5972 C C . ARG B 1 352 ? -14.961 -20.281 63.219 1 15.79 352 ARG B C 1
ATOM 5974 O O . ARG B 1 352 ? -16.172 -20.5 63.312 1 15.79 352 ARG B O 1
ATOM 5981 N N . GLY B 1 353 ? -14.57 -19.25 62.406 1 16.41 353 GLY B N 1
ATOM 5982 C CA . GLY B 1 353 ? -15.289 -18.031 62.719 1 16.41 353 GLY B CA 1
ATOM 5983 C C . GLY B 1 353 ? -16.703 -18.016 62.156 1 16.41 353 GLY B C 1
ATOM 5984 O O . GLY B 1 353 ? -17.047 -18.828 61.312 1 16.41 353 GLY B O 1
ATOM 5985 N N . ARG B 1 354 ? -17.469 -16.875 62.656 1 16.61 354 ARG B N 1
ATOM 5986 C CA . ARG B 1 354 ? -18.781 -16.266 62.875 1 16.61 354 ARG B CA 1
ATOM 5987 C C . ARG B 1 354 ? -19.469 -15.906 61.562 1 16.61 354 ARG B C 1
ATOM 5989 O O . ARG B 1 354 ? -18.812 -15.562 60.594 1 16.61 354 ARG B O 1
ATOM 5996 N N . SER B 1 355 ? -20.703 -16.297 61.531 1 17.8 355 SER B N 1
ATOM 5997 C CA . SER B 1 355 ? -21.906 -16.188 60.719 1 17.8 355 SER B CA 1
ATOM 5998 C C . SER B 1 355 ? -22.141 -14.758 60.281 1 17.8 355 SER B C 1
ATOM 6000 O O . SER B 1 355 ? -22.328 -13.859 61.094 1 17.8 355 SER B O 1
ATOM 6002 N N . ARG B 1 356 ? -21.266 -14.195 59.5 1 17.17 356 ARG B N 1
ATOM 6003 C CA . ARG B 1 356 ? -21.516 -12.773 59.25 1 17.17 356 ARG B CA 1
ATOM 6004 C C . ARG B 1 356 ? -23 -12.5 59.094 1 17.17 356 ARG B C 1
ATOM 6006 O O . ARG B 1 356 ? -23.672 -13.188 58.312 1 17.17 356 ARG B O 1
ATOM 6013 N N . LYS B 1 357 ? -23.375 -11.422 59.844 1 16.14 357 LYS B N 1
ATOM 6014 C CA . LYS B 1 357 ? -24.578 -10.742 60.344 1 16.14 357 LYS B CA 1
ATOM 6015 C C . LYS B 1 357 ? -25.5 -10.375 59.188 1 16.14 357 LYS B C 1
ATOM 6017 O O . LYS B 1 357 ? -26.672 -10.734 59.188 1 16.14 357 LYS B O 1
ATOM 6022 N N . ARG B 1 358 ? -25.578 -9 59.031 1 15.74 358 ARG B N 1
ATOM 6023 C CA . ARG B 1 358 ? -26.703 -8.164 59.469 1 15.74 358 ARG B CA 1
ATOM 6024 C C . ARG B 1 358 ? -27.641 -7.875 58.312 1 15.74 358 ARG B C 1
ATOM 6026 O O . ARG B 1 358 ? -28.844 -8.102 58.406 1 15.74 358 ARG B O 1
ATOM 6033 N N . ALA B 1 359 ? -27.438 -6.586 57.75 1 16.48 359 ALA B N 1
ATOM 6034 C CA . ALA B 1 359 ? -28.422 -5.531 57.938 1 16.48 359 ALA B CA 1
ATOM 6035 C C . ALA B 1 359 ? -29.469 -5.535 56.812 1 16.48 359 ALA B C 1
ATOM 6037 O O . ALA B 1 359 ? -29.25 -6.156 55.781 1 16.48 359 ALA B O 1
ATOM 6038 N N . GLY B 1 360 ? -29.844 -4.301 56.5 1 16.25 360 GLY B N 1
ATOM 6039 C CA . GLY B 1 360 ? -31.016 -3.436 56.594 1 16.25 360 GLY B CA 1
ATOM 6040 C C . GLY B 1 360 ? -31.672 -3.184 55.281 1 16.25 360 GLY B C 1
ATOM 6041 O O . GLY B 1 360 ? -31.297 -2.268 54.531 1 16.25 360 GLY B O 1
ATOM 6042 N N . SER B 1 361 ? -31.703 -4.145 54.375 1 16.8 361 SER B N 1
ATOM 6043 C CA . SER B 1 361 ? -32.281 -3.59 53.156 1 16.8 361 SER B CA 1
ATOM 6044 C C . SER B 1 361 ? -33.5 -2.73 53.5 1 16.8 361 SER B C 1
ATOM 6046 O O . SER B 1 361 ? -34.5 -3.225 54.031 1 16.8 361 SER B O 1
ATOM 6048 N N . PRO B 1 362 ? -33.25 -1.489 53.781 1 17.08 362 PRO B N 1
ATOM 6049 C CA . PRO B 1 362 ? -34.344 -0.596 54.156 1 17.08 362 PRO B CA 1
ATOM 6050 C C . PRO B 1 362 ? -35.562 -0.755 53.25 1 17.08 362 PRO B C 1
ATOM 6052 O O . PRO B 1 362 ? -35.5 -1.425 52.219 1 17.08 362 PRO B O 1
ATOM 6055 N N . ILE B 1 363 ? -36.031 0.489 52.875 1 16.86 363 ILE B N 1
ATOM 6056 C CA . ILE B 1 363 ? -37.25 1.271 53.094 1 16.86 363 ILE B CA 1
ATOM 6057 C C . ILE B 1 363 ? -38.125 1.263 51.812 1 16.86 363 ILE B C 1
ATOM 6059 O O . ILE B 1 363 ? -38.562 2.314 51.344 1 16.86 363 ILE B O 1
ATOM 6063 N N . LEU B 1 364 ? -38 0.271 51.031 1 17.27 364 LEU B N 1
ATOM 6064 C CA . LEU B 1 364 ? -38.781 0.791 49.875 1 17.27 364 LEU B CA 1
ATOM 6065 C C . LEU B 1 364 ? -40.156 1.219 50.312 1 17.27 364 LEU B C 1
ATOM 6067 O O . LEU B 1 364 ? -40.969 0.389 50.75 1 17.27 364 LEU B O 1
ATOM 6071 N N . PRO B 1 365 ? -40.281 2.32 51.125 1 16.78 365 PRO B N 1
ATOM 6072 C CA . PRO B 1 365 ? -41.656 2.592 51.531 1 16.78 365 PRO B CA 1
ATOM 6073 C C . PRO B 1 365 ? -42.688 2.459 50.406 1 16.78 365 PRO B C 1
ATOM 6075 O O . PRO B 1 365 ? -42.312 2.582 49.219 1 16.78 365 PRO B O 1
ATOM 6078 N N . ASP B 1 366 ? -43.812 2.023 50.719 1 17.81 366 ASP B N 1
ATOM 6079 C CA . ASP B 1 366 ? -45.156 1.642 50.25 1 17.81 366 ASP B CA 1
ATOM 6080 C C . ASP B 1 366 ? -45.781 2.729 49.375 1 17.81 366 ASP B C 1
ATOM 6082 O O . ASP B 1 366 ? -45.281 3.863 49.344 1 17.81 366 ASP B O 1
ATOM 6086 N N . ASN B 1 367 ? -47.031 2.654 49.25 1 19.33 367 ASN B N 1
ATOM 6087 C CA . ASN B 1 367 ? -48.219 2.756 48.438 1 19.33 367 ASN B CA 1
ATOM 6088 C C . ASN B 1 367 ? -48.875 4.141 48.531 1 19.33 367 ASN B C 1
ATOM 6090 O O . ASN B 1 367 ? -50.031 4.316 48.219 1 19.33 367 ASN B O 1
ATOM 6094 N N . ILE B 1 368 ? -48.156 5.297 48.969 1 18.06 368 ILE B N 1
ATOM 6095 C CA . ILE B 1 368 ? -49.125 6.238 49.531 1 18.06 368 ILE B CA 1
ATOM 6096 C C . ILE B 1 368 ? -50.25 6.48 48.531 1 18.06 368 ILE B C 1
ATOM 6098 O O . ILE B 1 368 ? -50.031 6.84 47.375 1 18.06 368 ILE B O 1
ATOM 6102 N N . ASN B 1 369 ? -51.531 6.094 48.906 1 18.75 369 ASN B N 1
ATOM 6103 C CA . ASN B 1 369 ? -52.938 6.215 48.5 1 18.75 369 ASN B CA 1
ATOM 6104 C C . ASN B 1 369 ? -53.344 7.676 48.312 1 18.75 369 ASN B C 1
ATOM 6106 O O . ASN B 1 369 ? -54.5 7.973 48.031 1 18.75 369 ASN B O 1
ATOM 6110 N N . MET B 1 370 ? -52.562 8.789 48.625 1 17.88 370 MET B N 1
ATOM 6111 C CA . MET B 1 370 ? -53.344 9.883 49.219 1 17.88 370 MET B CA 1
ATOM 6112 C C . MET B 1 370 ? -54.469 10.312 48.25 1 17.88 370 MET B C 1
ATOM 6114 O O . MET B 1 370 ? -54.188 10.742 47.125 1 17.88 370 MET B O 1
ATOM 6118 N N . ASP B 1 371 ? -55.812 9.828 48.438 1 18.28 371 ASP B N 1
ATOM 6119 C CA . ASP B 1 371 ? -57.156 10.18 48 1 18.28 371 ASP B CA 1
ATOM 6120 C C . ASP B 1 371 ? -57.406 11.68 48.156 1 18.28 371 ASP B C 1
ATOM 6122 O O . ASP B 1 371 ? -58.156 12.273 47.375 1 18.28 371 ASP B O 1
ATOM 6126 N N . SER B 1 372 ? -57.25 12.352 49.5 1 16.7 372 SER B N 1
ATOM 6127 C CA . SER B 1 372 ? -58.406 13 50.125 1 16.7 372 SER B CA 1
ATOM 6128 C C . SER B 1 372 ? -58.719 14.336 49.469 1 16.7 372 SER B C 1
ATOM 6130 O O . SER B 1 372 ? -59.625 15.047 49.906 1 16.7 372 SER B O 1
ATOM 6132 N N . ARG B 1 373 ? -58 15.219 48.906 1 18.14 373 ARG B N 1
ATOM 6133 C CA . ARG B 1 373 ? -58.281 16.516 49.5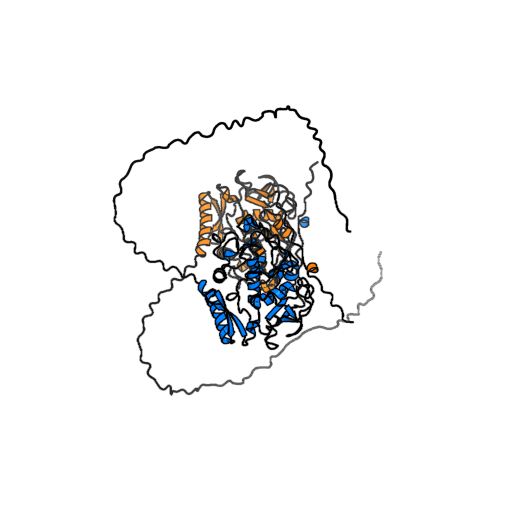31 1 18.14 373 ARG B CA 1
ATOM 6134 C C . ARG B 1 373 ? -59.781 16.859 49.469 1 18.14 373 ARG B C 1
ATOM 6136 O O . ARG B 1 373 ? -60.438 16.578 48.469 1 18.14 373 ARG B O 1
ATOM 6143 N N . LEU B 1 374 ? -60.312 17.422 50.656 1 17.48 374 LEU B N 1
ATOM 6144 C CA . LEU B 1 374 ? -61.406 18 51.438 1 17.48 374 LEU B CA 1
ATOM 6145 C C . LEU B 1 374 ? -62.125 19.078 50.625 1 17.48 374 LEU B C 1
ATOM 6147 O O . LEU B 1 374 ? -61.562 19.578 49.625 1 17.48 374 LEU B O 1
ATOM 6151 N N . ASP B 1 375 ? -62.5 20.172 51.5 1 17.69 375 ASP B N 1
ATOM 6152 C CA . ASP B 1 375 ? -63.688 20.812 52 1 17.69 375 ASP B CA 1
ATOM 6153 C C . ASP B 1 375 ? -64.062 22.031 51.156 1 17.69 375 ASP B C 1
ATOM 6155 O O . ASP B 1 375 ? -63.25 22.547 50.406 1 17.69 375 ASP B O 1
ATOM 6159 N N . PRO B 1 376 ? -64.938 22.938 51.844 1 19.66 376 PRO B N 1
ATOM 6160 C CA . PRO B 1 376 ? -66.188 23.734 51.656 1 19.66 376 PRO B CA 1
ATOM 6161 C C . PRO B 1 376 ? -65.875 25.141 51.125 1 19.66 376 PRO B C 1
ATOM 6163 O O . PRO B 1 376 ? -66.688 25.75 50.469 1 19.66 376 PRO B O 1
ATOM 6166 N N . ILE B 1 377 ? -64.75 25.906 51.688 1 17.59 377 ILE B N 1
ATOM 6167 C CA . ILE B 1 377 ? -65.062 27.062 52.5 1 17.59 377 ILE B CA 1
ATOM 6168 C C . ILE B 1 377 ? -65.875 28.062 51.688 1 17.59 377 ILE B C 1
ATOM 6170 O O . ILE B 1 377 ? -65.625 28.203 50.469 1 17.59 377 ILE B O 1
ATOM 6174 N N . SER B 1 378 ? -65.812 29.516 52.219 1 18.64 378 SER B N 1
ATOM 6175 C CA . SER B 1 378 ? -66.625 30.469 53 1 18.64 378 SER B CA 1
ATOM 6176 C C . SER B 1 378 ? -67.375 31.438 52.062 1 18.64 378 SER B C 1
ATOM 6178 O O . SER B 1 378 ? -66.938 31.625 50.906 1 18.64 378 SER B O 1
ATOM 6180 N N . PRO B 1 379 ? -68.25 32.5 52.781 1 22.89 379 PRO B N 1
ATOM 6181 C CA . PRO B 1 379 ? -69.438 33.281 53 1 22.89 379 PRO B CA 1
ATOM 6182 C C . PRO B 1 379 ? -69.438 34.594 52.188 1 22.89 379 PRO B C 1
ATOM 6184 O O . PRO B 1 379 ? -70.188 34.719 51.25 1 22.89 379 PRO B O 1
ATOM 6187 N N . PRO B 1 380 ? -69.562 35.938 53.094 1 23.11 380 PRO B N 1
ATOM 6188 C CA . PRO B 1 380 ? -70.438 37.031 53.406 1 23.11 380 PRO B CA 1
ATOM 6189 C C . PRO B 1 380 ? -70.125 38.312 52.656 1 23.11 380 PRO B C 1
ATOM 6191 O O . PRO B 1 380 ? -71 38.906 52.031 1 23.11 380 PRO B O 1
ATOM 6194 N N . PRO B 1 381 ? -69.562 39.531 53.531 1 22.02 381 PRO B N 1
ATOM 6195 C CA . PRO B 1 381 ? -70.188 40.812 53.75 1 22.02 381 PRO B CA 1
ATOM 6196 C C . PRO B 1 381 ? -69.812 41.844 52.656 1 22.02 381 PRO B C 1
ATOM 6198 O O . PRO B 1 381 ? -70.625 42.594 52.188 1 22.02 381 PRO B O 1
ATOM 6201 N N . LYS B 1 382 ? -68.562 42.562 52.812 1 21.67 382 LYS B N 1
ATOM 6202 C CA . LYS B 1 382 ? -68.75 43.969 53.188 1 21.67 382 LYS B CA 1
ATOM 6203 C C . LYS B 1 382 ? -69.25 44.781 51.969 1 21.67 382 LYS B C 1
ATOM 6205 O O . LYS B 1 382 ? -68.938 44.406 50.812 1 21.67 382 LYS B O 1
ATOM 6210 N N . ARG B 1 383 ? -69.062 46.469 52 1 24.38 383 ARG B N 1
ATOM 6211 C CA . ARG B 1 383 ? -69.312 47.781 51.469 1 24.38 383 ARG B CA 1
ATOM 6212 C C . ARG B 1 383 ? -68.625 48 50.125 1 24.38 383 ARG B C 1
ATOM 6214 O O . ARG B 1 383 ? -67.438 47.625 49.969 1 24.38 383 ARG B O 1
#

Sequence (766 aa):
MADSSVSMPIQQCLKPRRQLFAATRQQKNVFFYHPGYQDGHNLLLNLPALDAGGIHHETARIACAILAACRFDGYFSMSKNGSKIPDRPDDILRDTKYYFCIEDDIKYPIVPSFDNFRCPDELPQSWLDDLAPIELGIYRDARERDIGCRITGSFLPTEMAHIIPQAQSEWWQKNLMYTYVANPDESFDAKCPDNTILLRCDMHKMWDDNRFAILPKAGEWYTHVLLNSTTTELEQEYHNLQLQPLRGVSRHFFFCRFALAIFAKSAFLRQRMRRKLVILDRSGSSKVREMSVDEYKELLNLVARGTSRSTSPTKRQRRDQSESNPPDDTFSHVDVLPEDELEDDAEVEFTRGRSRKRAGSPILPDNINMDSRLDPISPPPKRMADSSVSMPIQQCLKPRRQLFAATRQQKNVFFYHPGYQDGHNLLLNLPALDAGGIHHETARIACAILAACRFDGYFSMSKNGSKIPDRPDDILRDTKYYFCIEDDIKYPIVPSFDNFRCPDELPQSWLDDLAPIELGIYRDARERDIGCRITGSFLPTEMAHIIPQAQSEWWQKNLMYTYVANPDESFDAKCPDNTILLRCDMHKMWDDNRFAILPKAGEWYTHVLLNSTTTELEQEYHNLQLQPLRGVSRHFFFCRFALAIFAKSAFLRQRMRRKLVILDRSGSSKVREMSVDEYKELLNLVARGTSRSTSPTKRQRRDQSESNPPDDTFSHVDVLPEDELEDDAEVEFTRGRSRKRAGSPILPDNINMDSRLDPISPPPKR

Nearest PDB structures (foldseek):
  7f8y-assembly1_A  TM=3.673E-01  e=9.410E+00  Homo sapiens
  8q65-assembly1_C  TM=2.539E-01  e=5.876E+00  Mycolicibacterium smegmatis MC2 155

Solvent-accessible surface area (backbone atoms only — not comparable to full-atom values): 45247 Å² total; per-residue (Å²): 131,80,78,74,76,73,78,46,56,42,76,80,60,53,40,75,50,54,76,66,62,52,70,47,86,72,88,50,57,30,38,32,27,41,44,56,45,56,86,95,54,19,51,42,41,69,39,43,25,76,43,90,65,7,31,49,33,42,63,53,51,49,55,52,14,48,39,37,68,57,38,78,79,45,42,46,13,83,38,68,87,48,61,69,58,86,72,50,58,54,17,40,40,66,65,50,63,36,17,54,41,39,88,98,35,62,68,60,46,32,36,84,38,59,86,36,52,75,79,68,92,68,74,57,73,67,63,32,59,89,45,27,69,59,43,82,44,92,44,61,46,26,69,76,52,52,63,22,10,36,60,67,34,42,63,73,54,55,38,83,35,49,53,46,48,62,91,43,36,68,54,35,55,69,58,48,52,30,70,61,46,95,55,36,91,73,24,75,48,42,80,25,46,55,35,36,41,28,23,31,43,35,56,41,52,38,44,75,66,41,38,38,37,60,45,59,54,91,49,36,52,22,28,41,58,49,53,84,58,68,38,41,48,56,61,73,71,43,33,30,26,22,41,49,88,54,53,46,50,42,65,65,45,40,51,50,36,39,44,46,40,47,48,71,61,45,46,43,78,75,56,65,56,71,40,49,30,35,41,49,46,96,86,62,48,77,44,77,42,77,34,46,50,67,55,51,49,51,56,52,50,53,52,52,49,56,64,55,55,66,62,54,72,76,73,78,75,78,74,80,74,78,75,75,82,76,80,81,82,81,82,81,82,84,82,79,82,76,80,74,79,81,80,78,85,69,76,73,80,76,73,74,80,77,82,85,82,84,87,81,84,86,92,84,91,92,84,94,83,94,89,96,85,92,93,86,93,87,91,95,71,80,128,129,81,78,77,77,73,78,44,56,42,75,80,59,55,40,75,50,56,74,64,61,52,71,47,85,74,91,50,59,29,38,34,26,40,46,56,45,57,87,95,56,21,51,42,41,68,38,43,24,76,42,91,62,8,30,48,33,41,64,53,52,49,54,53,14,49,39,37,69,58,39,76,80,45,40,47,12,84,40,68,85,51,62,69,57,86,71,51,59,55,18,40,41,66,66,52,65,35,18,54,38,39,88,96,36,61,68,61,44,32,35,82,38,56,84,36,53,72,78,68,94,67,74,58,73,69,61,32,56,91,44,26,70,59,43,84,46,92,43,62,46,27,69,76,53,53,64,24,11,37,60,68,34,42,65,73,53,56,38,83,35,49,54,46,45,62,90,44,36,68,54,35,55,68,60,48,53,29,69,60,47,97,56,37,92,74,23,77,49,41,79,25,47,55,35,36,41,28,23,32,44,34,55,40,51,38,43,75,66,41,38,39,37,60,45,59,54,92,49,36,52,22,29,40,56,48,54,82,59,68,39,39,48,58,60,73,70,42,33,30,26,22,41,49,88,52,55,46,49,45,65,66,43,41,52,51,37,40,44,45,41,46,48,71,59,44,47,43,77,76,55,65,55,72,41,49,30,34,42,49,44,95,85,61,48,75,44,78,43,76,35,46,51,69,54,50,48,51,57,52,50,52,52,53,48,56,64,55,55,66,65,53,70,74,71,74,75,75,75,78,72,77,75,73,80,76,77,81,80,81,81,74,76,78,75,79,72,81,82,87,75,86,68,83,85,88,68,89,74,80,77,82,85,79,78,84,79,80,82,71,82,71,68,80,72,80,73,85,69,88,80,66,90,85,86,83,85,93,95,88,78,92,136

InterPro domains:
  IPR003615 HNH nuclease [PF13391] (149-214)

Foldseek 3Di:
DPPPPDDDDCVVVDDDDDDDFAFDPDWAKAWEFQLQDDPPQTTWFIFTQLPVQFAQQQLVLQLSCQFLLNPSQKAKDPHLPGDHDPDDRRDTDRDRYIYTDDPPCRAGATAQALLFHAQDPDDDPLLDCVQENAAAFPDLAQCVGVCAAFQPRDNPDKDWAFLPDQLCFVVCQLRVVLVQAPDSVQDNTSPGRLRTHIHYPVVSVCLVVLQWAWGGHRRFIFIAGGDDDRGCCCSVPGHRGTTHHHYRHGSSSRSSSSSNSSSVRTCNLVSFAWGWHWGADPNRDTDTDTDGNVGVVVVVVVVVVVSVVVPPPPPPPPPPPPPDPDDDDDDDDDDDDPCPPDDDPPDDDPVVPDDDDDDDDDDDDDDDDDDDDDDDDDDDDDD/DPPPPDDDDCVVVDDDDDDDFAFDPDWAKAWEFQLQDDPPQTTWFIFTQLPVQFAQQQLVLQLSCQFLQNPSQKAKDPHLPDDHDPDDRRDTDRDRYIYTDDPPCRAGATAQALLFHAQDPDDDPLLDCVQENAAAFPDLAQCVGVCAAFFPRDNPDKDWAFLPDQLCFVVCQLRVVLVQAPDSVQDNTSPGRLRTHIHYPVVSVCLVVLQWAWGGHRRFIFIAGGDDDRGCCCSVPGHRGTTHHHYRHGSSSRSSSSSNSSSVRTCNLVSFAWGWHWGADPNRDIDTDIDGNVGVVVVVVVVVVVSVVVPPPPPPPPPPPPPDPPDDDDPPPPPPPDDDDPDDDDDPDPDDDDDDDDDDPDDPDDDPPPPDDDDDDDDDDDD